Protein AF-A0A7J6TRN3-F1 (afdb_monomer_lite)

Secondary structure (DSSP, 8-state):
-----PPTT-------SS-------S--S-------TTHHHHHHHHHHHHHHHHHHHHS-TTTSPPPEEEEEESTTSSHHHHHHHHHHHHHHTT---EEEE--TT-----SSS---TTEEEEEE--GGGG---SSTTSGGGGTS--TTTTTHHHHHTT--TTTHHHHSTTEEEEE--SSSGGGSHHHHHHHHHHHHHHHHHHHHHHHHS-----THHHHTTHHHHHHHH-EEEE--SS--HHHHHHHHHHHT-SEEEEES-HHHHHHHHHHH-SSHHHHHHHHHHHHHHHTS-TTGGGSS-TT-PPPP---S----PEEEEEPPPTT-----HHHHHHHHHHHHHHHHH-TTS----EEEEEEGGGSEEEEE-SSSS--EEE--S-GGGGTTBEEEEEE-SSGGGGGGPEEEEEEEEEEEEES-SS---S---TT-GGGEEEEEEESSSSS-S-SEEEE--TTTTB--TT-

Sequence (471 aa):
GNEYIIRPGSQLAVYTWHGCCVELRGSTVQEYDATNATMPHYFSVASIIEQRRKRATELGTAMCPPPRVLVCGSSASGKSTLAYMLANFALRKHRRPIFVELDPRCTGSFRELPHLPGTINATILDSSCYEFDREPTATYKISQPPKDLNSFEAVQAGGTMDQLSNRLGRSLWYFYGYKHWTDNPQVYTWWCKVLAETVKSRLKHAAVQPSTGSGIEKMSGGPKNIARSGLIINAPAEPSTELLKTLISAFEVDIVLVLDDNELYQDLASHYGDDAAGDAARLRSDSSKLANDPVADMIYLDGLEAPEEETSKEPKVEVVSLPKSGGVVPTDAARMQWLNTNRVRDYFFGALRELNPHNVTVPLRTVTLCKLTQSTPPTVEVWKGDPAELKDSLLAVIVAPKLEDVFIGNMAGLVWVRSVTYGDAGLMLGGGDKNSSSNAVLQLLCPAPGPLISNYLLVGDINGLKYFEGT

Organism: Perkinsus olseni (NCBI:txid32597)

Radius of gyration: 23.89 Å; chains: 1; bounding box: 64×48×75 Å

Foldseek 3Di:
DQDDDDDPLDQDDDDDPPDDDDDDDDDDPDDDDDDWPQVLVLVLVLVVLVVLLVCCVVVPCVQRNRAAEEEAAAALLCLVVSLVVSVVSCQVVLFFEWEWELALLLPDPDLLDPHAHQKTKIFGDYVQSPPPDSDNARSCCVLFLHPVPVVPVCVVVPPPPVVVCVSVVGMFMDRNQFNGCVVQVLLSLLVLLLNLVVVVVQLVCLCPDDQPDDPPCVVSVHSNSHNSSHYRYRHYHPDDLVSVVSNCVSNVHQEYEYGPHVPSLVVVCVVQPPPQVPVLVVSVVVSVVCVPDVPPPPPPPPDDDDDDDDPDDRRRHHYHYGYGIPSRDRQDPVSSLVSNLLSVVCSQQNPVSPADWDWDKAQLLQAFEWEWDSDVVTFIDGDDDQPQLLAQAKWFQWDDPDRRCSSSTTTSHIKTFNGKDFDDPDDDDDDDDRRPSNRIMTTITGSDDDDRPHRYIYHHPSVRGGNDPPD

InterPro domains:
  IPR027417 P-loop containing nucleoside triphosphate hydrolase [G3DSA:3.40.50.300] (40-355)
  IPR027417 P-loop containing nucleoside triphosphate hydrolase [SSF52540] (63-133)
  IPR032319 Clp1, P-loop domain [PF16575] (73-128)
  IPR032319 Clp1, P-loop domain [PF16575] (170-273)
  IPR032324 Clp1, N-terminal [PF16573] (2-56)
  IPR038239 Clp1, N-terminal domain superfamily [G3DSA:2.60.120.1030] (1-37)
  IPR045116 Clp1/Grc3 [PTHR12755] (4-467)

Structure (mmCIF, N/CA/C/O backbone):
data_AF-A0A7J6TRN3-F1
#
_entry.id   AF-A0A7J6TRN3-F1
#
loop_
_atom_site.group_PDB
_atom_site.id
_atom_site.type_symbol
_atom_site.label_atom_id
_atom_site.label_alt_id
_atom_site.label_comp_id
_atom_site.label_asym_id
_atom_site.label_entity_id
_atom_site.label_seq_id
_atom_site.pdbx_PDB_ins_code
_atom_site.Cartn_x
_atom_site.Cartn_y
_atom_site.Cartn_z
_atom_site.occupancy
_atom_site.B_iso_or_equiv
_atom_site.auth_seq_id
_atom_site.auth_comp_id
_atom_site.auth_asym_id
_atom_site.auth_atom_id
_atom_site.pdbx_PDB_model_num
ATOM 1 N N . GLY A 1 1 ? 1.349 -27.032 21.038 1.00 67.56 1 GLY A N 1
ATOM 2 C CA . GLY A 1 1 ? 0.943 -25.719 20.500 1.00 67.56 1 GLY A CA 1
ATOM 3 C C . GLY A 1 1 ? 1.136 -25.722 19.000 1.00 67.56 1 GLY A C 1
ATOM 4 O O . GLY A 1 1 ? 1.810 -26.616 18.507 1.00 67.56 1 GLY A O 1
ATOM 5 N N . ASN A 1 2 ? 0.546 -24.765 18.283 1.00 78.31 2 ASN A N 1
ATOM 6 C CA . ASN A 1 2 ? 0.942 -24.508 16.896 1.00 78.31 2 ASN A CA 1
ATOM 7 C C . ASN A 1 2 ? 2.280 -23.760 16.914 1.00 78.31 2 ASN A C 1
ATOM 9 O O . ASN A 1 2 ? 2.440 -22.840 17.716 1.00 78.31 2 ASN A O 1
ATOM 13 N N . GLU A 1 3 ? 3.221 -24.157 16.062 1.00 81.12 3 GLU A N 1
ATOM 14 C CA . GLU A 1 3 ? 4.503 -23.467 15.908 1.00 81.12 3 GLU A CA 1
ATOM 15 C C . GLU A 1 3 ? 4.401 -22.420 14.793 1.00 81.12 3 GLU A C 1
ATOM 17 O O . GLU A 1 3 ? 3.836 -22.685 13.731 1.00 81.12 3 GLU A O 1
ATOM 22 N N . TYR A 1 4 ? 4.949 -21.228 15.038 1.00 78.81 4 TYR A N 1
ATOM 23 C CA . TYR A 1 4 ? 4.963 -20.120 14.084 1.00 78.81 4 TYR A CA 1
ATOM 24 C C . TYR A 1 4 ? 6.406 -19.679 13.843 1.00 78.81 4 TYR A C 1
ATOM 26 O O . TYR A 1 4 ? 7.113 -19.305 14.777 1.00 78.81 4 TYR A O 1
ATOM 34 N N . ILE A 1 5 ? 6.849 -19.717 12.585 1.00 77.75 5 ILE A N 1
ATOM 35 C CA . ILE A 1 5 ? 8.220 -19.349 12.219 1.00 77.75 5 ILE A CA 1
ATOM 36 C C . ILE A 1 5 ? 8.320 -17.829 12.081 1.00 77.75 5 ILE A C 1
ATOM 38 O O . ILE A 1 5 ? 7.747 -17.236 11.166 1.00 77.75 5 ILE A O 1
ATOM 42 N N . ILE A 1 6 ? 9.101 -17.205 12.963 1.00 78.06 6 ILE A N 1
ATOM 43 C CA . ILE A 1 6 ? 9.420 -15.776 12.907 1.00 78.06 6 ILE A CA 1
ATOM 44 C C . ILE A 1 6 ? 10.711 -15.595 12.106 1.00 78.06 6 ILE A C 1
ATOM 46 O O . ILE A 1 6 ? 11.727 -16.234 12.379 1.00 78.06 6 ILE A O 1
ATOM 50 N N . ARG A 1 7 ? 10.689 -14.722 11.097 1.00 74.50 7 ARG A N 1
ATOM 51 C CA . ARG A 1 7 ? 11.856 -14.488 10.236 1.00 74.50 7 ARG A CA 1
ATOM 52 C C . ARG A 1 7 ? 12.851 -13.517 10.868 1.00 74.50 7 ARG A C 1
ATOM 54 O O . ARG A 1 7 ? 12.423 -12.613 11.593 1.00 74.50 7 ARG A O 1
ATOM 61 N N . PRO A 1 8 ? 14.146 -13.608 10.515 1.00 75.44 8 PRO A N 1
ATOM 62 C CA . PRO A 1 8 ? 15.128 -12.593 10.881 1.00 75.44 8 PRO A CA 1
ATOM 63 C C . PRO A 1 8 ? 14.645 -11.187 10.513 1.00 75.44 8 PRO A C 1
ATOM 65 O O . PRO A 1 8 ? 14.036 -11.005 9.463 1.00 75.44 8 PRO A O 1
ATOM 68 N N . GLY A 1 9 ? 14.895 -10.204 11.380 1.00 77.56 9 GLY A N 1
ATOM 69 C CA . GLY A 1 9 ? 14.511 -8.802 11.165 1.00 77.56 9 GLY A CA 1
ATOM 70 C C . GLY A 1 9 ? 13.041 -8.460 11.453 1.00 77.56 9 GLY A C 1
ATOM 71 O O . GLY A 1 9 ? 12.691 -7.273 11.424 1.00 77.56 9 GLY A O 1
ATOM 72 N N . SER A 1 10 ? 12.200 -9.452 11.771 1.00 79.31 10 SER A N 1
ATOM 73 C CA . SER A 1 10 ? 10.805 -9.230 12.173 1.00 79.31 10 SER A CA 1
ATOM 74 C C . SER A 1 10 ? 10.731 -8.451 13.486 1.00 79.31 10 SER A C 1
ATOM 76 O O . SER A 1 10 ? 11.439 -8.757 14.441 1.00 79.31 10 SER A O 1
ATOM 78 N N . GLN A 1 11 ? 9.843 -7.462 13.532 1.00 83.06 11 GLN A N 1
ATOM 79 C CA . GLN A 1 11 ? 9.414 -6.788 14.756 1.00 83.06 11 GLN A CA 1
ATOM 80 C C . GLN A 1 11 ? 7.922 -7.061 14.900 1.00 83.06 11 GLN A C 1
ATOM 82 O O . GLN A 1 11 ? 7.145 -6.710 14.011 1.00 83.06 11 GLN A O 1
ATOM 87 N N . LEU A 1 12 ? 7.532 -7.742 15.972 1.00 84.88 12 LEU A N 1
ATOM 88 C CA . LEU A 1 12 ? 6.150 -8.142 16.206 1.00 84.88 12 LEU A CA 1
ATOM 89 C C . LEU A 1 12 ? 5.799 -8.000 17.679 1.00 84.88 12 LEU A C 1
ATOM 91 O O . LEU A 1 12 ? 6.671 -8.028 18.543 1.00 84.88 12 LEU A O 1
ATOM 95 N N . ALA A 1 13 ? 4.505 -7.884 17.942 1.00 87.12 13 ALA A N 1
ATOM 96 C CA . ALA A 1 13 ? 3.947 -7.915 19.280 1.00 87.12 13 ALA A CA 1
ATOM 97 C C . ALA A 1 13 ? 2.910 -9.036 19.346 1.00 87.12 13 ALA A C 1
ATOM 99 O O . ALA A 1 13 ? 2.040 -9.131 18.476 1.00 87.12 13 ALA A O 1
ATOM 100 N N . VAL A 1 14 ? 2.994 -9.871 20.380 1.00 89.12 14 VAL A N 1
ATOM 101 C CA . VAL A 1 14 ? 1.956 -10.852 20.704 1.00 89.12 14 VAL A CA 1
ATOM 102 C C . VAL A 1 14 ? 1.092 -10.254 21.803 1.00 89.12 14 VAL A C 1
ATOM 104 O O . VAL A 1 14 ? 1.588 -9.916 22.872 1.00 89.12 14 VAL A O 1
ATOM 107 N N . TYR A 1 15 ? -0.200 -10.096 21.531 1.00 89.69 15 TYR A N 1
ATOM 108 C CA . TYR A 1 15 ? -1.154 -9.547 22.488 1.00 89.69 15 TYR A CA 1
ATOM 109 C C . TYR A 1 15 ? -2.195 -10.599 22.872 1.00 89.69 15 TYR A C 1
ATOM 111 O O . TYR A 1 15 ? -2.713 -11.308 22.008 1.00 89.69 15 TYR A O 1
ATOM 119 N N . THR A 1 16 ? -2.536 -10.664 24.159 1.00 92.56 16 THR A N 1
ATOM 120 C CA . THR A 1 16 ? -3.584 -11.542 24.689 1.00 92.56 16 THR A CA 1
ATOM 121 C C . THR A 1 16 ? -4.614 -10.748 25.486 1.00 92.56 16 THR A C 1
ATOM 123 O O . THR A 1 16 ? -4.264 -9.868 26.267 1.00 92.56 16 THR A O 1
ATOM 126 N N . TRP A 1 17 ? -5.891 -11.088 25.296 1.00 91.00 17 TRP A N 1
ATOM 127 C CA . TRP A 1 17 ? -7.012 -10.516 26.051 1.00 91.00 17 TRP A CA 1
ATOM 128 C C . TRP A 1 17 ? -7.245 -11.222 27.391 1.00 91.00 17 TRP A C 1
ATOM 130 O O . TRP A 1 17 ? -7.757 -10.613 28.323 1.00 91.00 17 TRP A O 1
ATOM 140 N N . HIS A 1 18 ? -6.889 -12.506 27.487 1.00 92.56 18 HIS A N 1
ATOM 141 C CA . HIS A 1 18 ? -7.249 -13.375 28.619 1.00 92.56 18 HIS A CA 1
ATOM 142 C C . HIS A 1 18 ? -6.030 -14.004 29.310 1.00 92.56 18 HIS A C 1
ATOM 144 O O . HIS A 1 18 ? -6.184 -14.858 30.177 1.00 92.56 18 HIS A O 1
ATOM 150 N N . GLY A 1 19 ? -4.819 -13.603 28.919 1.00 91.19 19 GLY A N 1
ATOM 151 C CA . GLY A 1 19 ? -3.581 -14.276 29.306 1.00 91.19 19 GLY A CA 1
ATOM 152 C C . GLY A 1 19 ? -3.208 -15.393 28.328 1.00 91.19 19 GLY A C 1
ATOM 153 O O . GLY A 1 19 ? -4.054 -15.992 27.665 1.00 91.19 19 GLY A O 1
ATOM 154 N N . CYS A 1 20 ? -1.912 -15.627 28.158 1.00 90.56 20 CYS A N 1
ATOM 155 C CA . CYS A 1 20 ? -1.381 -16.740 27.378 1.00 90.56 20 CYS A CA 1
ATOM 156 C C . CYS A 1 20 ? 0.013 -17.111 27.883 1.00 90.56 20 CYS A C 1
ATOM 158 O O . CYS A 1 20 ? 0.687 -16.293 28.503 1.00 90.56 20 CYS A O 1
ATOM 160 N N . CYS A 1 21 ? 0.457 -18.324 27.567 1.00 90.75 21 CYS A N 1
ATOM 161 C CA . CYS A 1 21 ? 1.853 -18.724 27.680 1.00 90.75 21 CYS A CA 1
ATOM 162 C C . CYS A 1 21 ? 2.402 -18.904 26.263 1.00 90.75 21 CYS A C 1
ATOM 164 O O . CYS A 1 21 ? 1.774 -19.580 25.443 1.00 90.75 21 CYS A O 1
ATOM 166 N N . VAL A 1 22 ? 3.534 -18.269 25.971 1.00 90.06 22 VAL A N 1
ATOM 167 C CA . VAL A 1 22 ? 4.231 -18.378 24.687 1.00 90.06 22 VAL A CA 1
ATOM 168 C C . VAL A 1 22 ? 5.630 -18.921 24.930 1.00 90.06 22 VAL A C 1
ATOM 170 O O . VAL A 1 22 ? 6.290 -18.540 25.891 1.00 90.06 22 VAL A O 1
ATOM 173 N N . GLU A 1 23 ? 6.070 -19.826 24.064 1.00 91.12 23 GLU A N 1
ATOM 174 C CA . GLU A 1 23 ? 7.435 -20.343 24.064 1.00 91.12 23 GLU A CA 1
ATOM 175 C C . GLU A 1 23 ? 8.150 -19.779 22.838 1.00 91.12 23 GLU A C 1
ATOM 177 O O . GLU A 1 23 ? 7.678 -19.944 21.710 1.00 91.12 23 GLU A O 1
ATOM 182 N N . LEU A 1 24 ? 9.278 -19.107 23.059 1.00 89.69 24 LEU A N 1
ATOM 183 C CA . LEU A 1 24 ? 10.109 -18.562 21.995 1.00 89.69 24 LEU A CA 1
ATOM 184 C C . LEU A 1 24 ? 11.384 -19.394 21.859 1.00 89.69 24 LEU A C 1
ATOM 186 O O . LEU A 1 24 ? 12.075 -19.656 22.840 1.00 89.69 24 LEU A O 1
ATOM 190 N N . ARG A 1 25 ? 11.695 -19.816 20.631 1.00 90.25 25 ARG A N 1
ATOM 191 C CA . ARG A 1 25 ? 12.899 -20.592 20.307 1.00 90.25 25 ARG A CA 1
ATOM 192 C C . ARG A 1 25 ? 13.713 -19.860 19.248 1.00 90.25 25 ARG A C 1
ATOM 194 O O . ARG A 1 25 ? 13.203 -19.590 18.163 1.00 90.25 25 ARG A O 1
ATOM 201 N N . GLY A 1 26 ? 14.980 -19.585 19.544 1.00 89.75 26 GLY A N 1
ATOM 202 C CA . GLY A 1 26 ? 15.911 -18.915 18.633 1.00 89.75 26 GLY A CA 1
ATOM 203 C C . GLY A 1 26 ? 16.564 -17.683 19.252 1.00 89.75 26 GLY A C 1
ATOM 204 O O . GLY A 1 26 ? 16.373 -17.390 20.427 1.00 89.75 26 GLY A O 1
ATOM 205 N N . SER A 1 27 ? 17.367 -16.976 18.458 1.00 90.06 27 SER A N 1
ATOM 206 C CA . SER A 1 27 ? 18.048 -15.756 18.899 1.00 90.06 27 SER A CA 1
ATOM 207 C C . SER A 1 27 ? 17.167 -14.526 18.686 1.00 90.06 27 SER A C 1
ATOM 209 O O . SER A 1 27 ? 16.724 -14.264 17.566 1.00 90.06 27 SER A O 1
ATOM 211 N N . THR A 1 28 ? 16.970 -13.746 19.745 1.00 90.88 28 THR A N 1
ATOM 212 C CA . THR A 1 28 ? 16.278 -12.454 19.724 1.00 90.88 28 THR A CA 1
ATOM 213 C C . THR A 1 28 ? 17.248 -11.309 19.989 1.00 90.88 28 THR A C 1
ATOM 215 O O . THR A 1 28 ? 18.257 -11.469 20.672 1.00 90.88 28 THR A O 1
ATOM 218 N N . VAL A 1 29 ? 16.959 -10.137 19.415 1.00 89.19 29 VAL A N 1
ATOM 219 C CA . VAL A 1 29 ? 17.678 -8.894 19.754 1.00 89.19 29 VAL A CA 1
ATOM 220 C C . VAL A 1 29 ? 17.096 -8.282 21.025 1.00 89.19 29 VAL A C 1
ATOM 222 O O . VAL A 1 29 ? 17.833 -7.803 21.879 1.00 89.19 29 VAL A O 1
ATOM 225 N N . GLN A 1 30 ? 15.768 -8.289 21.136 1.00 88.44 30 GLN A N 1
ATOM 226 C CA . GLN A 1 30 ? 15.042 -7.757 22.275 1.00 88.44 30 GLN A CA 1
ATOM 227 C C . GLN A 1 30 ? 13.732 -8.527 22.446 1.00 88.44 30 GLN A C 1
ATOM 229 O O . GLN A 1 30 ? 13.021 -8.770 21.470 1.00 88.44 30 GLN A O 1
ATOM 234 N N . GLU A 1 31 ? 13.414 -8.868 23.690 1.00 90.75 31 GLU A N 1
ATOM 235 C CA . GLU A 1 31 ? 12.147 -9.453 24.117 1.00 90.75 31 GLU A CA 1
ATOM 236 C C . GLU A 1 31 ? 11.765 -8.844 25.465 1.00 90.75 31 GLU A C 1
ATOM 238 O O . GLU A 1 31 ? 12.622 -8.614 26.319 1.00 90.75 31 GLU A O 1
ATOM 243 N N . TYR A 1 32 ? 10.495 -8.495 25.624 1.00 90.62 32 TYR A N 1
ATOM 244 C CA . TYR A 1 32 ? 9.967 -7.959 26.870 1.00 90.62 32 TYR A CA 1
ATOM 245 C C . TYR A 1 32 ? 8.450 -8.112 26.892 1.00 90.62 32 TYR A C 1
ATOM 247 O O . TYR A 1 32 ? 7.793 -8.053 25.850 1.00 90.62 32 TYR A O 1
ATOM 255 N N . ASP A 1 33 ? 7.906 -8.229 28.097 1.00 90.81 33 ASP A N 1
ATOM 256 C CA . ASP A 1 33 ? 6.472 -8.154 28.333 1.00 90.81 33 ASP A CA 1
ATOM 257 C C . ASP A 1 33 ? 6.093 -6.716 28.692 1.00 90.81 33 ASP A C 1
ATOM 259 O O . ASP A 1 33 ? 6.763 -6.054 29.488 1.00 90.81 33 ASP A O 1
ATOM 263 N N . ALA A 1 34 ? 5.008 -6.216 28.107 1.00 89.25 34 ALA A N 1
ATOM 264 C CA . ALA A 1 34 ? 4.483 -4.892 28.414 1.00 89.25 34 ALA A CA 1
ATOM 265 C C . ALA A 1 34 ? 2.957 -4.890 28.431 1.00 89.25 34 ALA A C 1
ATOM 267 O O . ALA A 1 34 ? 2.298 -5.522 27.601 1.00 89.25 34 ALA A O 1
ATOM 268 N N . THR A 1 35 ? 2.385 -4.120 29.356 1.00 88.25 35 THR A N 1
ATOM 269 C CA . THR A 1 35 ? 0.954 -3.822 29.345 1.00 88.25 35 THR A CA 1
ATOM 270 C C . THR A 1 35 ? 0.642 -2.875 28.189 1.00 88.25 35 THR A C 1
ATOM 272 O O . THR A 1 35 ? 1.379 -1.931 27.905 1.00 88.25 35 THR A O 1
ATOM 275 N N . ASN A 1 36 ? -0.465 -3.128 27.491 1.00 87.12 36 ASN A N 1
ATOM 276 C CA . ASN A 1 36 ? -0.870 -2.318 26.350 1.00 87.12 36 ASN A CA 1
ATOM 277 C C . ASN A 1 36 ? -2.266 -1.730 26.581 1.00 87.12 36 ASN A C 1
ATOM 279 O O . ASN A 1 36 ? -3.279 -2.380 26.328 1.00 87.12 36 ASN A O 1
ATOM 283 N N . ALA A 1 37 ? -2.297 -0.473 27.028 1.00 88.06 37 ALA A N 1
ATOM 284 C CA . ALA A 1 37 ? -3.529 0.286 27.243 1.00 88.06 37 ALA A CA 1
ATOM 285 C C . ALA A 1 37 ? -4.198 0.760 25.937 1.00 88.06 37 ALA A C 1
ATOM 287 O O . ALA A 1 37 ? -5.328 1.232 25.969 1.00 88.06 37 ALA A O 1
ATOM 288 N N . THR A 1 38 ? -3.534 0.634 24.780 1.00 90.56 38 THR A N 1
ATOM 289 C CA . THR A 1 38 ? -4.063 1.112 23.485 1.00 90.56 38 THR A CA 1
ATOM 290 C C . THR A 1 38 ? -5.000 0.121 22.801 1.00 90.56 38 THR A C 1
ATOM 292 O O . THR A 1 38 ? -5.901 0.526 22.069 1.00 90.56 38 THR A O 1
ATOM 295 N N . MET A 1 39 ? -4.844 -1.177 23.073 1.00 90.94 39 MET A N 1
ATOM 296 C CA . MET A 1 39 ? -5.635 -2.233 22.433 1.00 90.94 39 MET A CA 1
ATOM 297 C C . MET A 1 39 ? -7.152 -2.117 22.653 1.00 90.94 39 MET A C 1
ATOM 299 O O . MET A 1 39 ? -7.882 -2.302 21.676 1.00 90.94 39 MET A O 1
ATOM 303 N N . PRO A 1 40 ? -7.656 -1.770 23.856 1.00 91.50 40 PRO A N 1
ATOM 304 C CA . PRO A 1 40 ? -9.081 -1.507 24.049 1.00 91.50 40 PRO A CA 1
ATOM 305 C C . PRO A 1 40 ? -9.616 -0.410 23.121 1.00 91.50 40 PRO A C 1
ATOM 307 O O . PRO A 1 40 ? -10.657 -0.601 22.504 1.00 91.50 40 PRO A O 1
ATOM 310 N N . HIS A 1 41 ? -8.876 0.690 22.928 1.00 91.00 41 HIS A N 1
ATOM 311 C CA . HIS A 1 41 ? -9.286 1.768 22.019 1.00 91.00 41 HIS A CA 1
ATOM 312 C C . HIS A 1 41 ? -9.397 1.282 20.567 1.00 91.00 41 HIS A C 1
ATOM 314 O O . HIS A 1 41 ? -10.387 1.564 19.891 1.00 91.00 41 HIS A O 1
ATOM 320 N N . TYR A 1 42 ? -8.421 0.502 20.093 1.00 93.81 42 TYR A N 1
ATOM 321 C CA . TYR A 1 42 ? -8.454 -0.075 18.745 1.00 93.81 42 TYR A CA 1
ATOM 322 C C . TYR A 1 42 ? -9.615 -1.061 18.561 1.00 93.81 42 TYR A C 1
ATOM 324 O O . TYR A 1 42 ? -10.247 -1.092 17.503 1.00 93.81 42 TYR A O 1
ATOM 332 N N . PHE A 1 43 ? -9.928 -1.849 19.592 1.00 94.06 43 PHE A N 1
ATOM 333 C CA . PHE A 1 43 ? -11.049 -2.786 19.569 1.00 94.06 43 PHE A CA 1
ATOM 334 C C . PHE A 1 43 ? -12.415 -2.083 19.591 1.00 94.06 43 PHE A C 1
ATOM 336 O O . PHE A 1 43 ? -13.324 -2.500 18.867 1.00 94.06 43 PHE A O 1
ATOM 343 N N . SER A 1 44 ? -12.559 -0.992 20.348 1.00 91.94 44 SER A N 1
ATOM 344 C CA . SER A 1 44 ? -13.775 -0.168 20.339 1.00 91.94 44 SER A CA 1
ATOM 345 C C . SER A 1 44 ? -14.058 0.388 18.943 1.00 91.94 44 SER A C 1
ATOM 347 O O . SER A 1 44 ? -15.168 0.240 18.433 1.00 91.94 44 SER A O 1
ATOM 349 N N . VAL A 1 45 ? -13.036 0.928 18.268 1.00 92.56 45 VAL A N 1
ATOM 350 C CA . VAL A 1 45 ? -13.158 1.401 16.877 1.00 92.56 45 VAL A CA 1
ATOM 351 C C . VAL A 1 45 ? -13.570 0.265 15.937 1.00 92.56 45 VAL A C 1
ATOM 353 O O . VAL A 1 45 ? -14.501 0.420 15.147 1.00 92.56 45 VAL A O 1
ATOM 356 N N . ALA A 1 46 ? -12.940 -0.908 16.045 1.00 94.94 46 ALA A N 1
ATOM 357 C CA . ALA A 1 46 ? -13.309 -2.072 15.239 1.00 94.94 46 ALA A CA 1
ATOM 358 C C . ALA A 1 46 ? -14.773 -2.505 15.450 1.00 94.94 46 ALA A C 1
ATOM 360 O O . ALA A 1 46 ? -15.441 -2.912 14.496 1.00 94.94 46 ALA A O 1
ATOM 361 N N . SER A 1 47 ? -15.276 -2.391 16.681 1.00 93.94 47 SER A N 1
ATOM 362 C CA . SER A 1 47 ? -16.661 -2.717 17.035 1.00 93.94 47 SER A CA 1
ATOM 363 C C . SER A 1 47 ? -17.659 -1.749 16.393 1.00 93.94 47 SER A C 1
ATOM 365 O O . SER A 1 47 ? -18.655 -2.198 15.825 1.00 93.94 47 SER A O 1
ATOM 367 N N . ILE A 1 48 ? -17.358 -0.447 16.387 1.00 93.69 48 ILE A N 1
ATOM 368 C CA . ILE A 1 48 ? -18.172 0.584 15.717 1.00 93.69 48 ILE A CA 1
ATOM 369 C C . ILE A 1 48 ? -18.208 0.353 14.203 1.00 93.69 48 ILE A C 1
ATOM 371 O O . ILE A 1 48 ? -19.278 0.362 13.590 1.00 93.69 48 ILE A O 1
ATOM 375 N N . ILE A 1 49 ? -17.052 0.076 13.592 1.00 95.19 49 ILE A N 1
ATOM 376 C CA . ILE A 1 49 ? -16.966 -0.248 12.161 1.00 95.19 49 ILE A CA 1
ATOM 377 C C . ILE A 1 49 ? -17.838 -1.475 11.845 1.00 95.19 49 ILE A C 1
ATOM 379 O O . ILE A 1 49 ? -18.579 -1.475 10.863 1.00 95.19 49 ILE A O 1
ATOM 383 N N . GLU A 1 50 ? -17.805 -2.522 12.674 1.00 95.75 50 GLU A N 1
ATOM 384 C CA . GLU A 1 50 ? -18.647 -3.705 12.467 1.00 95.75 50 GLU A CA 1
ATOM 385 C C . GLU A 1 50 ? -20.147 -3.405 12.603 1.00 95.75 50 GLU A C 1
ATOM 387 O O . GLU A 1 50 ? -20.938 -3.915 11.810 1.00 95.75 50 GLU A O 1
ATOM 392 N N . GLN A 1 51 ? -20.558 -2.547 13.540 1.00 91.75 51 GLN A N 1
ATOM 393 C CA . GLN A 1 51 ? -21.952 -2.101 13.637 1.00 91.75 51 GLN A CA 1
ATOM 394 C C . GLN A 1 51 ? -22.404 -1.375 12.361 1.00 91.75 51 GLN A C 1
ATOM 396 O O . GLN A 1 51 ? -23.475 -1.681 11.834 1.00 91.75 51 GLN A O 1
ATOM 401 N N . ARG A 1 52 ? -21.571 -0.488 11.793 1.00 92.88 52 ARG A N 1
ATOM 402 C CA . ARG A 1 52 ? -21.869 0.160 10.500 1.00 92.88 52 ARG A CA 1
ATOM 403 C C . ARG A 1 52 ? -22.011 -0.860 9.366 1.00 92.88 52 ARG A C 1
ATOM 405 O O . ARG A 1 52 ? -22.937 -0.761 8.567 1.00 92.88 52 ARG A O 1
ATOM 412 N N . ARG A 1 53 ? -21.168 -1.901 9.329 1.00 93.56 53 ARG A N 1
ATOM 413 C CA . ARG A 1 53 ? -21.304 -3.003 8.352 1.00 93.56 53 ARG A CA 1
ATOM 414 C C . ARG A 1 53 ? -22.600 -3.796 8.523 1.00 93.56 53 ARG A C 1
ATOM 416 O O . ARG A 1 53 ? -23.182 -4.222 7.523 1.00 93.56 53 ARG A O 1
ATOM 423 N N . LYS A 1 54 ? -23.055 -4.033 9.760 1.00 91.81 54 LYS A N 1
ATOM 424 C CA . LYS A 1 54 ? -24.347 -4.692 10.036 1.00 91.81 54 LYS A CA 1
ATOM 425 C C . LYS A 1 54 ? -25.511 -3.859 9.509 1.00 91.81 54 LYS A C 1
ATOM 427 O O . LYS A 1 54 ? -26.266 -4.368 8.686 1.00 91.81 54 LYS A O 1
ATOM 432 N N . ARG A 1 55 ? -25.548 -2.562 9.825 1.00 89.06 55 ARG A N 1
ATOM 433 C CA . ARG A 1 55 ? -26.562 -1.631 9.299 1.00 89.06 55 ARG A CA 1
ATOM 434 C C . ARG A 1 55 ? -26.570 -1.582 7.769 1.00 89.06 55 ARG A C 1
ATOM 436 O O . ARG A 1 55 ? -27.627 -1.713 7.165 1.00 89.06 55 ARG A O 1
ATOM 443 N N . ALA A 1 56 ? -25.400 -1.512 7.129 1.00 88.62 56 ALA A N 1
ATOM 444 C CA . ALA A 1 56 ? -25.280 -1.582 5.667 1.00 88.62 56 ALA A CA 1
ATOM 445 C C . ALA A 1 56 ? -25.757 -2.927 5.078 1.00 88.62 56 ALA A C 1
ATOM 447 O O . ALA A 1 56 ? -26.195 -3.007 3.927 1.00 88.62 56 ALA A O 1
ATOM 448 N N . THR A 1 57 ? -25.665 -4.011 5.854 1.00 88.06 57 THR A N 1
ATOM 449 C CA . THR A 1 57 ? -26.163 -5.337 5.466 1.00 88.06 57 THR A CA 1
ATOM 450 C C . THR A 1 57 ? -27.688 -5.413 5.557 1.00 88.06 57 THR A C 1
ATOM 452 O O . THR A 1 57 ? -28.301 -5.965 4.644 1.00 88.06 57 THR A O 1
ATOM 455 N N . GLU A 1 58 ? -28.268 -4.858 6.622 1.00 87.25 58 GLU A N 1
ATOM 456 C CA . GLU A 1 58 ? -29.704 -4.871 6.938 1.00 87.25 58 GLU A CA 1
ATOM 457 C C . GLU A 1 58 ? -30.503 -3.888 6.074 1.00 87.25 58 GLU A C 1
ATOM 459 O O . GLU A 1 58 ? -31.481 -4.280 5.444 1.00 87.25 58 GLU A O 1
ATOM 464 N N . LEU A 1 59 ? -30.050 -2.634 5.987 1.00 86.56 59 LEU A N 1
ATOM 465 C CA . LEU A 1 59 ? -30.716 -1.551 5.248 1.00 86.56 59 LEU A CA 1
ATOM 466 C C . LEU A 1 59 ? -30.322 -1.511 3.761 1.00 86.56 59 LEU A C 1
ATOM 468 O O . LEU A 1 59 ? -30.960 -0.843 2.952 1.00 86.56 59 LEU A O 1
ATOM 472 N N . GLY A 1 60 ? -29.261 -2.229 3.386 1.00 84.62 60 GLY A N 1
ATOM 473 C CA . GLY A 1 60 ? -28.698 -2.215 2.040 1.00 84.62 60 GLY A CA 1
ATOM 474 C C . GLY A 1 60 ? -27.729 -1.053 1.796 1.00 84.62 60 GLY A C 1
ATOM 475 O O . GLY A 1 60 ? -27.888 0.057 2.298 1.00 84.62 60 GLY A O 1
ATOM 476 N N . THR A 1 61 ? -26.721 -1.303 0.956 1.00 85.44 61 THR A N 1
ATOM 477 C CA . THR A 1 61 ? -25.576 -0.397 0.739 1.00 85.44 61 THR A CA 1
ATOM 478 C C . THR A 1 61 ? -25.919 0.899 0.004 1.00 85.44 61 THR A C 1
ATOM 480 O O . THR A 1 61 ? -25.086 1.796 -0.045 1.00 85.44 61 THR A O 1
ATOM 483 N N . ALA A 1 62 ? -27.103 0.981 -0.610 1.00 83.75 62 ALA A N 1
ATOM 484 C CA . ALA A 1 62 ? -27.586 2.195 -1.266 1.00 83.75 62 ALA A CA 1
ATOM 485 C C . ALA A 1 62 ? -28.146 3.207 -0.255 1.00 83.75 62 ALA A C 1
ATOM 487 O O . ALA A 1 62 ? -27.913 4.398 -0.414 1.00 83.75 62 ALA A O 1
ATOM 488 N N . MET A 1 63 ? -28.849 2.729 0.781 1.00 83.94 63 MET A N 1
ATOM 489 C CA . MET A 1 63 ? -29.398 3.580 1.844 1.00 83.94 63 MET A CA 1
ATOM 490 C C . MET A 1 63 ? -28.371 3.823 2.952 1.00 83.94 63 MET A C 1
ATOM 492 O O . MET A 1 63 ? -28.239 4.935 3.447 1.00 83.94 63 MET A O 1
ATOM 496 N N . CYS A 1 64 ? -27.614 2.788 3.326 1.00 85.75 64 CYS A N 1
ATOM 497 C CA . CYS A 1 64 ? -26.577 2.863 4.350 1.00 85.75 64 CYS A CA 1
ATOM 498 C C . CYS A 1 64 ? -25.249 2.356 3.766 1.00 85.75 64 CYS A C 1
ATOM 500 O O . CYS A 1 64 ? -25.011 1.143 3.743 1.00 85.75 64 CYS A O 1
ATOM 502 N N . PRO A 1 65 ? -24.390 3.253 3.243 1.00 87.94 65 PRO A N 1
ATOM 503 C CA . PRO A 1 65 ? -23.085 2.873 2.721 1.00 87.94 65 PRO A CA 1
ATOM 504 C C . PRO A 1 65 ? -22.231 2.151 3.778 1.00 87.94 65 PRO A C 1
ATOM 506 O O . PRO A 1 65 ? -22.300 2.474 4.966 1.00 87.94 65 PRO A O 1
ATOM 509 N N . PRO A 1 66 ? -21.415 1.163 3.375 1.00 91.88 66 PRO A N 1
ATOM 510 C CA . PRO A 1 66 ? -20.484 0.500 4.283 1.00 91.88 66 PRO A CA 1
ATOM 511 C C . PRO A 1 66 ? -19.381 1.473 4.749 1.00 91.88 66 PRO A C 1
ATOM 513 O O . PRO A 1 66 ? -19.038 2.396 4.009 1.00 91.88 66 PRO A O 1
ATOM 516 N N . PRO A 1 67 ? -18.746 1.229 5.909 1.00 94.75 67 PRO A N 1
ATOM 517 C CA . PRO A 1 67 ? -17.711 2.119 6.428 1.00 94.75 67 PRO A CA 1
ATOM 518 C C . PRO A 1 67 ? -16.444 2.106 5.564 1.00 94.75 67 PRO A C 1
ATOM 520 O O . PRO A 1 67 ? -15.922 1.051 5.194 1.00 94.75 67 PRO A O 1
ATOM 523 N N . ARG A 1 68 ? -15.913 3.289 5.294 1.00 97.38 68 ARG A N 1
ATOM 524 C CA . ARG A 1 68 ? -14.681 3.586 4.573 1.00 97.38 68 ARG A CA 1
ATOM 525 C C . ARG A 1 68 ? -13.774 4.363 5.516 1.00 97.38 68 ARG A C 1
ATOM 527 O O . ARG A 1 68 ? -13.996 5.536 5.804 1.00 97.38 68 ARG A O 1
ATOM 534 N N . VAL A 1 69 ? -12.768 3.668 6.032 1.00 98.25 69 VAL A N 1
ATOM 535 C CA . VAL A 1 69 ? -11.935 4.145 7.139 1.00 98.25 69 VAL A CA 1
ATOM 536 C C . VAL A 1 69 ? -10.552 4.514 6.626 1.00 98.25 69 VAL A C 1
ATOM 538 O O . VAL A 1 69 ? -9.886 3.666 6.035 1.00 98.25 69 VAL A O 1
ATOM 541 N N . LEU A 1 70 ? -10.100 5.739 6.882 1.00 98.44 70 LEU A N 1
ATOM 542 C CA . LEU A 1 70 ? -8.747 6.209 6.582 1.00 98.44 70 LEU A CA 1
ATOM 543 C C . LEU A 1 70 ? -7.918 6.294 7.863 1.00 98.44 70 LEU A C 1
ATOM 545 O O . LEU A 1 70 ? -8.338 6.918 8.830 1.00 98.44 70 LEU A O 1
ATOM 549 N N . VAL A 1 71 ? -6.730 5.695 7.863 1.00 97.81 71 VAL A N 1
ATOM 550 C CA . VAL A 1 71 ? -5.782 5.732 8.984 1.00 97.81 71 VAL A CA 1
ATOM 551 C C . VAL A 1 71 ? -4.615 6.650 8.628 1.00 97.81 71 VAL A C 1
ATOM 553 O O . VAL A 1 71 ? -3.873 6.363 7.689 1.00 97.81 71 VAL A O 1
ATOM 556 N N . CYS A 1 72 ? -4.431 7.734 9.381 1.00 96.88 72 CYS A N 1
ATOM 557 C CA . CYS A 1 72 ? -3.366 8.721 9.191 1.00 96.88 72 CYS A CA 1
ATOM 558 C C . CYS A 1 72 ? -2.707 9.125 10.526 1.00 96.88 72 CYS A C 1
ATOM 560 O O . CYS A 1 72 ? -3.001 8.557 11.577 1.00 96.88 72 CYS A O 1
ATOM 562 N N . GLY A 1 73 ? -1.744 10.050 10.476 1.00 94.44 73 GLY A N 1
ATOM 563 C CA . GLY A 1 73 ? -0.995 10.538 11.639 1.00 94.44 73 GLY A CA 1
ATOM 564 C C . GLY A 1 73 ? 0.523 10.492 11.463 1.00 94.44 73 GLY A C 1
ATOM 565 O O . GLY A 1 73 ? 1.035 10.119 10.396 1.00 94.44 73 GLY A O 1
ATOM 566 N N . SER A 1 74 ? 1.229 10.810 12.547 1.00 91.19 74 SER A N 1
ATOM 567 C CA . SER A 1 74 ? 2.676 11.032 12.598 1.00 91.19 74 SER A CA 1
ATOM 568 C C . SER A 1 74 ? 3.521 9.890 12.028 1.00 91.19 74 SER A C 1
ATOM 570 O O . SER A 1 74 ? 3.109 8.723 11.929 1.00 91.19 74 SER A O 1
ATOM 572 N N . SER A 1 75 ? 4.756 10.214 11.646 1.00 87.50 75 SER A N 1
ATOM 573 C CA . SER A 1 75 ? 5.755 9.210 11.276 1.00 87.50 75 SER A CA 1
ATOM 574 C C . SER A 1 75 ? 5.938 8.193 12.400 1.00 87.50 75 SER A C 1
ATOM 576 O O . SER A 1 75 ? 5.990 8.556 13.570 1.00 87.50 75 SER A O 1
ATOM 578 N N . ALA A 1 76 ? 6.007 6.907 12.049 1.00 86.62 76 ALA A N 1
ATOM 579 C CA . ALA A 1 76 ? 6.160 5.817 13.016 1.00 86.62 76 ALA A CA 1
ATOM 580 C C . ALA A 1 76 ? 5.127 5.806 14.172 1.00 86.62 76 ALA A C 1
ATOM 582 O O . ALA A 1 76 ? 5.448 5.389 15.277 1.00 86.62 76 ALA A O 1
ATOM 583 N N . SER A 1 77 ? 3.871 6.206 13.932 1.00 90.94 77 SER A N 1
ATOM 584 C CA . SER A 1 77 ? 2.796 6.126 14.942 1.00 90.94 77 SER A CA 1
ATOM 585 C C . SER A 1 77 ? 2.068 4.771 15.002 1.00 90.94 77 SER A C 1
ATOM 587 O O . SER A 1 77 ? 1.271 4.527 15.906 1.00 90.94 77 SER A O 1
ATOM 589 N N . GLY A 1 78 ? 2.348 3.863 14.057 1.00 91.12 78 GLY A N 1
ATOM 590 C CA . GLY A 1 78 ? 1.731 2.530 13.988 1.00 91.12 78 GLY A CA 1
ATOM 591 C C . GLY A 1 78 ? 0.545 2.406 13.022 1.00 91.12 78 GLY A C 1
ATOM 592 O O . GLY A 1 78 ? -0.190 1.425 13.107 1.00 91.12 78 GLY A O 1
ATOM 593 N N . LYS A 1 79 ? 0.377 3.356 12.088 1.00 92.56 79 LYS A N 1
ATOM 594 C CA . LYS A 1 79 ? -0.710 3.388 11.084 1.00 92.56 79 LYS A CA 1
ATOM 595 C C . LYS A 1 79 ? -0.952 2.047 10.388 1.00 92.56 79 LYS A C 1
ATOM 597 O O . LYS A 1 79 ? -2.044 1.496 10.491 1.00 92.56 79 LYS A O 1
ATOM 602 N N . SER A 1 80 ? 0.079 1.484 9.754 1.00 90.31 80 SER A N 1
ATOM 603 C CA . SER A 1 80 ? -0.033 0.218 9.020 1.00 90.31 80 SER A CA 1
ATOM 604 C C . SER A 1 80 ? -0.418 -0.949 9.933 1.00 90.31 80 SER A C 1
ATOM 606 O O . SER A 1 80 ? -1.232 -1.784 9.548 1.00 90.31 80 SER A O 1
ATOM 608 N N . THR A 1 81 ? 0.099 -0.985 11.168 1.00 90.94 81 THR A N 1
ATOM 609 C CA . THR A 1 81 ? -0.279 -1.994 12.173 1.00 90.94 81 THR A CA 1
ATOM 610 C C . THR A 1 81 ? -1.749 -1.874 12.558 1.00 90.94 81 THR A C 1
ATOM 612 O O . THR A 1 81 ? -2.443 -2.888 12.600 1.00 90.94 81 THR A O 1
ATOM 615 N N . LEU A 1 82 ? -2.251 -0.658 12.802 1.00 93.69 82 LEU A N 1
ATOM 616 C CA . LEU A 1 82 ? -3.664 -0.452 13.113 1.00 93.69 82 LEU A CA 1
ATOM 617 C C . LEU A 1 82 ? -4.557 -0.801 11.918 1.00 93.69 82 LEU A C 1
ATOM 619 O O . LEU A 1 82 ? -5.513 -1.553 12.084 1.00 93.69 82 LEU A O 1
ATOM 623 N N . ALA A 1 83 ? -4.241 -0.303 10.721 1.00 93.81 83 ALA A N 1
ATOM 624 C CA . ALA A 1 83 ? -5.003 -0.592 9.509 1.00 93.81 83 ALA A CA 1
ATOM 625 C C . ALA A 1 83 ? -5.112 -2.112 9.282 1.00 93.81 83 ALA A C 1
ATOM 627 O O . ALA A 1 83 ? -6.200 -2.648 9.061 1.00 93.81 83 ALA A O 1
ATOM 628 N N . TYR A 1 84 ? -4.000 -2.833 9.439 1.00 89.75 84 TYR A N 1
ATOM 629 C CA . TYR A 1 84 ? -3.978 -4.290 9.347 1.00 89.75 84 TYR A CA 1
ATOM 630 C C . TYR A 1 84 ? -4.768 -4.976 10.472 1.00 89.75 84 TYR A C 1
ATOM 632 O O . TYR A 1 84 ? -5.461 -5.967 10.243 1.00 89.75 84 TYR A O 1
ATOM 640 N N . MET A 1 85 ? -4.714 -4.455 11.696 1.00 91.56 85 MET A N 1
ATOM 641 C CA . MET A 1 85 ? -5.491 -4.982 12.818 1.00 91.56 85 MET A CA 1
ATOM 642 C C . MET A 1 85 ? -7.002 -4.828 12.592 1.00 91.56 85 MET A C 1
ATOM 644 O O . MET A 1 85 ? -7.752 -5.779 12.812 1.00 91.56 85 MET A O 1
ATOM 648 N N . LEU A 1 86 ? -7.451 -3.675 12.085 1.00 94.88 86 LEU A N 1
ATOM 649 C CA . LEU A 1 86 ? -8.853 -3.425 11.728 1.00 94.88 86 LEU A CA 1
ATOM 650 C C . LEU A 1 86 ? -9.335 -4.361 10.613 1.00 94.88 86 LEU A C 1
ATOM 652 O O . LEU A 1 86 ? -10.444 -4.898 10.687 1.00 94.88 86 LEU A O 1
ATOM 656 N N . ALA A 1 87 ? -8.489 -4.605 9.609 1.00 91.38 87 ALA A N 1
ATOM 657 C CA . ALA A 1 87 ? -8.752 -5.600 8.577 1.00 91.38 87 ALA A CA 1
ATOM 658 C C . ALA A 1 87 ? -8.901 -7.015 9.168 1.00 91.38 87 ALA A C 1
ATOM 660 O O . ALA A 1 87 ? -9.883 -7.702 8.885 1.00 91.38 87 ALA A O 1
ATOM 661 N N . ASN A 1 88 ? -7.998 -7.429 10.060 1.00 88.56 88 ASN A N 1
ATOM 662 C CA . ASN A 1 88 ? -8.072 -8.731 10.730 1.00 88.56 88 ASN A CA 1
ATOM 663 C C . ASN A 1 88 ? -9.316 -8.884 11.618 1.00 88.56 88 ASN A C 1
ATOM 665 O O . ASN A 1 88 ? -9.937 -9.949 11.633 1.00 88.56 88 ASN A O 1
ATOM 669 N N . PHE A 1 89 ? -9.732 -7.835 12.333 1.00 92.31 89 PHE A N 1
ATOM 670 C CA . PHE A 1 89 ? -10.991 -7.865 13.079 1.00 92.31 89 PHE A CA 1
ATOM 671 C C . PHE A 1 89 ? -12.200 -8.066 12.160 1.00 92.31 89 PHE A C 1
ATOM 673 O O . PHE A 1 89 ? -13.093 -8.842 12.500 1.00 92.31 89 PHE A O 1
ATOM 680 N N . ALA A 1 90 ? -12.207 -7.440 10.980 1.00 91.50 90 ALA A N 1
ATOM 681 C CA . ALA A 1 90 ? -13.252 -7.644 9.979 1.00 91.50 90 ALA A CA 1
ATOM 682 C C . ALA A 1 90 ? -13.305 -9.108 9.503 1.00 91.50 90 ALA A C 1
ATOM 684 O O . ALA A 1 90 ? -14.372 -9.721 9.478 1.00 91.50 90 ALA A O 1
ATOM 685 N N . LEU A 1 91 ? -12.150 -9.698 9.188 1.00 87.81 91 LEU A N 1
ATOM 686 C CA . LEU A 1 91 ? -12.050 -11.088 8.731 1.00 87.81 91 LEU A CA 1
ATOM 687 C C . LEU A 1 91 ? -12.530 -12.088 9.787 1.00 87.81 91 LEU A C 1
ATOM 689 O O . LEU A 1 91 ? -13.245 -13.035 9.464 1.00 87.81 91 LEU A O 1
ATOM 693 N N . ARG A 1 92 ? -12.225 -11.837 11.068 1.00 86.88 92 ARG A N 1
ATOM 694 C CA . ARG A 1 92 ? -12.741 -12.626 12.204 1.00 86.88 92 ARG A CA 1
ATOM 695 C C . ARG A 1 92 ? -14.261 -12.527 12.373 1.00 86.88 92 ARG A C 1
ATOM 697 O O . ARG A 1 92 ? -14.848 -13.366 13.046 1.00 86.88 92 ARG A O 1
ATOM 704 N N . LYS A 1 93 ? -14.896 -11.517 11.773 1.00 88.12 93 LYS A N 1
ATOM 705 C CA . LYS A 1 93 ? -16.356 -11.369 11.658 1.00 88.12 93 LYS A CA 1
ATOM 706 C C . LYS A 1 93 ? -16.887 -11.831 10.295 1.00 88.12 93 LYS A C 1
ATOM 708 O O . LYS A 1 93 ? -17.998 -11.473 9.920 1.00 88.12 93 LYS A O 1
ATOM 713 N N . HIS A 1 94 ? -16.103 -12.617 9.552 1.00 87.19 94 HIS A N 1
ATOM 714 C CA . HIS A 1 94 ? -16.436 -13.131 8.219 1.00 87.19 94 HIS A CA 1
ATOM 715 C C . HIS A 1 94 ? -16.750 -12.034 7.187 1.00 87.19 94 HIS A C 1
ATOM 717 O O . HIS A 1 94 ? -17.480 -12.259 6.221 1.00 87.19 94 HIS A O 1
ATOM 723 N N . ARG A 1 95 ? -16.200 -10.831 7.376 1.00 90.38 95 ARG A N 1
ATOM 724 C CA . ARG A 1 95 ? -16.262 -9.740 6.396 1.00 90.38 95 ARG A CA 1
ATOM 725 C C . ARG A 1 95 ? -15.164 -9.902 5.349 1.00 90.38 95 ARG A C 1
ATOM 727 O O . ARG A 1 95 ? -14.192 -10.618 5.566 1.00 90.38 95 ARG A O 1
ATOM 734 N N . ARG A 1 96 ? -15.318 -9.210 4.222 1.00 89.56 96 ARG A N 1
ATOM 735 C CA . ARG A 1 96 ? -14.365 -9.169 3.106 1.00 89.56 96 ARG A CA 1
ATOM 736 C C . ARG A 1 96 ? -14.003 -7.727 2.727 1.00 89.56 96 ARG A C 1
ATOM 738 O O . ARG A 1 96 ? -14.439 -7.256 1.674 1.00 89.56 96 ARG A O 1
ATOM 745 N N . PRO A 1 97 ? -13.325 -6.970 3.611 1.00 92.19 97 PRO A N 1
ATOM 746 C CA . PRO A 1 97 ? -13.034 -5.562 3.355 1.00 92.19 97 PRO A CA 1
ATOM 747 C C . PRO A 1 97 ? -12.045 -5.401 2.196 1.00 92.19 97 PRO A C 1
ATOM 749 O O . PRO A 1 97 ? -11.199 -6.266 1.962 1.00 92.19 97 PRO A O 1
ATOM 752 N N . ILE A 1 98 ? -12.115 -4.262 1.509 1.00 93.19 98 ILE A N 1
ATOM 753 C CA . ILE A 1 98 ? -11.048 -3.836 0.601 1.00 93.19 98 ILE A CA 1
ATOM 754 C C . ILE A 1 98 ? -9.999 -3.095 1.430 1.00 93.19 98 ILE A C 1
ATOM 756 O O . ILE A 1 98 ? -10.281 -2.042 2.002 1.00 93.19 98 ILE A O 1
ATOM 760 N N . PHE A 1 99 ? -8.797 -3.652 1.507 1.00 93.69 99 PHE A N 1
ATOM 761 C CA . PHE A 1 99 ? -7.643 -3.002 2.113 1.00 93.69 99 PHE A CA 1
ATOM 762 C C . PHE A 1 99 ? -6.903 -2.190 1.058 1.00 93.69 99 PHE A C 1
ATOM 764 O O . PHE A 1 99 ? -6.510 -2.740 0.032 1.00 93.69 99 PHE A O 1
ATOM 771 N N . VAL A 1 100 ? -6.731 -0.896 1.298 1.00 95.62 100 VAL A N 1
ATOM 772 C CA . VAL A 1 100 ? -6.070 0.042 0.393 1.00 95.62 100 VAL A CA 1
ATOM 773 C C . VAL A 1 100 ? -4.764 0.495 1.035 1.00 95.62 100 VAL A C 1
ATOM 775 O O . VAL A 1 100 ? -4.770 1.052 2.131 1.00 95.62 100 VAL A O 1
ATOM 778 N N . GLU A 1 101 ? -3.653 0.268 0.346 1.00 94.12 101 GLU A N 1
ATOM 779 C CA . GLU A 1 101 ? -2.323 0.704 0.758 1.00 94.12 101 GLU A CA 1
ATOM 780 C C . GLU A 1 101 ? -1.860 1.849 -0.139 1.00 94.12 101 GLU A C 1
ATOM 782 O O . GLU A 1 101 ? -1.683 1.670 -1.349 1.00 94.12 101 GLU A O 1
ATOM 787 N N . LEU A 1 102 ? -1.686 3.026 0.463 1.00 95.94 102 LEU A N 1
ATOM 788 C CA . LEU A 1 102 ? -1.289 4.247 -0.229 1.00 95.94 102 LEU A CA 1
ATOM 789 C C . LEU A 1 102 ? 0.138 4.692 0.119 1.00 95.94 102 LEU A C 1
ATOM 791 O O . LEU A 1 102 ? 0.596 5.668 -0.465 1.00 95.94 102 LEU A O 1
ATOM 795 N N . ASP A 1 103 ? 0.862 4.029 1.027 1.00 93.62 103 ASP A N 1
ATOM 796 C CA . ASP A 1 103 ? 2.268 4.341 1.319 1.00 93.62 103 ASP A CA 1
ATOM 797 C C . ASP A 1 103 ? 3.213 3.627 0.334 1.00 93.62 103 ASP A C 1
ATOM 799 O O . ASP A 1 103 ? 3.464 2.436 0.501 1.00 93.62 103 ASP A O 1
ATOM 803 N N . PRO A 1 104 ? 3.822 4.312 -0.654 1.00 93.56 104 PRO A N 1
ATOM 804 C CA . PRO A 1 104 ? 4.696 3.655 -1.627 1.00 93.56 104 PRO A CA 1
ATOM 805 C C . PRO A 1 104 ? 6.026 3.175 -1.029 1.00 93.56 104 PRO A C 1
ATOM 807 O O . PRO A 1 104 ? 6.777 2.454 -1.687 1.00 93.56 104 PRO A O 1
ATOM 810 N N . ARG A 1 105 ? 6.353 3.551 0.212 1.00 89.69 105 ARG A N 1
ATOM 811 C CA . ARG A 1 105 ? 7.635 3.203 0.837 1.00 89.69 105 ARG A CA 1
ATOM 812 C C . ARG A 1 105 ? 7.740 1.742 1.249 1.00 89.69 105 ARG A C 1
ATOM 814 O O . ARG A 1 105 ? 8.862 1.289 1.458 1.00 89.69 105 ARG A O 1
ATOM 821 N N . CYS A 1 106 ? 6.618 1.034 1.404 1.00 81.44 106 CYS A N 1
ATOM 822 C CA . CYS A 1 106 ? 6.568 -0.326 1.943 1.00 81.44 106 CYS A CA 1
ATOM 823 C C . CYS A 1 106 ? 7.181 -0.456 3.357 1.00 81.44 106 CYS A C 1
ATOM 825 O O . CYS A 1 106 ? 8.008 -1.322 3.637 1.00 81.44 106 CYS A O 1
ATOM 827 N N . THR A 1 107 ? 6.745 0.402 4.289 1.00 73.38 107 THR A N 1
ATOM 828 C CA . THR A 1 107 ? 7.235 0.416 5.687 1.00 73.38 107 THR A CA 1
ATOM 829 C C . THR A 1 107 ? 6.751 -0.760 6.542 1.00 73.38 107 THR A C 1
ATOM 831 O O . THR A 1 107 ? 7.359 -1.084 7.565 1.00 73.38 107 THR A O 1
ATOM 834 N N . GLY A 1 108 ? 5.657 -1.418 6.150 1.00 65.81 108 GLY A N 1
ATOM 835 C CA . GLY A 1 108 ? 5.078 -2.526 6.905 1.00 65.81 108 GLY A CA 1
ATOM 836 C C . GLY A 1 108 ? 6.004 -3.741 6.953 1.00 65.81 108 GLY A C 1
ATOM 837 O O . GLY A 1 108 ? 6.510 -4.192 5.926 1.00 65.81 108 GLY A O 1
ATOM 838 N N . SER A 1 109 ? 6.194 -4.322 8.142 1.00 61.16 109 SER A N 1
ATOM 839 C CA . SER A 1 109 ? 6.896 -5.608 8.293 1.00 61.16 109 SER A CA 1
ATOM 840 C C . SER A 1 109 ? 6.007 -6.807 7.928 1.00 61.16 109 SER A C 1
ATOM 842 O O . SER A 1 109 ? 6.534 -7.839 7.512 1.00 61.16 109 SER A O 1
ATOM 844 N N . PHE A 1 110 ? 4.679 -6.650 7.974 1.00 66.06 110 PHE A N 1
ATOM 845 C CA . PHE A 1 110 ? 3.692 -7.678 7.615 1.00 66.06 110 PHE A CA 1
ATOM 846 C C . PHE A 1 110 ? 3.894 -8.148 6.169 1.00 66.06 110 PHE A C 1
ATOM 848 O O . PHE A 1 110 ? 3.866 -7.339 5.243 1.00 66.06 110 PHE A O 1
ATOM 855 N N . ARG A 1 111 ? 4.185 -9.440 5.967 1.00 62.81 111 ARG A N 1
ATOM 856 C CA . ARG A 1 111 ? 4.402 -10.020 4.623 1.00 62.81 111 ARG A CA 1
ATOM 857 C C . ARG A 1 111 ? 3.138 -10.604 4.011 1.00 62.81 111 ARG A C 1
ATOM 859 O O . ARG A 1 111 ? 3.127 -10.885 2.822 1.00 62.81 111 ARG A O 1
ATOM 866 N N . GLU A 1 112 ? 2.099 -10.736 4.818 1.00 59.88 112 GLU A N 1
ATOM 867 C CA . GLU A 1 112 ? 0.794 -11.274 4.460 1.00 59.88 112 GLU A CA 1
ATOM 868 C C . GLU A 1 112 ? 0.013 -10.311 3.558 1.00 59.88 112 GLU A C 1
ATOM 870 O O . GLU A 1 112 ? -0.832 -10.737 2.774 1.00 59.88 112 GLU A O 1
ATOM 875 N N . LEU A 1 113 ? 0.304 -9.007 3.646 1.00 63.38 113 LEU A N 1
ATOM 876 C CA . LEU A 1 113 ? -0.291 -8.021 2.758 1.00 63.38 113 LEU A CA 1
ATOM 877 C C . LEU A 1 113 ? 0.504 -7.915 1.450 1.00 63.38 113 LEU A C 1
ATOM 879 O O . LEU A 1 113 ? 1.731 -7.765 1.474 1.00 63.38 113 LEU A O 1
ATOM 883 N N . PRO A 1 114 ? -0.188 -7.939 0.302 1.00 64.31 114 PRO A N 1
ATOM 884 C CA . PRO A 1 114 ? 0.439 -7.818 -0.998 1.00 64.31 114 PRO A CA 1
ATOM 885 C C . PRO A 1 114 ? 0.826 -6.352 -1.219 1.00 64.31 114 PRO A C 1
ATOM 887 O O . PRO A 1 114 ? 0.041 -5.544 -1.705 1.00 64.31 114 PRO A O 1
ATOM 890 N N . HIS A 1 115 ? 2.038 -5.980 -0.819 1.00 78.94 115 HIS A N 1
ATOM 891 C CA . HIS A 1 115 ? 2.556 -4.634 -1.028 1.00 78.94 115 HIS A CA 1
ATOM 892 C C . HIS A 1 115 ? 4.028 -4.662 -1.443 1.00 78.94 115 HIS A C 1
ATOM 894 O O . HIS A 1 115 ? 4.827 -5.447 -0.928 1.00 78.94 115 HIS A O 1
ATOM 900 N N . LEU A 1 116 ? 4.361 -3.821 -2.420 1.00 87.75 116 LEU A N 1
ATOM 901 C CA . LEU A 1 116 ? 5.682 -3.708 -3.027 1.00 87.75 116 LEU A CA 1
ATOM 902 C C . LEU A 1 116 ? 6.116 -2.243 -2.991 1.00 87.75 116 LEU A C 1
ATOM 904 O O . LEU A 1 116 ? 5.275 -1.353 -3.150 1.00 87.75 116 LEU A O 1
ATOM 908 N N . PRO A 1 117 ? 7.413 -1.968 -2.814 1.00 90.88 117 PRO A N 1
ATOM 909 C CA . PRO A 1 117 ? 7.884 -0.597 -2.816 1.00 90.88 117 PRO A CA 1
ATOM 910 C C . PRO A 1 117 ? 7.660 0.056 -4.188 1.00 90.88 117 PRO A C 1
ATOM 912 O O . PRO A 1 117 ? 7.748 -0.596 -5.229 1.00 90.88 117 PRO A O 1
ATOM 915 N N . GLY A 1 118 ? 7.348 1.350 -4.184 1.00 93.44 118 GLY A N 1
ATOM 916 C CA . GLY A 1 118 ? 7.002 2.112 -5.382 1.00 93.44 118 GLY A CA 1
ATOM 917 C C . GLY A 1 118 ? 5.598 1.830 -5.925 1.00 93.44 118 GLY A C 1
ATOM 918 O O . GLY A 1 118 ? 5.292 2.245 -7.042 1.00 93.44 118 GLY A O 1
ATOM 919 N N . THR A 1 119 ? 4.735 1.138 -5.177 1.00 93.06 119 THR A N 1
ATOM 920 C CA . THR A 1 119 ? 3.362 0.831 -5.606 1.00 93.06 119 THR A CA 1
ATOM 921 C C . THR A 1 119 ? 2.328 1.382 -4.637 1.00 93.06 119 THR A C 1
ATOM 923 O O . THR A 1 119 ? 2.598 1.536 -3.451 1.00 93.06 119 THR A O 1
ATOM 926 N N . ILE A 1 120 ? 1.125 1.628 -5.145 1.00 94.06 120 ILE A N 1
ATOM 927 C CA . ILE A 1 120 ? -0.088 1.729 -4.333 1.00 94.06 120 ILE A CA 1
ATOM 928 C C . ILE A 1 120 ? -1.054 0.640 -4.789 1.00 94.06 120 ILE A C 1
ATOM 930 O O . ILE A 1 120 ? -1.042 0.245 -5.961 1.00 94.06 120 ILE A O 1
ATOM 934 N N . ASN A 1 121 ? -1.874 0.118 -3.883 1.00 92.00 121 ASN A N 1
ATOM 935 C CA . ASN A 1 121 ? -2.760 -0.985 -4.229 1.00 92.00 121 ASN A CA 1
ATOM 936 C C . ASN A 1 121 ? -4.055 -1.010 -3.417 1.00 92.00 121 ASN A C 1
ATOM 938 O O . ASN A 1 121 ? -4.171 -0.383 -2.368 1.00 92.00 121 ASN A O 1
ATOM 942 N N . ALA A 1 122 ? -5.034 -1.758 -3.920 1.00 91.50 122 ALA A N 1
ATOM 943 C CA . ALA A 1 122 ? -6.219 -2.145 -3.167 1.00 91.50 122 ALA A CA 1
ATOM 944 C C . ALA A 1 122 ? -6.488 -3.635 -3.340 1.00 91.50 122 ALA A C 1
ATOM 946 O O . ALA A 1 122 ? -6.577 -4.113 -4.467 1.00 91.50 122 ALA A O 1
ATOM 947 N N . THR A 1 123 ? -6.667 -4.360 -2.240 1.00 87.50 123 THR A N 1
ATOM 948 C CA . THR A 1 123 ? -6.881 -5.809 -2.232 1.00 87.50 123 THR A CA 1
ATOM 949 C C . THR A 1 123 ? -8.124 -6.178 -1.436 1.00 87.50 123 THR A C 1
ATOM 951 O O . THR A 1 123 ? -8.294 -5.751 -0.298 1.00 87.50 123 THR A O 1
ATOM 954 N N . ILE A 1 124 ? -8.987 -7.011 -2.015 1.00 86.69 124 ILE A N 1
ATOM 955 C CA . ILE A 1 124 ? -10.077 -7.670 -1.292 1.00 86.69 124 ILE A CA 1
ATOM 956 C C . ILE A 1 124 ? -9.458 -8.703 -0.355 1.00 86.69 124 ILE A C 1
ATOM 958 O O . ILE A 1 124 ? -8.847 -9.668 -0.817 1.00 86.69 124 ILE A O 1
ATOM 962 N N . LEU A 1 125 ? -9.646 -8.519 0.947 1.00 84.06 125 LEU A N 1
ATOM 963 C CA . LEU A 1 125 ? -9.211 -9.486 1.944 1.00 84.06 125 LEU A CA 1
ATOM 964 C C . LEU A 1 125 ? -10.316 -10.507 2.207 1.00 84.06 125 LEU A C 1
ATOM 966 O O . LEU A 1 125 ? -11.484 -10.154 2.356 1.00 84.06 125 LEU A O 1
ATOM 970 N N . ASP A 1 126 ? -9.949 -11.777 2.304 1.00 76.75 126 ASP A N 1
ATOM 971 C CA . ASP A 1 126 ? -10.804 -12.840 2.821 1.0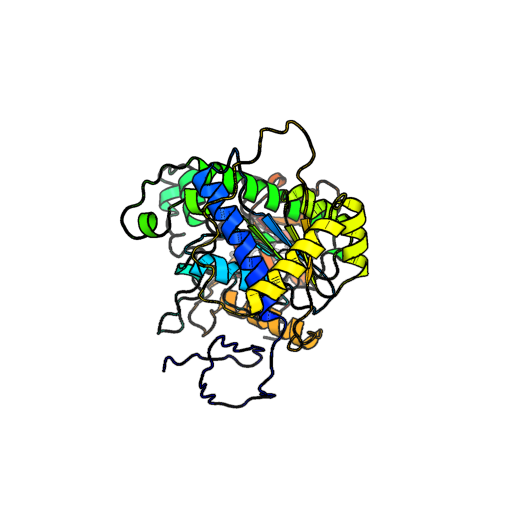0 76.75 126 ASP A CA 1
ATOM 972 C C . ASP A 1 126 ? -9.972 -13.860 3.611 1.00 76.75 126 ASP A C 1
ATOM 974 O O . ASP A 1 126 ? -8.755 -13.728 3.730 1.00 76.75 126 ASP A O 1
ATOM 978 N N . SER A 1 127 ? -10.620 -14.863 4.203 1.00 67.44 127 SER A N 1
ATOM 979 C CA . SER A 1 127 ? -9.932 -15.867 5.023 1.00 67.44 127 SER A CA 1
ATOM 980 C C . SER A 1 127 ? -8.856 -16.647 4.256 1.00 67.44 127 SER A C 1
ATOM 982 O O . SER A 1 127 ? -7.901 -17.096 4.881 1.00 67.44 127 SER A O 1
ATOM 984 N N . SER A 1 128 ? -8.952 -16.751 2.921 1.00 61.31 128 SER A N 1
ATOM 985 C CA . SER A 1 128 ? -7.914 -17.395 2.100 1.00 61.31 128 SER A CA 1
ATOM 986 C C . SER A 1 128 ? -6.632 -16.565 2.004 1.00 61.31 128 SER A C 1
ATOM 988 O O . SER A 1 128 ? -5.569 -17.110 1.729 1.00 61.31 128 SER A O 1
ATOM 990 N N . CYS A 1 129 ? -6.693 -15.259 2.292 1.00 58.12 129 CYS A N 1
ATOM 991 C CA . CYS A 1 129 ? -5.496 -14.424 2.394 1.00 58.12 129 CYS A CA 1
ATOM 992 C C . CYS A 1 129 ? -4.605 -14.811 3.589 1.00 58.12 129 CYS A C 1
ATOM 994 O O . CYS A 1 129 ? -3.436 -14.442 3.617 1.00 58.12 129 CYS A O 1
ATOM 996 N N . TYR A 1 130 ? -5.151 -15.549 4.563 1.00 52.38 130 TYR A N 1
ATOM 997 C CA . TYR A 1 130 ? -4.506 -15.873 5.838 1.00 52.38 130 TYR A CA 1
ATOM 998 C C . TYR A 1 130 ? -4.532 -17.368 6.140 1.00 52.38 130 TYR A C 1
ATOM 1000 O O . TYR A 1 130 ? -4.399 -17.745 7.305 1.00 52.38 130 TYR A O 1
ATOM 1008 N N . GLU A 1 131 ? -4.718 -18.222 5.127 1.00 43.81 131 GLU A N 1
ATOM 1009 C CA . GLU A 1 131 ? -4.467 -19.654 5.279 1.00 43.81 131 GLU A CA 1
ATOM 1010 C C . GLU A 1 131 ? -3.004 -19.832 5.716 1.00 43.81 131 GLU A C 1
ATOM 1012 O O . GLU A 1 131 ? -2.065 -19.834 4.919 1.00 43.81 131 GLU A O 1
ATOM 1017 N N . PHE A 1 132 ? -2.822 -19.908 7.039 1.00 39.69 132 PHE A N 1
ATOM 1018 C CA . PHE A 1 132 ? -1.665 -20.463 7.715 1.00 39.69 132 PHE A CA 1
ATOM 1019 C C . PHE A 1 132 ? -1.660 -21.944 7.362 1.00 39.69 132 PHE A C 1
ATOM 1021 O O . PHE A 1 132 ? -2.094 -22.790 8.149 1.00 39.69 132 PHE A O 1
ATOM 1028 N N . ASP A 1 133 ? -1.237 -22.268 6.144 1.00 34.19 133 ASP A N 1
ATOM 1029 C CA . ASP A 1 133 ? -0.949 -23.653 5.847 1.00 34.19 133 ASP A CA 1
ATOM 1030 C C . ASP A 1 133 ? 0.177 -24.089 6.785 1.00 34.19 133 ASP A C 1
ATOM 1032 O O . ASP A 1 133 ? 1.179 -23.402 7.002 1.00 34.19 133 ASP A O 1
ATOM 1036 N N . ARG A 1 134 ? -0.030 -25.261 7.385 1.00 35.19 134 ARG A N 1
ATOM 1037 C CA . ARG A 1 134 ? 0.969 -25.981 8.186 1.00 35.19 134 ARG A CA 1
ATOM 1038 C C . ARG A 1 134 ? 2.233 -26.295 7.376 1.00 35.19 134 ARG A C 1
ATOM 1040 O O . ARG A 1 134 ? 3.232 -26.714 7.951 1.00 35.19 134 ARG A O 1
ATOM 1047 N N . GLU A 1 135 ? 2.185 -26.062 6.067 1.00 34.03 135 GLU A N 1
ATOM 1048 C CA . GLU A 1 135 ? 3.334 -25.928 5.196 1.00 34.03 135 GLU A CA 1
ATOM 1049 C C . GLU A 1 135 ? 3.512 -24.463 4.779 1.00 34.03 135 GLU A C 1
ATOM 1051 O O . GLU A 1 135 ? 2.550 -23.791 4.408 1.00 34.03 135 GLU A O 1
ATOM 1056 N N . PRO A 1 136 ? 4.741 -23.941 4.810 1.00 32.44 136 PRO A N 1
ATOM 1057 C CA . PRO A 1 136 ? 4.989 -22.504 4.808 1.00 32.44 136 PRO A CA 1
ATOM 1058 C C . PRO A 1 136 ? 4.891 -21.854 3.398 1.00 32.44 136 PRO A C 1
ATOM 1060 O O . PRO A 1 136 ? 5.560 -20.872 3.091 1.00 32.44 136 PRO A O 1
ATOM 1063 N N . THR A 1 137 ? 4.026 -22.387 2.532 1.00 35.62 137 THR A N 1
ATOM 1064 C CA . THR A 1 137 ? 3.959 -22.160 1.077 1.00 35.62 137 THR A CA 1
ATOM 1065 C C . THR A 1 137 ? 2.708 -21.414 0.581 1.00 35.62 137 THR A C 1
ATOM 1067 O O . THR A 1 137 ? 2.635 -21.103 -0.610 1.00 35.62 137 THR A O 1
ATOM 1070 N N . ALA A 1 138 ? 1.722 -21.084 1.427 1.00 32.16 138 ALA A N 1
ATOM 1071 C CA . ALA A 1 138 ? 0.423 -20.584 0.939 1.00 32.16 138 ALA A CA 1
ATOM 1072 C C . ALA A 1 138 ? 0.155 -19.077 1.086 1.00 32.16 138 ALA A C 1
ATOM 1074 O O . ALA A 1 138 ? -0.650 -18.538 0.324 1.00 32.16 138 ALA A O 1
ATOM 1075 N N . THR A 1 139 ? 0.870 -18.357 1.954 1.00 34.59 139 THR A N 1
ATOM 1076 C CA . THR A 1 139 ? 0.653 -16.908 2.168 1.00 34.59 139 THR A CA 1
ATOM 1077 C C . THR A 1 139 ? 1.028 -16.054 0.943 1.00 34.59 139 THR A C 1
ATOM 1079 O O . THR A 1 139 ? 0.633 -14.899 0.830 1.00 34.59 139 THR A O 1
ATOM 1082 N N . TYR A 1 140 ? 1.742 -16.641 -0.025 1.00 37.88 140 TYR A N 1
ATOM 1083 C CA . TYR A 1 140 ? 2.266 -15.972 -1.222 1.00 37.88 140 TYR A CA 1
ATOM 1084 C C . TYR A 1 140 ? 1.413 -16.165 -2.482 1.00 37.88 140 TYR A C 1
ATOM 1086 O O . TYR A 1 140 ? 1.765 -15.673 -3.555 1.00 37.88 140 TYR A O 1
ATOM 1094 N N . LYS A 1 141 ? 0.240 -16.810 -2.379 1.00 31.80 141 LYS A N 1
ATOM 1095 C CA . LYS A 1 141 ? -0.720 -16.874 -3.499 1.00 31.80 141 LYS A CA 1
ATOM 1096 C C . LYS A 1 141 ? -1.318 -15.506 -3.870 1.00 31.80 141 LYS A C 1
ATOM 1098 O O . LYS A 1 141 ? -1.947 -15.403 -4.915 1.00 31.80 141 LYS A O 1
ATOM 1103 N N . ILE A 1 142 ? -1.118 -14.468 -3.051 1.00 36.34 142 ILE A N 1
ATOM 1104 C CA . ILE A 1 142 ? -1.590 -13.099 -3.322 1.00 36.34 142 ILE A CA 1
ATOM 1105 C C . ILE A 1 142 ? -0.585 -12.303 -4.181 1.00 36.34 142 ILE A C 1
ATOM 1107 O O . ILE A 1 142 ? -0.983 -11.393 -4.904 1.00 36.34 142 ILE A O 1
ATOM 1111 N N . SER A 1 143 ? 0.708 -12.654 -4.142 1.00 33.31 143 SER A N 1
ATOM 1112 C CA . SER A 1 143 ? 1.762 -12.016 -4.951 1.00 33.31 143 SER A CA 1
ATOM 1113 C C . SER A 1 143 ? 2.133 -12.799 -6.208 1.00 33.31 143 SER A C 1
ATOM 1115 O O . SER A 1 143 ? 2.808 -12.256 -7.081 1.00 33.31 143 SER A O 1
ATOM 1117 N N . GLN A 1 144 ? 1.714 -14.062 -6.320 1.00 32.06 144 GLN A N 1
ATOM 1118 C CA . GLN A 1 144 ? 1.821 -14.781 -7.582 1.00 32.06 144 GLN A CA 1
ATOM 1119 C C . GLN A 1 144 ? 0.802 -14.196 -8.567 1.00 32.06 144 GLN A C 1
ATOM 1121 O O . GLN A 1 144 ? -0.394 -14.193 -8.254 1.00 32.06 144 GLN A O 1
ATOM 1126 N N . PRO A 1 145 ? 1.221 -13.738 -9.762 1.00 32.91 145 PRO A N 1
ATOM 1127 C CA . PRO A 1 145 ? 0.263 -13.586 -10.846 1.00 32.91 145 PRO A CA 1
ATOM 1128 C C . PRO A 1 145 ? -0.450 -14.946 -11.007 1.00 32.91 145 PRO A C 1
ATOM 1130 O O . PRO A 1 145 ? 0.209 -15.983 -10.865 1.00 32.91 145 PRO A O 1
ATOM 1133 N N . PRO A 1 146 ? -1.785 -14.980 -11.179 1.00 31.39 146 PRO A N 1
ATOM 1134 C CA . PRO A 1 146 ? -2.565 -16.208 -11.070 1.00 31.39 146 PRO A CA 1
ATOM 1135 C C . PRO A 1 146 ? -1.912 -17.372 -11.830 1.00 31.39 146 PRO A C 1
ATOM 1137 O O . PRO A 1 146 ? -1.618 -17.239 -13.015 1.00 31.39 146 PRO A O 1
ATOM 1140 N N . LYS A 1 147 ? -1.716 -18.531 -11.176 1.00 31.25 147 LYS A N 1
ATOM 1141 C CA . LYS A 1 147 ? -1.152 -19.747 -11.812 1.00 31.25 147 LYS A CA 1
ATOM 1142 C C . LYS A 1 147 ? -1.916 -20.183 -13.078 1.00 31.25 147 LYS A C 1
ATOM 1144 O O . LYS A 1 147 ? -1.369 -20.900 -13.907 1.00 31.25 147 LYS A O 1
ATOM 1149 N N . ASP A 1 148 ? -3.137 -19.678 -13.255 1.00 32.47 148 ASP A N 1
ATOM 1150 C CA . ASP A 1 148 ? -4.008 -19.911 -14.407 1.00 32.47 148 ASP A CA 1
ATOM 1151 C C . ASP A 1 148 ? -3.917 -18.820 -15.500 1.00 32.47 148 ASP A C 1
ATOM 1153 O O . ASP A 1 148 ? -4.804 -18.711 -16.353 1.00 32.47 148 ASP A O 1
ATOM 1157 N N . LEU A 1 149 ? -2.846 -18.017 -15.529 1.00 37.38 149 LEU A N 1
ATOM 1158 C CA . LEU A 1 149 ? -2.540 -17.134 -16.669 1.00 37.38 149 LEU A CA 1
ATOM 1159 C C . LEU A 1 149 ? -2.252 -17.903 -17.969 1.00 37.38 149 LEU A C 1
ATOM 1161 O O . LEU A 1 149 ? -2.299 -17.313 -19.044 1.00 37.38 149 LEU A O 1
ATOM 1165 N N . ASN A 1 150 ? -2.057 -19.225 -17.896 1.00 32.06 150 ASN A N 1
ATOM 1166 C CA . ASN A 1 150 ? -2.030 -20.102 -19.071 1.00 32.06 150 ASN A CA 1
ATOM 1167 C C . ASN A 1 150 ? -3.395 -20.254 -19.763 1.00 32.06 150 ASN A C 1
ATOM 1169 O O . ASN A 1 150 ? -3.479 -20.904 -20.799 1.00 32.06 150 ASN A O 1
ATOM 1173 N N . SER A 1 151 ? -4.451 -19.589 -19.291 1.00 32.28 151 SER A N 1
ATOM 1174 C CA . SER A 1 151 ? -5.659 -19.365 -20.095 1.00 32.28 151 SER A CA 1
ATOM 1175 C C . SER A 1 151 ? -5.453 -18.288 -21.176 1.00 32.28 151 SER A C 1
ATOM 1177 O O . SER A 1 151 ? -6.346 -17.503 -21.481 1.00 32.28 151 SER A O 1
ATOM 1179 N N . PHE A 1 152 ? -4.291 -18.290 -21.834 1.00 34.44 152 PHE A N 1
ATOM 1180 C CA . PHE A 1 152 ? -4.117 -17.641 -23.135 1.00 34.44 152 PHE A CA 1
ATOM 1181 C C . PHE A 1 152 ? -5.100 -18.231 -24.169 1.00 34.44 152 PHE A C 1
ATOM 1183 O O . PHE A 1 152 ? -5.554 -17.533 -25.074 1.00 34.44 152 PHE A O 1
ATOM 1190 N N . GLU A 1 153 ? -5.543 -19.477 -23.956 1.00 32.53 153 GLU A N 1
ATOM 1191 C CA . GLU A 1 153 ? -6.675 -20.069 -24.674 1.00 32.53 153 GLU A CA 1
ATOM 1192 C C . GLU A 1 153 ? -8.007 -19.341 -24.416 1.00 32.53 153 GLU A C 1
ATOM 1194 O O . GLU A 1 153 ? -8.827 -19.302 -25.318 1.00 32.53 153 GLU A O 1
ATOM 1199 N N . ALA A 1 154 ? -8.239 -18.688 -23.267 1.00 31.86 154 ALA A N 1
ATOM 1200 C CA . ALA A 1 154 ? -9.481 -17.936 -23.019 1.00 31.86 154 ALA A CA 1
ATOM 1201 C C . ALA A 1 154 ? -9.527 -16.591 -23.767 1.00 31.86 154 ALA A C 1
ATOM 1203 O O . ALA A 1 154 ? -10.603 -16.137 -24.157 1.00 31.86 154 ALA A O 1
ATOM 1204 N N . VAL A 1 155 ? -8.361 -15.986 -24.026 1.00 33.91 155 VAL A N 1
ATOM 1205 C CA . VAL A 1 155 ? -8.231 -14.790 -24.877 1.00 33.91 155 VAL A CA 1
ATOM 1206 C C . VAL A 1 155 ? -8.457 -15.147 -26.352 1.00 33.91 155 VAL A C 1
ATOM 1208 O O . VAL A 1 155 ? -9.057 -14.364 -27.084 1.00 33.91 155 VAL A O 1
ATOM 1211 N N . GLN A 1 156 ? -8.049 -16.348 -26.784 1.00 31.19 156 GLN A N 1
ATOM 1212 C CA . GLN A 1 156 ? -8.348 -16.862 -28.128 1.00 31.19 156 GLN A CA 1
ATOM 1213 C C . GLN A 1 156 ? -9.754 -17.476 -28.265 1.00 31.19 156 GLN A C 1
ATOM 1215 O O . GLN A 1 156 ? -10.316 -17.448 -29.356 1.00 31.19 156 GLN A O 1
ATOM 1220 N N . ALA A 1 157 ? -10.358 -17.973 -27.182 1.00 28.81 157 ALA A N 1
ATOM 1221 C CA . ALA A 1 157 ? -11.679 -18.612 -27.176 1.00 28.81 157 ALA A CA 1
ATOM 1222 C C . ALA A 1 157 ? -12.850 -17.634 -26.961 1.00 28.81 157 ALA A C 1
ATOM 1224 O O . ALA A 1 157 ? -13.932 -18.048 -26.547 1.00 28.81 157 ALA A O 1
ATOM 1225 N N . GLY A 1 158 ? -12.662 -16.336 -27.228 1.00 26.30 158 GLY A N 1
ATOM 1226 C CA . GLY A 1 158 ? -13.754 -15.360 -27.172 1.00 26.30 158 GLY A CA 1
ATOM 1227 C C . GLY A 1 158 ? -14.352 -15.155 -25.775 1.00 26.30 158 GLY A C 1
ATOM 1228 O O . GLY A 1 158 ? -15.497 -14.718 -25.661 1.00 26.30 158 GLY A O 1
ATOM 1229 N N . GLY A 1 159 ? -13.599 -15.453 -24.709 1.00 29.03 159 GLY A N 1
ATOM 1230 C CA . GLY A 1 159 ? -14.000 -15.121 -23.347 1.00 29.03 159 GLY A CA 1
ATOM 1231 C C . GLY A 1 159 ? -14.071 -13.604 -23.183 1.00 29.03 159 GLY A C 1
ATOM 1232 O O . GLY A 1 159 ? -13.075 -12.901 -23.339 1.00 29.03 159 GLY A O 1
ATOM 1233 N N . THR A 1 160 ? -15.257 -13.077 -22.887 1.00 26.47 160 THR A N 1
ATOM 1234 C CA . THR A 1 160 ? -15.468 -11.651 -22.609 1.00 26.47 160 THR A CA 1
ATOM 1235 C C . THR A 1 160 ? -14.520 -11.167 -21.505 1.00 26.47 160 THR A C 1
ATOM 1237 O O . THR A 1 160 ? -14.331 -11.873 -20.514 1.00 26.47 160 THR A O 1
ATOM 1240 N N . MET A 1 161 ? -13.985 -9.944 -21.641 1.00 29.72 161 MET A N 1
ATOM 1241 C CA . MET A 1 161 ? -13.105 -9.219 -20.691 1.00 29.72 161 MET A CA 1
ATOM 1242 C C . MET A 1 161 ? -13.501 -9.375 -19.200 1.00 29.72 161 MET A C 1
ATOM 1244 O O . MET A 1 161 ? -12.664 -9.321 -18.300 1.00 29.72 161 MET A O 1
ATOM 1248 N N . ASP A 1 162 ? -14.781 -9.635 -18.952 1.00 30.31 162 ASP A N 1
ATOM 1249 C CA . ASP A 1 162 ? -15.417 -9.895 -17.661 1.00 30.31 162 ASP A CA 1
ATOM 1250 C C . ASP A 1 162 ? -14.958 -11.189 -16.938 1.00 30.31 162 ASP A C 1
ATOM 1252 O O . ASP A 1 162 ? -15.132 -11.341 -15.731 1.00 30.31 162 ASP A O 1
ATOM 1256 N N . GLN A 1 163 ? -14.338 -12.145 -17.640 1.00 28.69 163 GLN A N 1
ATOM 1257 C CA . GLN A 1 163 ? -13.846 -13.397 -17.038 1.00 28.69 163 GLN A CA 1
ATOM 1258 C C . GLN A 1 163 ? -12.401 -13.284 -16.519 1.00 28.69 163 GLN A C 1
ATOM 1260 O O . GLN A 1 163 ? -12.077 -13.832 -15.462 1.00 28.69 163 GLN A O 1
ATOM 1265 N N . LEU A 1 164 ? -11.548 -12.506 -17.195 1.00 29.14 164 LEU A N 1
ATOM 1266 C CA . LEU A 1 164 ? -10.203 -12.150 -16.719 1.00 29.14 164 LEU A CA 1
ATOM 1267 C C . LEU A 1 164 ? -10.268 -11.177 -15.531 1.00 29.14 164 LEU A C 1
ATOM 1269 O O . LEU A 1 164 ? -9.490 -11.312 -14.582 1.00 29.14 164 LEU A O 1
ATOM 1273 N N . SER A 1 165 ? -11.248 -10.264 -15.533 1.00 33.16 165 SER A N 1
ATOM 1274 C CA . SER A 1 165 ? -11.500 -9.311 -14.443 1.00 33.16 165 SER A CA 1
ATOM 1275 C C . 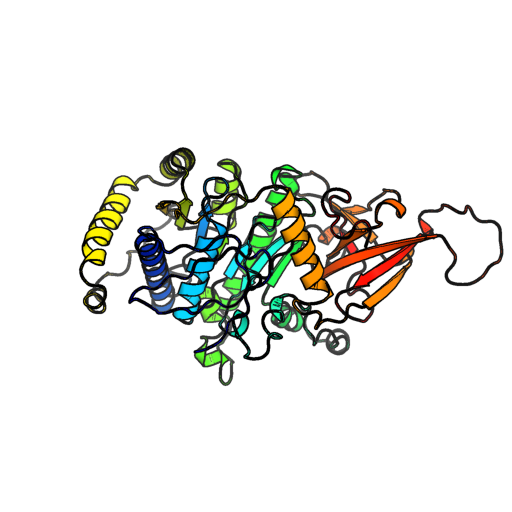SER A 1 165 ? -11.852 -9.989 -13.112 1.00 33.16 165 SER A C 1
ATOM 1277 O O . SER A 1 165 ? -11.550 -9.429 -12.065 1.00 33.16 165 SER A O 1
ATOM 1279 N N . ASN A 1 166 ? -12.421 -11.202 -13.127 1.00 32.66 166 ASN A N 1
ATOM 1280 C CA . ASN A 1 166 ? -12.808 -11.937 -11.918 1.00 32.66 166 ASN A CA 1
ATOM 1281 C C . ASN A 1 166 ? -11.635 -12.673 -11.238 1.00 32.66 166 ASN A C 1
ATOM 1283 O O . ASN A 1 166 ? -11.645 -12.832 -10.018 1.00 32.66 166 ASN A O 1
ATOM 1287 N N . ARG A 1 167 ? -10.590 -13.078 -11.980 1.00 32.62 167 ARG A N 1
ATOM 1288 C CA . ARG A 1 167 ? -9.393 -13.761 -11.427 1.00 32.62 167 ARG A CA 1
ATOM 1289 C C . ARG A 1 167 ? -8.215 -12.819 -11.156 1.00 32.62 167 ARG A C 1
ATOM 1291 O O . ARG A 1 167 ? -7.547 -12.977 -10.140 1.00 32.62 167 ARG A O 1
ATOM 1298 N N . LEU A 1 168 ? -8.046 -11.772 -11.969 1.00 39.75 168 LEU A N 1
ATOM 1299 C CA . LEU A 1 168 ? -7.296 -10.553 -11.611 1.00 39.75 168 LEU A CA 1
ATOM 1300 C C . LEU A 1 168 ? -8.069 -9.687 -10.583 1.00 39.75 168 LEU A C 1
ATOM 1302 O O . LEU A 1 168 ? -7.580 -8.662 -10.117 1.00 39.75 168 LEU A O 1
ATOM 1306 N N . GLY A 1 169 ? -9.291 -10.094 -10.218 1.00 54.12 169 GLY A N 1
ATOM 1307 C CA . GLY A 1 169 ? -10.294 -9.290 -9.511 1.00 54.12 169 GLY A CA 1
ATOM 1308 C C . GLY A 1 169 ? -10.085 -9.069 -8.022 1.00 54.12 169 GLY A C 1
ATOM 1309 O O . GLY A 1 169 ? -10.846 -8.314 -7.416 1.00 54.12 169 GLY A O 1
ATOM 1310 N N . ARG A 1 170 ? -9.068 -9.693 -7.415 1.00 65.38 170 ARG A N 1
ATOM 1311 C CA . ARG A 1 170 ? -8.796 -9.527 -5.980 1.00 65.38 170 ARG A CA 1
ATOM 1312 C C . ARG A 1 170 ? -8.009 -8.261 -5.674 1.00 65.38 170 ARG A C 1
ATOM 1314 O O . ARG A 1 170 ? -8.364 -7.578 -4.718 1.00 65.38 170 ARG A O 1
ATOM 1321 N N . SER A 1 171 ? -7.020 -7.913 -6.495 1.00 78.25 171 SER A N 1
ATOM 1322 C CA . SER A 1 171 ? -6.118 -6.790 -6.228 1.00 78.25 171 SER A CA 1
ATOM 1323 C C . SER A 1 171 ? -6.012 -5.836 -7.413 1.00 78.25 171 SER A C 1
ATOM 1325 O O . SER A 1 171 ? -6.046 -6.243 -8.570 1.00 78.25 171 SER A O 1
ATOM 1327 N N . LEU A 1 172 ? -5.904 -4.549 -7.115 1.00 86.56 172 LEU A N 1
ATOM 1328 C CA . LEU A 1 172 ? -5.583 -3.467 -8.039 1.00 86.56 172 LEU A CA 1
ATOM 1329 C C . LEU A 1 172 ? -4.210 -2.954 -7.661 1.00 86.56 172 LEU A C 1
ATOM 1331 O O . LEU A 1 172 ? -4.001 -2.660 -6.488 1.00 86.56 172 LEU A O 1
ATOM 1335 N N . TRP A 1 173 ? -3.312 -2.825 -8.625 1.00 88.94 173 TRP A N 1
ATOM 1336 C CA . TRP A 1 173 ? -1.953 -2.376 -8.385 1.00 88.94 173 TRP A CA 1
ATOM 1337 C C . TRP A 1 173 ? -1.586 -1.268 -9.356 1.00 88.94 173 TRP A C 1
ATOM 1339 O O . TRP A 1 173 ? -1.688 -1.427 -10.567 1.00 88.94 173 TRP A O 1
ATOM 1349 N N . TYR A 1 174 ? -1.089 -0.163 -8.823 1.00 92.12 174 TYR A N 1
ATOM 1350 C CA . TYR A 1 174 ? -0.597 0.944 -9.626 1.00 92.12 174 TYR A CA 1
ATOM 1351 C C . TYR A 1 174 ? 0.856 1.214 -9.264 1.00 92.12 174 TYR A C 1
ATOM 1353 O O . TYR A 1 174 ? 1.215 1.350 -8.091 1.00 92.12 174 TYR A O 1
ATOM 1361 N N . PHE A 1 175 ? 1.707 1.252 -10.287 1.00 94.00 175 PHE A N 1
ATOM 1362 C CA . PHE A 1 175 ? 3.123 1.536 -10.123 1.00 94.00 175 PHE A CA 1
ATOM 1363 C C . PHE A 1 175 ? 3.333 3.048 -10.099 1.00 94.00 175 PHE A C 1
ATOM 1365 O O . PHE A 1 175 ? 3.349 3.709 -11.136 1.00 94.00 175 PHE A O 1
ATOM 1372 N N . TYR A 1 176 ? 3.474 3.590 -8.891 1.00 95.31 176 TYR A N 1
ATOM 1373 C CA . TYR A 1 176 ? 3.831 4.989 -8.686 1.00 95.31 176 TYR A CA 1
ATOM 1374 C C . TYR A 1 176 ? 5.288 5.246 -9.095 1.00 95.31 176 TYR A C 1
ATOM 1376 O O . TYR A 1 176 ? 5.586 6.267 -9.707 1.00 95.31 176 TYR A O 1
ATOM 1384 N N . GLY A 1 177 ? 6.181 4.295 -8.815 1.00 93.38 177 GLY A N 1
ATOM 1385 C CA . GLY A 1 177 ? 7.556 4.308 -9.302 1.00 93.38 177 GLY A CA 1
ATOM 1386 C C . GLY A 1 177 ? 8.531 5.176 -8.505 1.00 93.38 17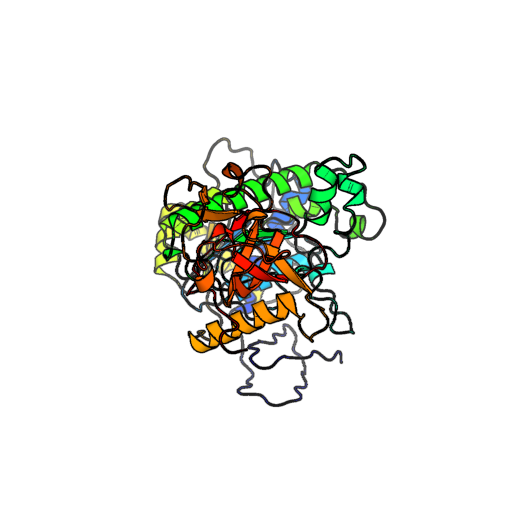7 GLY A C 1
ATOM 1387 O O . GLY A 1 177 ? 9.678 5.280 -8.918 1.00 93.38 177 GLY A O 1
ATOM 1388 N N . TYR A 1 178 ? 8.136 5.747 -7.365 1.00 93.88 178 TYR A N 1
ATOM 1389 C CA . TYR A 1 178 ? 9.024 6.518 -6.481 1.00 93.88 178 TYR A CA 1
ATOM 1390 C C . TYR A 1 178 ? 8.874 6.086 -5.018 1.00 93.88 178 TYR A C 1
ATOM 1392 O O . TYR A 1 178 ? 7.889 5.435 -4.660 1.00 93.88 178 TYR A O 1
ATOM 1400 N N . LYS A 1 179 ? 9.850 6.424 -4.162 1.00 90.06 179 LYS A N 1
ATOM 1401 C CA . LYS A 1 179 ? 9.836 6.013 -2.748 1.00 90.06 179 LYS A CA 1
ATOM 1402 C C . LYS A 1 179 ? 8.861 6.842 -1.930 1.00 90.06 179 LYS A C 1
ATOM 1404 O O . LYS A 1 179 ? 8.126 6.270 -1.135 1.00 90.06 179 LYS A O 1
ATOM 1409 N N . HIS A 1 180 ? 8.862 8.159 -2.100 1.00 92.31 180 HIS A N 1
ATOM 1410 C CA . HIS A 1 180 ? 8.044 9.087 -1.331 1.00 92.31 180 HIS A CA 1
ATOM 1411 C C . HIS A 1 180 ? 6.974 9.717 -2.218 1.00 92.31 180 HIS A C 1
ATOM 1413 O O . HIS A 1 180 ? 7.199 10.029 -3.387 1.00 92.31 180 HIS A O 1
ATOM 1419 N N . TRP A 1 181 ? 5.780 9.928 -1.662 1.00 94.69 181 TRP A N 1
ATOM 1420 C CA . TRP A 1 181 ? 4.669 10.539 -2.400 1.00 94.69 181 TRP A CA 1
ATOM 1421 C C . TRP A 1 181 ? 4.999 11.966 -2.883 1.00 94.69 181 TRP A C 1
ATOM 1423 O O . TRP A 1 181 ? 4.458 12.419 -3.886 1.00 94.69 181 TRP A O 1
ATOM 1433 N N . THR A 1 182 ? 5.929 12.646 -2.206 1.00 95.06 182 THR A N 1
ATOM 1434 C CA . THR A 1 182 ? 6.437 13.979 -2.559 1.00 95.06 182 THR A CA 1
ATOM 1435 C C . THR A 1 182 ? 7.407 13.985 -3.740 1.00 95.06 182 THR A C 1
ATOM 1437 O O . THR A 1 182 ? 7.676 15.057 -4.272 1.00 95.06 182 THR A O 1
ATOM 1440 N N . ASP A 1 183 ? 7.936 12.831 -4.162 1.00 94.00 183 ASP A N 1
ATOM 1441 C CA . ASP A 1 183 ? 8.882 12.755 -5.288 1.00 94.00 183 ASP A CA 1
ATOM 1442 C C . ASP A 1 183 ? 8.206 13.136 -6.622 1.00 94.00 183 ASP A C 1
ATOM 1444 O O . ASP A 1 183 ? 8.832 13.710 -7.512 1.00 94.00 183 ASP A O 1
ATOM 1448 N N . ASN A 1 184 ? 6.911 12.831 -6.761 1.00 93.75 184 ASN A N 1
ATOM 1449 C CA . ASN A 1 184 ? 6.065 13.214 -7.888 1.00 93.75 184 ASN A CA 1
ATOM 1450 C C . ASN A 1 184 ? 4.584 13.291 -7.445 1.00 93.75 184 ASN A C 1
ATOM 1452 O O . ASN A 1 184 ? 3.781 12.394 -7.742 1.00 93.75 184 ASN A O 1
ATOM 1456 N N . PRO A 1 185 ? 4.195 14.351 -6.715 1.00 94.88 185 PRO A N 1
ATOM 1457 C CA . PRO A 1 185 ? 2.892 14.433 -6.058 1.00 94.88 185 PRO A CA 1
ATOM 1458 C C . PRO A 1 185 ? 1.720 14.475 -7.046 1.00 94.88 185 PRO A C 1
ATOM 1460 O O . PRO A 1 185 ? 0.633 13.993 -6.718 1.00 94.88 185 PRO A O 1
ATOM 1463 N N . GLN A 1 186 ? 1.920 14.995 -8.265 1.00 93.38 186 GLN A N 1
ATOM 1464 C CA . GLN A 1 186 ? 0.894 15.007 -9.312 1.00 93.38 186 GLN A CA 1
ATOM 1465 C C . GLN A 1 186 ? 0.537 13.582 -9.749 1.00 93.38 186 GLN A C 1
ATOM 1467 O O . GLN A 1 186 ? -0.638 13.211 -9.737 1.00 93.38 186 GLN A O 1
ATOM 1472 N N . VAL A 1 187 ? 1.545 12.764 -10.076 1.00 94.38 187 VAL A N 1
ATOM 1473 C CA . VAL A 1 187 ? 1.345 11.361 -10.470 1.00 94.38 187 VAL A CA 1
ATOM 1474 C C . VAL A 1 187 ? 0.816 10.536 -9.298 1.00 94.38 187 VAL A C 1
ATOM 1476 O O . VAL A 1 187 ? -0.093 9.729 -9.483 1.00 94.38 187 VAL A O 1
ATOM 1479 N N . TYR A 1 188 ? 1.320 10.766 -8.081 1.00 96.69 188 TYR A N 1
ATOM 1480 C CA . TYR A 1 188 ? 0.821 10.095 -6.879 1.00 96.69 188 TYR A CA 1
ATOM 1481 C C . TYR A 1 188 ? -0.678 10.347 -6.665 1.00 96.69 188 TYR A C 1
ATOM 1483 O O . TYR A 1 188 ? -1.473 9.413 -6.527 1.00 96.69 188 TYR A O 1
ATOM 1491 N N . THR A 1 189 ? -1.078 11.621 -6.689 1.00 96.06 189 THR A N 1
ATOM 1492 C CA . THR A 1 189 ? -2.471 12.036 -6.493 1.00 96.06 189 THR A CA 1
ATOM 1493 C C . THR A 1 189 ? -3.366 11.513 -7.613 1.00 96.06 189 THR A C 1
ATOM 1495 O O . THR A 1 189 ? -4.492 11.082 -7.355 1.00 96.06 189 THR A O 1
ATOM 1498 N N . TRP A 1 190 ? -2.872 11.518 -8.854 1.00 95.25 190 TRP A N 1
ATOM 1499 C CA . TRP A 1 190 ? -3.571 10.932 -9.992 1.00 95.25 190 TRP A CA 1
ATOM 1500 C C . TRP A 1 190 ? -3.853 9.444 -9.776 1.00 95.25 190 TRP A C 1
ATOM 1502 O O . TRP A 1 190 ? -5.008 9.025 -9.848 1.00 95.25 190 TRP A O 1
ATOM 1512 N N . TRP A 1 191 ? -2.832 8.658 -9.427 1.00 95.12 191 TRP A N 1
ATOM 1513 C CA . TRP A 1 191 ? -3.002 7.229 -9.181 1.00 95.12 191 TRP A CA 1
ATOM 1514 C C . TRP A 1 191 ? -3.943 6.933 -8.015 1.00 95.12 191 TRP A C 1
ATOM 1516 O O . TRP A 1 191 ? -4.745 6.006 -8.112 1.00 95.12 191 TRP A O 1
ATOM 1526 N N . CYS A 1 192 ? -3.923 7.740 -6.950 1.00 96.94 192 CYS A N 1
ATOM 1527 C CA . CYS A 1 192 ? -4.887 7.611 -5.856 1.00 96.94 192 CYS A CA 1
ATOM 1528 C C . CYS A 1 192 ? -6.334 7.807 -6.339 1.00 96.94 192 CYS A C 1
ATOM 1530 O O . CYS A 1 192 ? -7.213 7.041 -5.948 1.00 96.94 192 CYS A O 1
ATOM 1532 N N . LYS A 1 193 ? -6.585 8.785 -7.222 1.00 95.19 193 LYS A N 1
ATOM 1533 C CA . LYS A 1 193 ? -7.913 9.025 -7.815 1.00 95.19 193 LYS A CA 1
ATOM 1534 C C . LYS A 1 193 ? -8.347 7.879 -8.732 1.00 95.19 193 LYS A C 1
ATOM 1536 O O . LYS A 1 193 ? -9.471 7.403 -8.608 1.00 95.19 193 LYS A O 1
ATOM 1541 N N . VAL A 1 194 ? -7.455 7.396 -9.601 1.00 93.25 194 VAL A N 1
ATOM 1542 C CA . VAL A 1 194 ? -7.727 6.238 -10.475 1.00 93.25 194 VAL A CA 1
ATOM 1543 C C . VAL A 1 194 ? -8.043 4.993 -9.641 1.00 93.25 194 VAL A C 1
ATOM 1545 O O . VAL A 1 194 ? -9.031 4.299 -9.900 1.00 93.25 194 VAL A O 1
ATOM 1548 N N . LEU A 1 195 ? -7.248 4.728 -8.601 1.00 94.25 195 LEU A N 1
ATOM 1549 C CA . LEU A 1 195 ? -7.474 3.624 -7.673 1.00 94.25 195 LEU A CA 1
ATOM 1550 C C . LEU A 1 195 ? -8.829 3.752 -6.971 1.00 94.25 195 LEU A C 1
ATOM 1552 O O . LEU A 1 195 ? -9.583 2.778 -6.944 1.00 94.25 195 LEU A O 1
ATOM 1556 N N . ALA A 1 196 ? -9.168 4.940 -6.468 1.00 95.25 196 ALA A N 1
ATOM 1557 C CA . ALA A 1 196 ? -10.443 5.197 -5.809 1.00 95.25 196 ALA A CA 1
ATOM 1558 C C . ALA A 1 196 ? -11.641 4.940 -6.736 1.00 95.25 196 ALA A C 1
ATOM 1560 O O . ALA A 1 196 ? -12.543 4.186 -6.370 1.00 95.25 196 ALA A O 1
ATOM 1561 N N . GLU A 1 197 ? -11.628 5.477 -7.958 1.00 89.06 197 GLU A N 1
ATOM 1562 C CA . GLU A 1 197 ? -12.707 5.263 -8.933 1.00 89.06 197 GLU A CA 1
ATOM 1563 C C . GLU A 1 197 ? -12.834 3.790 -9.346 1.00 89.06 197 GLU A C 1
ATOM 1565 O O . GLU A 1 197 ? -13.939 3.246 -9.446 1.00 89.06 197 GLU A O 1
ATOM 1570 N N . THR A 1 198 ? -11.706 3.089 -9.484 1.00 89.81 198 THR A N 1
ATOM 1571 C CA . THR A 1 198 ? -11.708 1.650 -9.783 1.00 89.81 198 THR A CA 1
ATOM 1572 C C . THR A 1 198 ? -12.297 0.836 -8.624 1.00 89.81 198 THR A C 1
ATOM 1574 O O . THR A 1 198 ? -13.100 -0.075 -8.846 1.00 89.81 198 THR A O 1
ATOM 1577 N N . VAL A 1 199 ? -11.954 1.175 -7.375 1.00 91.00 199 VAL A N 1
ATOM 1578 C CA . VAL A 1 199 ? -12.518 0.545 -6.170 1.00 91.00 199 VAL A CA 1
ATOM 1579 C C . VAL A 1 199 ? -14.022 0.814 -6.063 1.00 91.00 199 VAL A C 1
ATOM 1581 O O . VAL A 1 199 ? -14.785 -0.120 -5.811 1.00 91.00 199 VAL A O 1
ATOM 1584 N N . LYS A 1 200 ? -14.482 2.047 -6.318 1.00 88.44 200 LYS A N 1
ATOM 1585 C CA . LYS A 1 200 ? -15.917 2.385 -6.350 1.00 88.44 200 LYS A CA 1
ATOM 1586 C C . LYS A 1 200 ? -16.669 1.564 -7.390 1.00 88.44 200 LYS A C 1
ATOM 1588 O O . LYS A 1 200 ? -17.716 0.996 -7.077 1.00 88.44 200 LYS A O 1
ATOM 1593 N N . SER A 1 201 ? -16.131 1.466 -8.606 1.00 85.94 201 SER A N 1
ATOM 1594 C CA . SER A 1 201 ? -16.703 0.637 -9.672 1.00 85.94 201 SER A CA 1
ATOM 1595 C C . SER A 1 201 ? -16.817 -0.829 -9.233 1.00 85.94 201 SER A C 1
ATOM 1597 O O . SER A 1 201 ? -17.880 -1.444 -9.347 1.00 85.94 201 SER A O 1
ATOM 1599 N N . ARG A 1 202 ? -15.763 -1.363 -8.602 1.00 84.94 202 ARG A N 1
ATOM 1600 C CA . ARG A 1 202 ? -15.744 -2.733 -8.074 1.00 84.94 202 ARG A CA 1
ATOM 1601 C C . ARG A 1 202 ? -16.790 -2.970 -6.983 1.00 84.94 202 ARG A C 1
ATOM 1603 O O . ARG A 1 202 ? -17.445 -4.008 -7.001 1.00 84.94 202 ARG A O 1
ATOM 1610 N N . LEU A 1 203 ? -16.986 -2.022 -6.068 1.00 86.75 203 LEU A N 1
ATOM 1611 C CA . LEU A 1 203 ? -18.010 -2.115 -5.020 1.00 86.75 203 LEU A CA 1
ATOM 1612 C C . LEU A 1 203 ? -19.428 -2.076 -5.598 1.00 86.75 203 LEU A C 1
ATOM 1614 O O . LEU A 1 203 ? -20.265 -2.883 -5.196 1.00 86.75 203 LEU A O 1
ATOM 1618 N N . LYS A 1 204 ? -19.687 -1.189 -6.570 1.00 84.62 204 LYS A N 1
ATOM 1619 C CA . LYS A 1 204 ? -20.978 -1.117 -7.276 1.00 84.62 204 LYS A CA 1
ATOM 1620 C C . LYS A 1 204 ? -21.294 -2.438 -7.974 1.00 84.62 204 LYS A C 1
ATOM 1622 O O . LYS A 1 204 ? -22.389 -2.968 -7.814 1.00 84.62 204 LYS A O 1
ATOM 1627 N N . HIS A 1 205 ? -20.319 -3.005 -8.682 1.00 82.88 205 HIS A N 1
ATOM 1628 C CA . HIS A 1 205 ? -20.478 -4.296 -9.344 1.00 82.88 205 HIS A CA 1
ATOM 1629 C C . HIS A 1 205 ? -20.746 -5.427 -8.337 1.00 82.88 205 HIS A C 1
ATOM 1631 O O . HIS A 1 205 ? -21.710 -6.179 -8.477 1.00 82.88 205 HIS A O 1
ATOM 1637 N N . ALA A 1 206 ? -19.960 -5.493 -7.259 1.00 82.75 206 ALA A N 1
ATOM 1638 C CA . ALA A 1 206 ? -20.109 -6.498 -6.210 1.00 82.75 206 ALA A CA 1
ATOM 1639 C C . ALA A 1 206 ? -21.464 -6.422 -5.473 1.00 82.75 206 ALA A C 1
ATOM 1641 O O . ALA A 1 206 ? -21.981 -7.449 -5.033 1.00 82.75 206 ALA A O 1
ATOM 1642 N N . ALA A 1 207 ? -22.064 -5.231 -5.359 1.00 82.81 207 ALA A N 1
ATOM 1643 C CA . ALA A 1 207 ? -23.370 -5.037 -4.727 1.00 82.81 207 ALA A CA 1
ATOM 1644 C C . ALA A 1 207 ? -24.533 -5.637 -5.542 1.00 82.81 207 ALA A C 1
ATOM 1646 O O . ALA A 1 207 ? -25.510 -6.122 -4.962 1.00 82.81 207 ALA A O 1
ATOM 1647 N N . VAL A 1 208 ? -24.426 -5.618 -6.875 1.00 80.38 208 VAL A N 1
ATOM 1648 C CA . VAL A 1 208 ? -25.498 -6.036 -7.797 1.00 80.38 208 VAL A CA 1
ATOM 1649 C C . VAL A 1 208 ? -25.356 -7.500 -8.225 1.00 80.38 208 VAL A C 1
ATOM 1651 O O . VAL A 1 208 ? -26.353 -8.134 -8.570 1.00 80.38 208 VAL A O 1
ATOM 1654 N N . GLN A 1 209 ? -24.151 -8.075 -8.150 1.00 72.69 209 GLN A N 1
ATOM 1655 C CA . GLN A 1 209 ? -23.923 -9.462 -8.554 1.00 72.69 209 GLN A CA 1
ATOM 1656 C C . GLN A 1 209 ? -24.800 -10.468 -7.774 1.00 72.69 209 GLN A C 1
ATOM 1658 O O . GLN A 1 209 ? -24.903 -10.396 -6.540 1.00 72.69 209 GLN A O 1
ATOM 1663 N N . PRO A 1 210 ? -25.432 -11.434 -8.468 1.00 65.06 210 PRO A N 1
ATOM 1664 C CA . PRO A 1 210 ? -26.202 -12.484 -7.821 1.00 65.06 210 PRO A CA 1
ATOM 1665 C C . PRO A 1 210 ? -25.276 -13.411 -7.024 1.00 65.06 210 PRO A C 1
ATOM 1667 O O . PRO A 1 210 ? -24.132 -13.664 -7.392 1.00 65.06 210 PRO A O 1
ATOM 1670 N N . SER A 1 211 ? -25.768 -13.935 -5.902 1.00 60.22 211 SER A N 1
ATOM 1671 C CA . SER A 1 211 ? -25.038 -14.905 -5.083 1.00 60.22 211 SER A CA 1
ATOM 1672 C C . SER A 1 211 ? -25.084 -16.285 -5.747 1.00 60.22 211 SER A C 1
ATOM 1674 O O . SER A 1 211 ? -25.845 -17.154 -5.325 1.00 60.22 211 SER A O 1
ATOM 1676 N N . THR A 1 212 ? -24.320 -16.473 -6.821 1.00 51.66 212 THR A N 1
ATOM 1677 C CA . THR A 1 212 ? -24.304 -17.702 -7.639 1.00 51.66 212 THR A CA 1
ATOM 1678 C C . THR A 1 212 ? -23.283 -18.749 -7.184 1.00 51.66 212 THR A C 1
ATOM 1680 O O . THR A 1 212 ? -23.079 -19.741 -7.874 1.00 51.66 212 THR A O 1
ATOM 1683 N N . GLY A 1 213 ? -22.663 -18.578 -6.015 1.00 53.59 213 GLY A N 1
ATOM 1684 C CA . GLY A 1 213 ? -21.642 -19.501 -5.520 1.00 53.59 213 GLY A CA 1
ATOM 1685 C C . GLY A 1 213 ? -22.189 -20.842 -5.015 1.00 53.59 213 GLY A C 1
ATOM 1686 O O . GLY A 1 213 ? -23.238 -20.908 -4.362 1.00 53.59 213 GLY A O 1
ATOM 1687 N N . SER A 1 214 ? -21.437 -21.916 -5.267 1.00 42.88 214 SER A N 1
ATOM 1688 C CA . SER A 1 214 ? -21.591 -23.212 -4.591 1.00 42.88 214 SER A CA 1
ATOM 1689 C C . SER A 1 214 ? -20.587 -23.319 -3.428 1.00 42.88 214 SER A C 1
ATOM 1691 O O . SER A 1 214 ? -19.483 -22.783 -3.503 1.00 42.88 214 SER A O 1
ATOM 1693 N N . GLY A 1 215 ? -20.960 -23.969 -2.320 1.00 56.72 215 GLY A N 1
ATOM 1694 C CA . GLY A 1 215 ? -20.047 -24.224 -1.192 1.00 56.72 215 GLY A CA 1
ATOM 1695 C C . GLY A 1 215 ? -19.553 -22.972 -0.438 1.00 56.72 215 GLY A C 1
ATOM 1696 O O . GLY A 1 215 ? -20.356 -22.144 -0.005 1.00 56.72 215 GLY A O 1
ATOM 1697 N N . ILE A 1 216 ? -18.226 -22.862 -0.253 1.00 45.44 216 ILE A N 1
ATOM 1698 C CA . ILE A 1 216 ? -17.517 -21.871 0.593 1.00 45.44 216 ILE A CA 1
ATOM 1699 C C . ILE A 1 216 ? -17.886 -20.413 0.245 1.00 45.44 216 ILE A C 1
ATOM 1701 O O . ILE A 1 216 ? -17.934 -19.563 1.135 1.00 45.44 216 ILE A O 1
ATOM 1705 N N . GLU A 1 217 ? -18.237 -20.113 -1.011 1.00 47.28 217 GLU A N 1
ATOM 1706 C CA . GLU A 1 217 ? -18.684 -18.775 -1.438 1.00 47.28 217 GLU A CA 1
ATOM 1707 C C . GLU A 1 217 ? -20.018 -18.329 -0.821 1.00 47.28 217 GLU A C 1
ATOM 1709 O O . GLU A 1 217 ? -20.209 -17.136 -0.581 1.00 47.28 217 GLU A O 1
ATOM 1714 N N . LYS A 1 218 ? -20.937 -19.256 -0.507 1.00 50.34 218 LYS A N 1
ATOM 1715 C CA . LYS A 1 218 ? -22.144 -18.918 0.270 1.00 50.34 218 LYS A CA 1
ATOM 1716 C C . LYS A 1 218 ? -21.799 -18.614 1.726 1.00 50.34 218 LYS A C 1
ATOM 1718 O O . LYS A 1 218 ? -22.397 -17.719 2.314 1.00 50.34 218 LYS A O 1
ATOM 1723 N N . MET A 1 219 ? -20.816 -19.321 2.285 1.00 45.41 219 MET A N 1
ATOM 1724 C CA . MET A 1 219 ? -20.386 -19.171 3.679 1.00 45.41 219 MET A CA 1
ATOM 1725 C C . MET A 1 219 ? -19.595 -17.872 3.908 1.00 45.41 219 MET A C 1
ATOM 1727 O O . MET A 1 219 ? -19.667 -17.294 4.987 1.00 45.41 219 MET A O 1
ATOM 1731 N N . SER A 1 220 ? -18.911 -17.363 2.875 1.00 54.06 220 SER A N 1
ATOM 1732 C CA . SER A 1 220 ? -18.230 -16.059 2.869 1.00 54.06 220 SER A CA 1
ATOM 1733 C C . SER A 1 220 ? -19.105 -14.894 2.375 1.00 54.06 220 SER A C 1
ATOM 1735 O O . SER A 1 220 ? -18.604 -13.783 2.199 1.00 54.06 220 SER A O 1
ATOM 1737 N N . GLY A 1 221 ? -20.404 -15.122 2.139 1.00 60.69 221 GLY A N 1
ATOM 1738 C CA . GLY A 1 221 ? -21.380 -14.099 1.739 1.00 60.69 221 GLY A CA 1
ATOM 1739 C C . GLY A 1 221 ? -21.252 -13.574 0.297 1.00 60.69 221 GLY A C 1
ATOM 1740 O O . GLY A 1 221 ? -21.906 -12.588 -0.055 1.00 60.69 221 GLY A O 1
ATOM 1741 N N . GLY A 1 222 ? -20.437 -14.220 -0.543 1.00 71.69 222 GLY A N 1
ATOM 1742 C CA . GLY A 1 222 ? -20.293 -13.917 -1.970 1.00 71.69 222 GLY A CA 1
ATOM 1743 C C . GLY A 1 222 ? -19.804 -12.492 -2.293 1.00 71.69 222 GLY A C 1
ATOM 1744 O O . GLY A 1 222 ? -19.212 -11.817 -1.442 1.00 71.69 222 GLY A O 1
ATOM 1745 N N . PRO A 1 223 ? -20.038 -12.010 -3.530 1.00 74.69 223 PRO A N 1
ATOM 1746 C CA . PRO A 1 223 ? -19.670 -10.658 -3.962 1.00 74.69 223 PRO A CA 1
ATOM 1747 C C . PRO A 1 223 ? -20.320 -9.550 -3.125 1.00 74.69 223 PRO A C 1
ATOM 1749 O O . PRO A 1 223 ? -19.655 -8.595 -2.731 1.00 74.69 223 PRO A O 1
ATOM 1752 N N . LYS A 1 224 ? -21.589 -9.722 -2.736 1.00 83.00 224 LYS A N 1
ATOM 1753 C CA . LYS A 1 224 ? -22.320 -8.745 -1.912 1.00 83.00 224 LYS A CA 1
ATOM 1754 C C . LYS A 1 224 ? -21.662 -8.487 -0.558 1.00 83.00 224 LYS A C 1
ATOM 1756 O O . LYS A 1 224 ? -21.772 -7.381 -0.032 1.00 83.00 224 LYS A O 1
ATOM 1761 N N . ASN A 1 225 ? -20.966 -9.473 0.012 1.00 87.50 225 ASN A N 1
ATOM 1762 C CA . ASN A 1 225 ? -20.235 -9.263 1.259 1.00 87.50 225 ASN A CA 1
ATOM 1763 C C . ASN A 1 225 ? -19.069 -8.282 1.081 1.00 87.50 225 ASN A C 1
ATOM 1765 O O . ASN A 1 225 ? -18.817 -7.490 1.981 1.00 87.50 225 ASN A O 1
ATOM 1769 N N . ILE A 1 226 ? -18.415 -8.254 -0.086 1.00 88.56 226 ILE A N 1
ATOM 1770 C CA . ILE A 1 226 ? -17.357 -7.275 -0.391 1.00 88.56 226 ILE A CA 1
ATOM 1771 C C . ILE A 1 226 ? -17.943 -5.861 -0.322 1.00 88.56 226 ILE A C 1
ATOM 1773 O O . ILE A 1 226 ? -17.446 -5.011 0.415 1.00 88.56 226 ILE A O 1
ATOM 1777 N N . ALA A 1 227 ? -19.073 -5.644 -1.003 1.00 88.06 227 ALA A N 1
ATOM 1778 C CA . ALA A 1 227 ? -19.767 -4.359 -1.007 1.00 88.06 227 ALA A CA 1
ATOM 1779 C C . ALA A 1 227 ? -20.248 -3.919 0.384 1.00 88.06 227 ALA A C 1
ATOM 1781 O O . ALA A 1 227 ? -20.316 -2.730 0.646 1.00 88.06 227 ALA A O 1
ATOM 1782 N N . ARG A 1 228 ? -20.562 -4.846 1.293 1.00 90.88 228 ARG A N 1
ATOM 1783 C CA . ARG A 1 228 ? -21.019 -4.533 2.664 1.00 90.88 228 ARG A CA 1
ATOM 1784 C C . ARG A 1 228 ? -19.883 -4.388 3.676 1.00 90.88 228 ARG A C 1
ATOM 1786 O O . ARG A 1 228 ? -20.105 -3.912 4.785 1.00 90.88 228 ARG A O 1
ATOM 1793 N N . SER A 1 229 ? -18.676 -4.820 3.320 1.00 92.94 229 SER A N 1
ATOM 1794 C CA . SER A 1 229 ? -17.525 -4.846 4.229 1.00 92.94 229 SER A CA 1
ATOM 1795 C C . SER A 1 229 ? -16.736 -3.541 4.248 1.00 92.94 229 SER A C 1
ATOM 1797 O O . SER A 1 229 ? -16.000 -3.293 5.205 1.00 92.94 229 SER A O 1
ATOM 1799 N N . GLY A 1 230 ? -16.908 -2.701 3.229 1.00 93.94 230 GLY A N 1
ATOM 1800 C CA . GLY A 1 230 ? -16.305 -1.376 3.189 1.00 93.94 230 GLY A CA 1
ATOM 1801 C C . GLY A 1 230 ? -14.795 -1.391 2.951 1.00 93.94 230 GLY A C 1
ATOM 1802 O O . GLY A 1 230 ? -14.246 -2.363 2.420 1.00 93.94 230 GLY A O 1
ATOM 1803 N N . LEU A 1 231 ? -14.137 -0.291 3.313 1.00 96.88 231 LEU A N 1
ATOM 1804 C CA . LEU A 1 231 ? -12.731 -0.023 3.007 1.00 96.88 231 LEU A CA 1
ATOM 1805 C C . LEU A 1 231 ? -11.940 0.232 4.287 1.00 96.88 231 LEU A C 1
ATOM 1807 O O . LEU A 1 231 ? -12.428 0.893 5.202 1.00 96.88 231 LEU A O 1
ATOM 1811 N N . ILE A 1 232 ? -10.695 -0.236 4.308 1.00 97.44 232 ILE A N 1
ATOM 1812 C CA . ILE A 1 232 ? -9.676 0.173 5.277 1.00 97.44 232 ILE A CA 1
ATOM 1813 C C . ILE A 1 232 ? -8.496 0.723 4.479 1.00 97.44 232 ILE A C 1
ATOM 1815 O O . ILE A 1 232 ? -7.928 0.000 3.666 1.00 97.44 232 ILE A O 1
ATOM 1819 N N . ILE A 1 233 ? -8.149 1.987 4.688 1.00 97.88 233 ILE A N 1
ATOM 1820 C CA . ILE A 1 233 ? -7.182 2.729 3.880 1.00 97.88 233 ILE A CA 1
ATOM 1821 C C . ILE A 1 233 ? -6.023 3.156 4.779 1.00 97.88 233 ILE A C 1
ATOM 1823 O O . ILE A 1 233 ? -6.217 3.910 5.731 1.00 97.88 233 ILE A O 1
ATOM 1827 N N . ASN A 1 234 ? -4.816 2.684 4.480 1.00 96.19 234 ASN A N 1
ATOM 1828 C CA . ASN A 1 234 ? -3.592 3.172 5.105 1.00 96.19 234 ASN A CA 1
ATOM 1829 C C . ASN A 1 234 ? -3.069 4.381 4.313 1.00 96.19 234 ASN A C 1
ATOM 1831 O O . ASN A 1 234 ? -2.775 4.258 3.124 1.00 96.19 234 ASN A O 1
ATOM 1835 N N . ALA A 1 235 ? -2.979 5.548 4.955 1.00 96.12 235 ALA A N 1
ATOM 1836 C CA . ALA A 1 235 ? -2.424 6.757 4.349 1.00 96.12 235 ALA A CA 1
ATOM 1837 C C . ALA A 1 235 ? -0.887 6.663 4.210 1.00 96.12 235 ALA A C 1
ATOM 1839 O O . ALA A 1 235 ? -0.247 5.923 4.968 1.00 96.12 235 ALA A O 1
ATOM 1840 N N . PRO A 1 236 ? -0.265 7.436 3.295 1.00 94.31 236 PRO A N 1
ATOM 1841 C CA . PRO A 1 236 ? 1.191 7.485 3.188 1.00 94.31 236 PRO A CA 1
ATOM 1842 C C . PRO A 1 236 ? 1.850 8.074 4.447 1.00 94.31 236 PRO A C 1
ATOM 1844 O O . PRO A 1 236 ? 1.184 8.549 5.372 1.00 94.31 236 PRO A O 1
ATOM 1847 N N . ALA A 1 237 ? 3.186 8.053 4.501 1.00 90.88 237 ALA A N 1
ATOM 1848 C CA . ALA A 1 237 ? 3.910 8.841 5.502 1.00 90.88 237 ALA A CA 1
ATOM 1849 C C . ALA A 1 237 ? 3.572 10.311 5.406 1.00 90.88 237 ALA A C 1
ATOM 1851 O O . ALA A 1 237 ? 3.574 10.839 4.295 1.00 90.88 237 ALA A O 1
ATOM 1852 N N . GLU A 1 238 ? 3.462 10.944 6.576 1.00 89.69 238 GLU A N 1
ATOM 1853 C CA . GLU A 1 238 ? 3.523 12.402 6.710 1.00 89.69 238 GLU A CA 1
ATOM 1854 C C . GLU A 1 238 ? 2.699 13.097 5.609 1.00 89.69 238 GLU A C 1
ATOM 1856 O O . GLU A 1 238 ? 3.235 13.890 4.831 1.00 89.69 238 GLU A O 1
ATOM 1861 N N . PRO A 1 239 ? 1.423 12.704 5.428 1.00 91.50 239 PRO A N 1
ATOM 1862 C CA . PRO A 1 239 ? 0.614 13.274 4.369 1.00 91.50 239 PRO A CA 1
ATOM 1863 C C . PRO A 1 239 ? 0.308 14.731 4.713 1.00 91.50 239 PRO A C 1
ATOM 1865 O O . PRO A 1 239 ? 0.018 15.044 5.867 1.00 91.50 239 PRO A O 1
ATOM 1868 N N . SER A 1 240 ? 0.312 15.613 3.713 1.00 93.69 240 SER A N 1
ATOM 1869 C CA . SER A 1 240 ? -0.191 16.970 3.931 1.00 93.69 240 SER A CA 1
ATOM 1870 C C . SER A 1 240 ? -1.706 16.953 4.159 1.00 93.69 240 SER A C 1
ATOM 1872 O O . SER A 1 240 ? -2.416 16.041 3.709 1.00 93.69 240 SER A O 1
ATOM 1874 N N . THR A 1 241 ? -2.224 17.984 4.820 1.00 93.44 241 THR A N 1
ATOM 1875 C CA . THR A 1 241 ? -3.662 18.140 5.061 1.00 93.44 241 THR A CA 1
ATOM 1876 C C . THR A 1 241 ? -4.447 18.202 3.742 1.00 93.44 241 THR A C 1
ATOM 1878 O O . THR A 1 241 ? -5.526 17.623 3.631 1.00 93.44 241 THR A O 1
ATOM 1881 N N . GLU A 1 242 ? -3.898 18.824 2.697 1.00 94.44 242 GLU A N 1
ATOM 1882 C CA . GLU A 1 242 ? -4.490 18.900 1.352 1.00 94.44 242 GLU A CA 1
ATOM 1883 C C . GLU A 1 242 ? -4.539 17.531 0.673 1.00 94.44 242 GLU A C 1
ATOM 1885 O O . GLU A 1 242 ? -5.539 17.184 0.030 1.00 94.44 242 GLU A O 1
ATOM 1890 N N . LEU A 1 243 ? -3.477 16.733 0.829 1.00 96.25 243 LEU A N 1
ATOM 1891 C CA . LEU A 1 243 ? -3.461 15.367 0.328 1.00 96.25 243 LEU A CA 1
ATOM 1892 C C . LEU A 1 243 ? -4.533 14.538 1.037 1.00 96.25 243 LEU A C 1
ATOM 1894 O O . LEU A 1 243 ? -5.315 13.869 0.367 1.00 96.25 243 LEU A O 1
ATOM 1898 N N . LEU A 1 244 ? -4.633 14.620 2.366 1.00 97.12 244 LEU A N 1
ATOM 1899 C CA . LEU A 1 244 ? -5.666 13.904 3.119 1.00 97.12 244 LEU A CA 1
ATOM 1900 C C . LEU A 1 244 ? -7.074 14.319 2.704 1.00 97.12 244 LEU A C 1
ATOM 1902 O O . LEU A 1 244 ? -7.888 13.441 2.445 1.00 97.12 244 LEU A O 1
ATOM 1906 N N . LYS A 1 245 ? -7.351 15.618 2.548 1.00 95.81 245 LYS A N 1
ATOM 1907 C CA . LYS A 1 245 ? -8.637 16.107 2.018 1.00 95.81 245 LYS A CA 1
ATOM 1908 C C . LYS A 1 245 ? -8.936 15.525 0.634 1.00 95.81 245 LYS A C 1
ATOM 1910 O O . LYS A 1 245 ? -10.054 15.082 0.370 1.00 95.81 245 LYS A O 1
ATOM 1915 N N . THR A 1 246 ? -7.921 15.452 -0.230 1.00 96.69 246 THR A N 1
ATOM 1916 C CA . THR A 1 246 ? -8.040 14.835 -1.558 1.00 96.69 246 THR A CA 1
ATOM 1917 C C . THR A 1 246 ? -8.349 13.341 -1.466 1.00 96.69 246 THR A C 1
ATOM 1919 O O . THR A 1 246 ? -9.212 12.860 -2.196 1.00 96.69 246 THR A O 1
ATOM 1922 N N . LEU A 1 247 ? -7.691 12.602 -0.568 1.00 98.06 247 LEU A N 1
ATOM 1923 C CA . LEU A 1 247 ? -7.929 11.171 -0.357 1.00 98.06 247 LEU A CA 1
ATOM 1924 C C . LEU A 1 247 ? -9.307 10.901 0.263 1.00 98.06 247 LEU A C 1
ATOM 1926 O O . LEU A 1 247 ? -10.011 10.009 -0.204 1.00 98.06 247 LEU A O 1
ATOM 1930 N N . ILE A 1 248 ? -9.710 11.691 1.263 1.00 96.94 248 ILE A N 1
ATOM 1931 C CA . ILE A 1 248 ? -11.027 11.627 1.913 1.00 96.94 248 ILE A CA 1
ATOM 1932 C C . ILE A 1 248 ? -12.128 11.803 0.868 1.00 96.94 248 ILE A C 1
ATOM 1934 O O . ILE A 1 248 ? -13.038 10.982 0.790 1.00 96.94 248 ILE A O 1
ATOM 1938 N N . SER A 1 249 ? -12.003 12.825 0.017 1.00 96.44 249 SER A N 1
ATOM 1939 C CA . SER A 1 249 ? -12.944 13.073 -1.075 1.00 96.44 249 SER A CA 1
ATOM 1940 C C . SER A 1 249 ? -12.912 11.961 -2.132 1.00 96.44 249 SER A C 1
ATOM 1942 O O . SER A 1 249 ? -13.957 11.417 -2.487 1.00 96.44 249 SER A O 1
ATOM 1944 N N . ALA A 1 250 ? -11.724 11.564 -2.603 1.00 96.31 250 ALA A N 1
ATOM 1945 C CA . ALA A 1 250 ? -11.579 10.565 -3.661 1.00 96.31 250 ALA A CA 1
ATOM 1946 C C . ALA A 1 250 ? -12.158 9.204 -3.255 1.00 96.31 250 ALA A C 1
ATOM 1948 O O . ALA A 1 250 ? -12.895 8.605 -4.034 1.00 96.31 250 ALA A O 1
ATOM 1949 N N . PHE A 1 251 ? -11.871 8.732 -2.040 1.00 96.94 251 PHE A N 1
ATOM 1950 C CA . PHE A 1 251 ? -12.362 7.450 -1.527 1.00 96.94 251 PHE A CA 1
ATOM 1951 C C . PHE A 1 251 ? -13.719 7.542 -0.814 1.00 96.94 251 PHE A C 1
ATOM 1953 O O . PHE A 1 251 ? -14.232 6.502 -0.401 1.00 96.94 251 PHE A O 1
ATOM 1960 N N . GLU A 1 252 ? -14.310 8.740 -0.707 1.00 95.31 252 GLU A N 1
ATOM 1961 C CA . GLU A 1 252 ? -15.567 9.004 0.014 1.00 95.31 252 GLU A CA 1
ATOM 1962 C C . GLU A 1 252 ? -15.535 8.447 1.453 1.00 95.31 252 GLU A C 1
ATOM 1964 O O . GLU A 1 252 ? -16.403 7.667 1.859 1.00 95.31 252 GLU A O 1
ATOM 1969 N N . VAL A 1 253 ? -14.474 8.796 2.183 1.00 96.00 253 VAL A N 1
ATOM 1970 C CA . VAL A 1 253 ? -14.177 8.334 3.548 1.00 96.00 253 VAL A CA 1
ATOM 1971 C C . VAL A 1 253 ? -15.186 8.905 4.545 1.00 96.00 253 VAL A C 1
ATOM 1973 O O . VAL A 1 253 ? -15.404 10.111 4.552 1.00 96.00 253 VAL A O 1
ATOM 1976 N N . ASP A 1 254 ? -15.741 8.066 5.424 1.00 93.06 254 ASP A N 1
ATOM 1977 C CA . ASP A 1 254 ? -16.647 8.480 6.512 1.00 93.06 254 ASP A CA 1
ATOM 1978 C C . ASP A 1 254 ? -16.004 8.456 7.906 1.00 93.06 254 ASP A C 1
ATOM 1980 O O . ASP A 1 254 ? -16.528 9.090 8.819 1.00 93.06 254 ASP A O 1
ATOM 1984 N N . ILE A 1 255 ? -14.879 7.753 8.094 1.00 95.69 255 ILE A N 1
ATOM 1985 C CA . ILE A 1 255 ? -14.140 7.726 9.368 1.00 95.69 255 ILE A CA 1
ATOM 1986 C C . ILE A 1 255 ? -12.657 7.987 9.107 1.00 95.69 255 ILE A C 1
ATOM 1988 O O . ILE A 1 255 ? -12.011 7.239 8.372 1.00 95.69 255 ILE A O 1
ATOM 1992 N N . VAL A 1 256 ? -12.091 8.995 9.765 1.00 97.12 256 VAL A N 1
ATOM 1993 C CA . VAL A 1 256 ? -10.658 9.301 9.751 1.00 97.12 256 VAL A CA 1
ATOM 1994 C C . VAL A 1 256 ? -10.075 9.051 11.137 1.00 97.12 256 VAL A C 1
ATOM 1996 O O . VAL A 1 256 ? -10.465 9.686 12.111 1.00 97.12 256 VAL A O 1
ATOM 1999 N N . LEU A 1 257 ? -9.124 8.127 11.227 1.00 97.31 257 LEU A N 1
ATOM 2000 C CA . LEU A 1 257 ? -8.409 7.785 12.453 1.00 97.31 257 LEU A CA 1
ATOM 2001 C C . LEU A 1 257 ? -7.032 8.454 12.441 1.00 97.31 257 LEU A C 1
ATOM 2003 O O . LEU A 1 257 ? -6.188 8.101 11.616 1.00 97.31 257 LEU A O 1
ATOM 2007 N N . VAL A 1 258 ? -6.799 9.386 13.364 1.00 96.12 258 VAL A N 1
ATOM 2008 C CA . VAL A 1 258 ? -5.553 10.159 13.473 1.00 96.12 258 VAL A CA 1
ATOM 2009 C C . VAL A 1 258 ? -4.714 9.633 14.637 1.00 96.12 258 VAL A C 1
ATOM 2011 O O . VAL A 1 258 ? -5.136 9.702 15.792 1.00 96.12 258 VAL A O 1
ATOM 2014 N N . LEU A 1 259 ? -3.529 9.089 14.345 1.00 94.69 259 LEU A N 1
ATOM 2015 C CA . LEU A 1 259 ? -2.639 8.483 15.341 1.00 94.69 259 LEU A CA 1
ATOM 2016 C C . LEU A 1 259 ? -1.499 9.426 15.719 1.00 94.69 259 LEU A C 1
ATOM 2018 O O . LEU A 1 259 ? -0.643 9.716 14.881 1.00 94.69 259 LEU A O 1
ATOM 2022 N N . ASP A 1 260 ? -1.436 9.778 17.006 1.00 90.62 260 ASP A N 1
ATOM 2023 C CA . ASP A 1 260 ? -0.320 10.522 17.618 1.00 90.62 260 ASP A CA 1
ATOM 2024 C C . ASP A 1 260 ? 0.032 11.821 16.875 1.00 90.62 260 ASP A C 1
ATOM 2026 O O . ASP A 1 260 ? 1.200 12.150 16.684 1.00 90.62 260 ASP A O 1
ATOM 2030 N N . ASP A 1 261 ? -0.993 12.537 16.414 1.00 92.69 261 ASP A N 1
ATOM 2031 C CA . ASP A 1 261 ? -0.854 13.799 15.692 1.00 92.69 261 ASP A CA 1
ATOM 2032 C C . ASP A 1 261 ? -2.014 14.737 16.053 1.00 92.69 261 ASP A C 1
ATOM 2034 O O . ASP A 1 261 ? -3.111 14.670 15.494 1.00 92.69 261 ASP A O 1
ATOM 2038 N N . ASN A 1 262 ? -1.798 15.556 17.084 1.00 91.50 262 ASN A N 1
ATOM 2039 C CA . ASN A 1 262 ? -2.830 16.452 17.601 1.00 91.50 262 ASN A CA 1
ATOM 2040 C C . ASN A 1 262 ? -3.094 17.629 16.661 1.00 91.50 262 ASN A C 1
ATOM 2042 O O . ASN A 1 262 ? -4.234 18.070 16.575 1.00 91.50 262 ASN A O 1
ATOM 2046 N N . GLU A 1 263 ? -2.062 18.133 15.984 1.00 92.50 263 GLU A N 1
ATOM 2047 C CA . GLU A 1 263 ? -2.188 19.252 15.050 1.00 92.50 263 GLU A CA 1
ATOM 2048 C C . GLU A 1 263 ? -3.032 18.825 13.851 1.00 92.50 263 GLU A C 1
ATOM 2050 O O . GLU A 1 263 ? -4.085 19.411 13.601 1.00 92.50 263 GLU A O 1
ATOM 2055 N N . LEU A 1 264 ? -2.680 17.695 13.229 1.00 92.62 264 LEU A N 1
ATOM 2056 C CA . LEU A 1 264 ? -3.463 17.133 12.137 1.00 92.62 264 LEU A CA 1
ATOM 2057 C C . LEU A 1 264 ? -4.906 16.815 12.553 1.00 92.62 264 LEU A C 1
ATOM 2059 O O . LEU A 1 264 ? -5.840 17.019 11.776 1.00 92.62 264 LEU A O 1
ATOM 2063 N N . TYR A 1 265 ? -5.109 16.310 13.774 1.00 93.50 265 TYR A N 1
ATOM 2064 C CA . TYR A 1 265 ? -6.452 16.068 14.297 1.00 93.50 265 TYR A CA 1
ATOM 2065 C C . TYR A 1 265 ? -7.272 17.360 14.371 1.00 93.50 265 TYR A C 1
ATOM 2067 O O . TYR A 1 265 ? -8.410 17.359 13.911 1.00 93.50 265 TYR A O 1
ATOM 2075 N N . GLN A 1 266 ? -6.723 18.445 14.924 1.00 91.62 266 GLN A N 1
ATOM 2076 C CA . GLN A 1 266 ? -7.443 19.718 15.041 1.00 91.62 266 GLN A CA 1
ATOM 2077 C C . GLN A 1 266 ? -7.743 20.328 13.668 1.00 91.62 266 GLN A C 1
ATOM 2079 O O . GLN A 1 266 ? -8.855 20.801 13.431 1.00 91.62 266 GLN A O 1
ATOM 2084 N N . ASP A 1 267 ? -6.799 20.246 12.734 1.00 92.00 267 ASP A N 1
ATOM 2085 C CA . ASP A 1 267 ? -6.978 20.731 11.365 1.00 92.00 267 ASP A CA 1
ATOM 2086 C C . ASP A 1 267 ? -8.095 19.983 10.628 1.00 92.00 267 ASP A C 1
ATOM 2088 O O . ASP A 1 267 ? -8.937 20.588 9.963 1.00 92.00 267 ASP A O 1
ATOM 2092 N N . LEU A 1 268 ? -8.146 18.656 10.759 1.00 91.62 268 LEU A N 1
ATOM 2093 C CA . LEU A 1 268 ? -9.203 17.853 10.147 1.00 91.62 268 LEU A CA 1
ATOM 2094 C C . LEU A 1 268 ? -10.538 18.012 10.878 1.00 91.62 268 LEU A C 1
ATOM 2096 O O . LEU A 1 268 ? -11.575 18.118 10.226 1.00 91.62 268 LEU A O 1
ATOM 2100 N N . ALA A 1 269 ? -10.530 18.050 12.210 1.00 89.19 269 ALA A N 1
ATOM 2101 C CA . ALA A 1 269 ? -11.735 18.217 13.014 1.00 89.19 269 ALA A CA 1
ATOM 2102 C C . ALA A 1 269 ? -12.366 19.601 12.815 1.00 89.19 269 ALA A C 1
ATOM 2104 O O . ALA A 1 269 ? -13.582 19.690 12.749 1.00 89.19 269 ALA A O 1
ATOM 2105 N N . SER A 1 270 ? -11.578 20.664 12.645 1.00 88.56 270 SER A N 1
ATOM 2106 C CA . SER A 1 270 ? -12.115 21.996 12.329 1.00 88.56 270 SER A CA 1
ATOM 2107 C C . SER A 1 270 ? -12.744 22.072 10.935 1.00 88.56 270 SER A C 1
ATOM 2109 O O . SER A 1 270 ? -13.673 22.842 10.722 1.00 88.56 270 SER A O 1
ATOM 2111 N N . HIS A 1 271 ? -12.259 21.266 9.985 1.00 87.38 271 HIS A N 1
ATOM 2112 C CA . HIS A 1 271 ? -12.778 21.242 8.620 1.00 87.38 271 HIS A CA 1
ATOM 2113 C C . HIS A 1 271 ? -13.998 20.326 8.446 1.00 87.38 271 HIS A C 1
ATOM 2115 O O . HIS A 1 271 ? -14.883 20.629 7.653 1.00 87.38 271 HIS A O 1
ATOM 2121 N N . TYR A 1 272 ? -14.023 19.180 9.128 1.00 86.44 272 TYR A N 1
ATOM 2122 C CA . TYR A 1 272 ? -15.046 18.142 8.944 1.00 86.44 272 TYR A CA 1
ATOM 2123 C C . TYR A 1 272 ? -15.975 17.954 10.151 1.00 86.44 272 TYR A C 1
ATOM 2125 O O . TYR A 1 272 ? -17.025 17.324 10.036 1.00 86.44 272 TYR A O 1
ATOM 2133 N N . GLY A 1 273 ? -15.590 18.460 11.319 1.00 66.12 273 GLY A N 1
ATOM 2134 C CA . GLY A 1 273 ? -16.243 18.205 12.595 1.00 66.12 273 GLY A CA 1
ATOM 2135 C C . GLY A 1 273 ? -17.010 19.409 13.122 1.00 66.12 273 GLY A C 1
ATOM 2136 O O . GLY A 1 273 ? -16.593 20.000 14.110 1.00 66.12 273 GLY A O 1
ATOM 2137 N N . ASP A 1 274 ? -18.184 19.696 12.559 1.00 52.00 274 ASP A N 1
ATOM 2138 C CA . ASP A 1 274 ? -19.118 20.670 13.156 1.00 52.00 274 ASP A CA 1
ATOM 2139 C C . ASP A 1 274 ? -19.854 20.128 14.412 1.00 52.00 274 ASP A C 1
ATOM 2141 O O . ASP A 1 274 ? -20.612 20.855 15.038 1.00 52.00 274 ASP A O 1
ATOM 2145 N N . ASP A 1 275 ? -19.587 18.884 14.858 1.00 48.81 275 ASP A N 1
ATOM 2146 C CA . ASP A 1 275 ? -20.204 18.276 16.064 1.00 48.81 275 ASP A CA 1
ATOM 2147 C C . ASP A 1 275 ? -19.244 17.434 16.952 1.00 48.81 275 ASP A C 1
ATOM 2149 O O . ASP A 1 275 ? -19.667 16.791 17.919 1.00 48.81 275 ASP A O 1
ATOM 2153 N N . ALA A 1 276 ? -17.936 17.395 16.660 1.00 44.41 276 ALA A N 1
ATOM 2154 C CA . ALA A 1 276 ? -17.008 16.396 17.227 1.00 44.41 276 ALA A CA 1
ATOM 2155 C C . ALA A 1 276 ? -16.796 16.482 18.758 1.00 44.41 276 ALA A C 1
ATOM 2157 O O . ALA A 1 276 ? -16.366 15.510 19.388 1.00 44.41 276 ALA A O 1
ATOM 2158 N N . ALA A 1 277 ? -17.134 17.611 19.388 1.00 39.66 277 ALA A N 1
ATOM 2159 C CA . ALA A 1 277 ? -17.063 17.765 20.843 1.00 39.66 277 ALA A CA 1
ATOM 2160 C C . ALA A 1 277 ? -18.087 16.882 21.592 1.00 39.66 277 ALA A C 1
ATOM 2162 O O . ALA A 1 277 ? -17.810 16.443 22.710 1.00 39.66 277 ALA A O 1
ATOM 2163 N N . GLY A 1 278 ? -19.239 16.579 20.978 1.00 39.69 278 GLY A N 1
ATOM 2164 C CA . GLY A 1 278 ? -20.273 15.716 21.561 1.00 39.69 278 GLY A CA 1
ATOM 2165 C C . GLY A 1 278 ? -19.973 14.222 21.412 1.00 39.69 278 GLY A C 1
ATOM 2166 O O . GLY A 1 278 ? -20.180 13.449 22.349 1.00 39.69 278 GLY A O 1
ATOM 2167 N N . ASP A 1 279 ? -19.421 13.810 20.269 1.00 44.75 279 ASP A N 1
ATOM 2168 C CA . ASP A 1 279 ? -19.199 12.392 19.961 1.00 44.75 279 ASP A CA 1
ATOM 2169 C C . ASP A 1 279 ? -17.887 11.847 20.547 1.00 44.75 279 ASP A C 1
ATOM 2171 O O . ASP A 1 279 ? -17.865 10.719 21.035 1.00 44.75 279 ASP A O 1
ATOM 2175 N N . ALA A 1 280 ? -16.825 12.657 20.665 1.00 43.81 280 ALA A N 1
ATOM 2176 C CA . ALA A 1 280 ? -15.638 12.275 21.439 1.00 43.81 280 ALA A CA 1
ATOM 2177 C C . ALA A 1 280 ? -15.956 12.096 22.938 1.00 43.81 280 ALA A C 1
ATOM 2179 O O . ALA A 1 280 ? -15.352 11.254 23.608 1.00 43.81 280 ALA A O 1
ATOM 2180 N N . ALA A 1 281 ? -16.924 12.854 23.470 1.00 37.94 281 ALA A N 1
ATOM 2181 C CA . ALA A 1 281 ? -17.435 12.679 24.828 1.00 37.94 281 ALA A CA 1
ATOM 2182 C C . ALA A 1 281 ? -18.289 11.405 24.964 1.00 37.94 281 ALA A C 1
ATOM 2184 O O . ALA A 1 281 ? -18.133 10.699 25.960 1.00 37.94 281 ALA A O 1
ATOM 2185 N N . ARG A 1 282 ? -19.102 11.060 23.953 1.00 42.62 282 ARG A N 1
ATOM 2186 C CA . ARG A 1 282 ? -19.859 9.793 23.891 1.00 42.62 282 ARG A CA 1
ATOM 2187 C C . ARG A 1 282 ? -18.946 8.571 23.792 1.00 42.62 282 ARG A C 1
ATOM 2189 O O . ARG A 1 282 ? -19.057 7.668 24.610 1.00 42.62 282 ARG A O 1
ATOM 2196 N N . LEU A 1 283 ? -17.956 8.592 22.900 1.00 48.44 283 LEU A N 1
ATOM 2197 C CA . LEU A 1 283 ? -16.929 7.548 22.778 1.00 48.44 283 LEU A CA 1
ATOM 2198 C C . LEU A 1 283 ? -16.100 7.390 24.061 1.00 48.44 283 LEU A C 1
ATOM 2200 O O . LEU A 1 283 ? -15.790 6.267 24.454 1.00 48.44 283 LEU A O 1
ATOM 2204 N N . ARG A 1 284 ? -15.769 8.491 24.756 1.00 39.78 284 ARG A N 1
ATOM 2205 C CA . ARG A 1 284 ? -15.103 8.439 26.070 1.00 39.78 284 ARG A CA 1
ATOM 2206 C C . ARG A 1 284 ? -16.020 7.869 27.156 1.00 39.78 284 ARG A C 1
ATOM 2208 O O . ARG A 1 284 ? -15.558 7.027 27.925 1.00 39.78 284 ARG A O 1
ATOM 2215 N N . SER A 1 285 ? -17.297 8.259 27.203 1.00 40.28 285 SER A N 1
ATOM 2216 C CA . SER A 1 285 ? -18.266 7.708 28.163 1.00 40.28 285 SER A CA 1
ATOM 2217 C C . SER A 1 285 ? -18.623 6.246 27.897 1.00 40.28 285 SER A C 1
ATOM 2219 O O . SER A 1 285 ? -18.902 5.510 28.838 1.00 40.28 285 SER A O 1
ATOM 2221 N N . ASP A 1 286 ? -18.575 5.812 26.639 1.00 38.28 286 ASP A N 1
ATOM 2222 C CA . ASP A 1 286 ? -18.813 4.422 26.258 1.00 38.28 286 ASP A CA 1
ATOM 2223 C C . ASP A 1 286 ? -17.562 3.575 26.493 1.00 38.28 286 ASP A C 1
ATOM 2225 O O . ASP A 1 286 ? -17.672 2.450 26.965 1.00 38.28 286 ASP A O 1
ATOM 2229 N N . SER A 1 287 ? -16.358 4.129 26.301 1.00 38.91 287 SER A N 1
ATOM 2230 C CA . SER A 1 287 ? -15.095 3.442 26.612 1.00 38.91 287 SER A CA 1
ATOM 2231 C C . SER A 1 287 ? -14.875 3.189 28.109 1.00 38.91 287 SER A C 1
ATOM 2233 O O . SER A 1 287 ? -14.289 2.169 28.467 1.00 38.91 287 SER A O 1
ATOM 2235 N N . SER A 1 288 ? -15.373 4.064 28.993 1.00 36.97 288 SER A N 1
ATOM 2236 C CA . SER A 1 288 ? -15.317 3.838 30.445 1.00 36.97 288 SER A CA 1
ATOM 2237 C C . SER A 1 288 ? -16.349 2.815 30.930 1.00 36.97 288 SER A C 1
ATOM 2239 O O . SER A 1 288 ? -16.121 2.167 31.950 1.00 36.97 288 SER A O 1
ATOM 2241 N N . LYS A 1 289 ? -17.447 2.616 30.186 1.00 36.62 289 LYS A N 1
ATOM 2242 C CA . LYS A 1 289 ? -18.427 1.544 30.425 1.00 36.62 289 LYS A CA 1
ATOM 2243 C C . LYS A 1 289 ? -17.960 0.193 29.862 1.00 36.62 289 LYS A C 1
ATOM 2245 O O . LYS A 1 289 ? -18.061 -0.808 30.565 1.00 36.62 289 LYS A O 1
ATOM 2250 N N . LEU A 1 290 ? -17.346 0.181 28.672 1.00 37.53 290 LEU A N 1
ATOM 2251 C CA . LEU A 1 290 ? -16.803 -1.015 27.998 1.00 37.53 290 LEU A CA 1
ATOM 2252 C C . LEU A 1 290 ? -15.649 -1.691 28.760 1.00 37.53 290 LEU A C 1
ATOM 2254 O O . LEU A 1 290 ? -15.373 -2.870 28.553 1.00 37.53 290 LEU A O 1
ATOM 2258 N N . ALA A 1 291 ? -14.941 -0.939 29.608 1.00 41.66 291 ALA A N 1
ATOM 2259 C CA . ALA A 1 291 ? -13.773 -1.428 30.338 1.00 41.66 291 ALA A CA 1
ATOM 2260 C C . ALA A 1 291 ? -14.113 -2.364 31.515 1.00 41.66 291 ALA A C 1
ATOM 2262 O O . ALA A 1 291 ? -13.221 -3.069 31.984 1.00 41.66 291 ALA A O 1
ATOM 2263 N N . ASN A 1 292 ? -15.366 -2.383 31.993 1.00 38.72 292 ASN A N 1
ATOM 2264 C CA . ASN A 1 292 ? -15.715 -3.055 33.250 1.00 38.72 292 ASN A CA 1
ATOM 2265 C C . ASN A 1 292 ? -16.331 -4.458 33.105 1.00 38.72 292 ASN A C 1
ATOM 2267 O O . ASN A 1 292 ? -16.286 -5.200 34.082 1.00 38.72 292 ASN A O 1
ATOM 2271 N N . ASP A 1 293 ? -16.846 -4.863 31.936 1.00 40.84 293 ASP A N 1
ATOM 2272 C CA . ASP A 1 293 ? -17.258 -6.258 31.687 1.00 40.84 293 ASP A CA 1
ATOM 2273 C C . ASP A 1 293 ? -17.416 -6.559 30.174 1.00 40.84 293 ASP A C 1
ATOM 2275 O O . ASP A 1 293 ? -18.388 -6.127 29.555 1.00 40.84 293 ASP A O 1
ATOM 2279 N N . PRO A 1 294 ? -16.493 -7.305 29.536 1.00 40.94 294 PRO A N 1
ATOM 2280 C CA . PRO A 1 294 ? -16.528 -7.554 28.094 1.00 40.94 294 PRO A CA 1
ATOM 2281 C C . PRO A 1 294 ? -17.580 -8.588 27.639 1.00 40.94 294 PRO A C 1
ATOM 2283 O O . PRO A 1 294 ? -17.723 -8.797 26.432 1.00 40.94 294 PRO A O 1
ATOM 2286 N N . VAL A 1 295 ? -18.297 -9.259 28.555 1.00 39.84 295 VAL A N 1
ATOM 2287 C CA . VAL A 1 295 ? -19.259 -10.335 28.224 1.00 39.84 295 VAL A CA 1
ATOM 2288 C C . VAL A 1 295 ? -20.721 -9.868 28.308 1.00 39.84 295 VAL A C 1
ATOM 2290 O O . VAL A 1 295 ? -21.573 -10.402 27.595 1.00 39.84 295 VAL A O 1
ATOM 2293 N N . ALA A 1 296 ? -21.024 -8.849 29.117 1.00 35.53 296 ALA A N 1
ATOM 2294 C CA . ALA A 1 296 ? -22.398 -8.413 29.392 1.00 35.53 296 ALA A CA 1
ATOM 2295 C C . ALA A 1 296 ? -23.087 -7.656 28.231 1.00 35.53 296 ALA A C 1
ATOM 2297 O O . ALA A 1 296 ? -24.311 -7.707 28.104 1.00 35.53 296 ALA A O 1
ATOM 2298 N N . ASP A 1 297 ? -22.330 -7.023 27.328 1.00 38.16 297 ASP A N 1
ATOM 2299 C CA . ASP A 1 297 ? -22.886 -6.115 26.307 1.00 38.16 297 ASP A CA 1
ATOM 2300 C C . ASP A 1 297 ? -23.280 -6.780 24.974 1.00 38.16 297 ASP A C 1
ATOM 2302 O O . ASP A 1 297 ? -23.622 -6.102 24.003 1.00 38.16 297 ASP A O 1
ATOM 2306 N N . MET A 1 298 ? -23.339 -8.117 24.913 1.00 33.16 298 MET A N 1
ATOM 2307 C CA . MET A 1 298 ? -23.947 -8.811 23.763 1.00 33.16 298 MET A CA 1
ATOM 2308 C C . MET A 1 298 ? -25.470 -8.592 23.645 1.00 33.16 298 MET A C 1
ATOM 2310 O O . MET A 1 298 ? -26.049 -9.014 22.646 1.00 33.16 298 MET A O 1
ATOM 2314 N N . ILE A 1 299 ? -26.114 -7.953 24.633 1.00 33.38 299 ILE A N 1
ATOM 2315 C CA . ILE A 1 299 ? -27.580 -7.925 24.792 1.00 33.38 299 ILE A CA 1
ATOM 2316 C C . ILE A 1 299 ? -28.212 -6.527 24.567 1.00 33.38 299 ILE A C 1
ATOM 2318 O O . ILE A 1 299 ? -29.410 -6.448 24.323 1.00 33.38 299 ILE A O 1
ATOM 2322 N N . TYR A 1 300 ? -27.461 -5.418 24.557 1.00 31.67 300 TYR A N 1
ATOM 2323 C CA . TYR A 1 300 ? -28.060 -4.064 24.640 1.00 31.67 300 TYR A CA 1
ATOM 2324 C C . TYR A 1 300 ? -28.234 -3.266 23.330 1.00 31.67 300 TYR A C 1
ATOM 2326 O O . TYR A 1 300 ? -28.577 -2.088 23.376 1.00 31.67 300 TYR A O 1
ATOM 2334 N N . LEU A 1 301 ? -28.037 -3.864 22.152 1.00 35.78 301 LEU A N 1
ATOM 2335 C CA . LEU A 1 301 ? -27.978 -3.119 20.877 1.00 35.78 301 LEU A CA 1
ATOM 2336 C C . LEU A 1 301 ? -29.174 -3.316 19.929 1.00 35.78 301 LEU A C 1
ATOM 2338 O O . LEU A 1 301 ? -29.105 -2.887 18.781 1.00 35.78 301 LEU A O 1
ATOM 2342 N N . ASP A 1 302 ? -30.280 -3.885 20.409 1.00 28.05 302 ASP A N 1
ATOM 2343 C CA . ASP A 1 302 ? -31.516 -4.109 19.631 1.00 28.05 302 ASP A CA 1
ATOM 2344 C C . ASP A 1 302 ? -32.399 -2.845 19.459 1.00 28.05 302 ASP A C 1
ATOM 2346 O O . ASP A 1 302 ? -33.541 -2.938 19.020 1.00 28.05 302 ASP A O 1
ATOM 2350 N N . GLY A 1 303 ? -31.902 -1.651 19.817 1.00 31.11 303 GLY A N 1
ATOM 2351 C CA . GLY A 1 303 ? -32.741 -0.455 20.013 1.00 31.11 303 GLY A CA 1
ATOM 2352 C C . GLY A 1 303 ? -32.324 0.838 19.306 1.00 31.11 303 GLY A C 1
ATOM 2353 O O . GLY A 1 303 ? -32.799 1.897 19.705 1.00 31.11 303 GLY A O 1
ATOM 2354 N N . LEU A 1 304 ? -31.440 0.815 18.303 1.00 35.75 304 LEU A N 1
ATOM 2355 C CA . LEU A 1 304 ? -31.123 2.028 17.531 1.00 35.75 304 LEU A CA 1
ATOM 2356 C C . LEU A 1 304 ? -32.046 2.138 16.311 1.00 35.75 304 LEU A C 1
ATOM 2358 O O . LEU A 1 304 ? -31.867 1.425 15.324 1.00 35.75 304 LEU A O 1
ATOM 2362 N N . GLU A 1 305 ? -33.028 3.037 16.400 1.00 29.53 305 GLU A N 1
ATOM 2363 C CA . GLU A 1 305 ? -33.959 3.364 15.316 1.00 29.53 305 GLU A CA 1
ATOM 2364 C C . GLU A 1 305 ? -33.226 3.845 14.048 1.00 29.53 305 GLU A C 1
ATOM 2366 O O . GLU A 1 305 ? -32.142 4.441 14.093 1.00 29.53 305 GLU A O 1
ATOM 2371 N N . ALA A 1 306 ? -33.811 3.524 12.891 1.00 29.02 306 ALA A N 1
ATOM 2372 C CA . ALA A 1 306 ? -33.280 3.876 11.578 1.00 29.02 306 ALA A CA 1
ATOM 2373 C C . ALA A 1 306 ? -33.194 5.407 11.406 1.00 29.02 306 ALA A C 1
ATOM 2375 O O . ALA A 1 306 ? -34.057 6.120 11.912 1.00 29.02 306 ALA A O 1
ATOM 2376 N N . PRO A 1 307 ? -32.180 5.935 10.693 1.00 36.59 307 PRO A N 1
ATOM 2377 C CA . PRO A 1 307 ? -32.067 7.370 10.486 1.00 36.59 307 PRO A CA 1
ATOM 2378 C C . PRO A 1 307 ? -33.127 7.821 9.472 1.00 36.59 307 PRO A C 1
ATOM 2380 O O . PRO A 1 307 ? -33.288 7.190 8.424 1.00 36.59 307 PRO A O 1
ATOM 2383 N N . GLU A 1 308 ? -33.839 8.899 9.800 1.00 32.06 308 GLU A N 1
ATOM 2384 C CA . GLU A 1 308 ? -34.793 9.566 8.910 1.00 32.06 308 GLU A CA 1
ATOM 2385 C C . GLU A 1 308 ? -34.086 10.113 7.654 1.00 32.06 308 GLU A C 1
ATOM 2387 O O . GLU A 1 308 ? -32.903 10.465 7.685 1.00 32.06 308 GLU A O 1
ATOM 2392 N N . GLU A 1 309 ? -34.806 10.146 6.528 1.00 34.94 309 GLU A N 1
ATOM 2393 C CA . GLU A 1 309 ? -34.311 10.612 5.227 1.00 34.94 309 GLU A CA 1
ATOM 2394 C C . GLU A 1 309 ? -33.974 12.118 5.256 1.00 34.94 309 GLU A C 1
ATOM 2396 O O . GLU A 1 309 ? -34.810 12.961 4.938 1.00 34.94 309 GLU A O 1
ATOM 2401 N N . GLU A 1 310 ? -32.732 12.481 5.593 1.00 35.41 310 GLU A N 1
ATOM 2402 C CA . GLU A 1 310 ? -32.217 13.836 5.357 1.00 35.41 310 GLU A CA 1
ATOM 2403 C C . GLU A 1 310 ? -31.583 13.950 3.960 1.00 35.41 310 GLU A C 1
ATOM 2405 O O . GLU A 1 310 ? -30.541 13.370 3.646 1.00 35.41 310 GLU A O 1
ATOM 2410 N N . THR A 1 311 ? -32.223 14.742 3.102 1.00 36.22 311 THR A N 1
ATOM 2411 C CA . THR A 1 311 ? -31.747 15.108 1.766 1.00 36.22 311 THR A CA 1
ATOM 2412 C C . THR A 1 311 ? -30.612 16.145 1.826 1.00 36.22 311 THR A C 1
ATOM 2414 O O . THR A 1 311 ? -30.753 17.190 2.455 1.00 36.22 311 THR A O 1
ATOM 2417 N N . SER A 1 312 ? -29.526 15.872 1.089 1.00 39.81 312 SER A N 1
ATOM 2418 C CA . SER A 1 312 ? -28.485 16.808 0.608 1.00 39.81 312 SER A CA 1
ATOM 2419 C C . SER A 1 312 ? -27.621 17.576 1.629 1.00 39.81 312 SER A C 1
ATOM 2421 O O . SER A 1 312 ? -27.487 18.796 1.525 1.00 39.81 312 SER A O 1
ATOM 2423 N N . LYS A 1 313 ? -26.934 16.879 2.539 1.00 43.59 313 LYS A N 1
ATOM 2424 C CA . LYS A 1 313 ? -25.698 17.390 3.170 1.00 43.59 313 LYS A CA 1
ATOM 2425 C C . LYS A 1 313 ? -24.494 16.589 2.677 1.00 43.59 313 LYS A C 1
ATOM 2427 O O . LYS A 1 313 ? -24.632 15.404 2.374 1.00 43.59 313 LYS A O 1
ATOM 2432 N N . GLU A 1 314 ? -23.330 17.234 2.563 1.00 45.81 314 GLU A N 1
ATOM 2433 C CA . GLU A 1 314 ? -22.061 16.523 2.360 1.00 45.81 314 GLU A CA 1
ATOM 2434 C C . GLU A 1 314 ? -21.937 15.380 3.387 1.00 45.81 314 GLU A C 1
ATOM 2436 O O . GLU A 1 314 ? -22.386 15.539 4.527 1.00 45.81 314 GLU A O 1
ATOM 2441 N N . PRO A 1 315 ? -21.387 14.211 3.006 1.00 54.25 315 PRO A N 1
ATOM 2442 C CA . PRO A 1 315 ? -21.285 13.080 3.918 1.00 54.25 315 PRO A CA 1
ATOM 2443 C C . PRO A 1 315 ? -20.480 13.486 5.159 1.00 54.25 315 PRO A C 1
ATOM 2445 O O . PRO A 1 315 ? -19.331 13.909 5.047 1.00 54.25 315 PRO A O 1
ATOM 2448 N N . LYS A 1 316 ? -21.093 13.368 6.345 1.00 80.19 316 LYS A N 1
ATOM 2449 C CA . LYS A 1 316 ? -20.466 13.709 7.630 1.00 80.19 316 LYS A CA 1
ATOM 2450 C C . LYS A 1 316 ? -19.246 12.807 7.852 1.00 80.19 316 LYS A C 1
ATOM 2452 O O . LYS A 1 316 ? -19.400 11.602 8.042 1.00 80.19 316 LYS A O 1
ATOM 2457 N N . VAL A 1 317 ? -18.047 13.391 7.815 1.00 91.00 317 VAL A N 1
ATOM 2458 C CA . VAL A 1 317 ? -16.780 12.686 8.064 1.00 91.00 317 VAL A CA 1
ATOM 2459 C C . VAL A 1 317 ? -16.453 12.760 9.553 1.00 91.00 317 VAL A C 1
ATOM 2461 O O . VAL A 1 317 ? -16.292 13.843 10.110 1.00 91.00 317 VAL A O 1
ATOM 2464 N N . GLU A 1 318 ? -16.340 11.609 10.210 1.00 92.62 318 GLU A N 1
ATOM 2465 C CA . GLU A 1 318 ? -15.997 11.525 11.630 1.00 92.62 318 GLU A CA 1
ATOM 2466 C C . GLU A 1 318 ? -14.478 11.449 11.814 1.00 92.62 318 GLU A C 1
ATOM 2468 O O . GLU A 1 318 ? -13.831 10.520 11.327 1.00 92.62 318 GLU A O 1
ATOM 2473 N N . VAL A 1 319 ? -13.898 12.411 12.533 1.00 93.44 319 VAL A N 1
ATOM 2474 C CA . VAL A 1 319 ? -12.458 12.454 12.824 1.00 93.44 319 VAL A CA 1
ATOM 2475 C C . VAL A 1 319 ? -12.217 11.999 14.262 1.00 93.44 319 VAL A C 1
ATOM 2477 O O . VAL A 1 319 ? -12.728 12.599 15.205 1.00 93.44 319 VAL A O 1
ATOM 2480 N N . VAL A 1 320 ? -11.418 10.947 14.443 1.00 93.56 320 VAL A N 1
ATOM 2481 C CA . VAL A 1 320 ? -11.159 10.310 15.742 1.00 93.56 320 VAL A CA 1
ATOM 2482 C C . VAL A 1 320 ? -9.661 10.293 16.028 1.00 93.56 320 VAL A C 1
ATOM 2484 O O . VAL A 1 320 ? -8.878 9.730 15.265 1.00 93.56 320 VAL A O 1
ATOM 2487 N N . SER A 1 321 ? -9.256 10.869 17.159 1.00 93.94 321 SER A N 1
ATOM 2488 C CA . SER A 1 321 ? -7.879 10.779 17.658 1.00 93.94 321 SER A CA 1
ATOM 2489 C C . SER A 1 321 ? -7.659 9.469 18.420 1.00 93.94 321 SER A C 1
ATOM 2491 O O . SER A 1 321 ? -8.478 9.088 19.262 1.00 93.94 321 SER A O 1
ATOM 2493 N N . LEU A 1 322 ? -6.545 8.788 18.142 1.00 93.25 322 LEU A N 1
ATOM 2494 C CA . LEU A 1 322 ? -6.141 7.551 18.809 1.00 93.25 322 LEU A CA 1
ATOM 2495 C C . LEU A 1 322 ? -4.707 7.645 19.359 1.00 93.25 322 LEU A C 1
ATOM 2497 O O . LEU A 1 322 ? -3.828 8.226 18.714 1.00 93.25 322 LEU A O 1
ATOM 2501 N N . PRO A 1 323 ? -4.433 7.036 20.529 1.00 90.44 323 PRO A N 1
ATOM 2502 C CA . PRO A 1 323 ? -3.086 6.997 21.088 1.00 90.44 323 PRO A CA 1
ATOM 2503 C C . PRO A 1 323 ? -2.182 6.047 20.291 1.00 90.44 323 PRO A C 1
ATOM 2505 O O . PRO A 1 323 ? -2.628 4.979 19.870 1.00 90.44 323 PRO A O 1
ATOM 2508 N N . LYS A 1 324 ? -0.889 6.377 20.148 1.00 90.25 324 LYS A N 1
ATOM 2509 C CA . LYS A 1 324 ? 0.105 5.414 19.639 1.00 90.25 324 LYS A CA 1
ATOM 2510 C C . LYS A 1 324 ? 0.347 4.285 20.633 1.00 90.25 324 LYS A C 1
ATOM 2512 O O . LYS A 1 324 ? 0.378 4.494 21.845 1.00 90.25 324 LYS A O 1
ATOM 2517 N N . SER A 1 325 ? 0.628 3.094 20.111 1.00 88.44 325 SER A N 1
ATOM 2518 C CA . SER A 1 325 ? 1.115 1.991 20.939 1.00 88.44 325 SER A CA 1
ATOM 2519 C C . SER A 1 325 ? 2.582 2.213 21.323 1.00 88.44 325 SER A C 1
ATOM 2521 O O . SER A 1 325 ? 3.404 2.552 20.476 1.00 88.44 325 SER A O 1
ATOM 2523 N N . GLY A 1 326 ? 2.933 1.974 22.591 1.00 84.69 326 GLY A N 1
ATOM 2524 C CA . GLY A 1 326 ? 4.308 2.131 23.086 1.00 84.69 326 GLY A CA 1
ATOM 2525 C C . GLY A 1 326 ? 5.330 1.163 22.473 1.00 84.69 326 GLY A C 1
ATOM 2526 O O . GLY A 1 326 ? 6.525 1.394 22.596 1.00 84.69 326 GLY A O 1
ATOM 2527 N N . GLY A 1 327 ? 4.879 0.097 21.801 1.00 84.94 327 GLY A N 1
ATOM 2528 C CA . GLY A 1 327 ? 5.753 -0.855 21.104 1.00 84.94 327 GLY A CA 1
ATOM 2529 C C . GLY A 1 327 ? 6.120 -0.455 19.672 1.00 84.94 327 GLY A C 1
ATOM 2530 O O . GLY A 1 327 ? 6.765 -1.235 18.977 1.00 84.94 327 GLY A O 1
ATOM 2531 N N . VAL A 1 328 ? 5.677 0.711 19.187 1.00 87.38 328 VAL A N 1
ATOM 2532 C CA . VAL A 1 328 ? 6.012 1.152 17.829 1.00 87.38 328 VAL A CA 1
ATOM 2533 C C . VAL A 1 328 ? 7.438 1.691 17.795 1.00 87.38 328 VAL A C 1
ATOM 2535 O O . VAL A 1 328 ? 7.799 2.581 18.560 1.00 87.38 328 VAL A O 1
ATOM 2538 N N . VAL A 1 329 ? 8.236 1.159 16.870 1.00 85.31 329 VAL A N 1
ATOM 2539 C CA . VAL A 1 329 ? 9.639 1.531 16.690 1.00 85.31 329 VAL A CA 1
ATOM 2540 C C . VAL A 1 329 ? 9.807 2.249 15.347 1.00 85.31 329 VAL A C 1
ATOM 2542 O O . VAL A 1 329 ? 9.355 1.730 14.320 1.00 85.31 329 VAL A O 1
ATOM 2545 N N . PRO A 1 330 ? 10.454 3.428 15.315 1.00 85.88 330 PRO A N 1
ATOM 2546 C CA . PRO A 1 330 ? 10.810 4.090 14.068 1.00 85.88 330 PRO A CA 1
ATOM 2547 C C . PRO A 1 330 ? 11.677 3.202 13.178 1.00 85.88 330 PRO A C 1
ATOM 2549 O O . PRO A 1 330 ? 12.545 2.469 13.648 1.00 85.88 330 PRO A O 1
ATOM 2552 N N . THR A 1 331 ? 11.443 3.272 11.872 1.00 86.06 331 THR A N 1
ATOM 2553 C CA . THR A 1 331 ? 12.225 2.521 10.887 1.00 86.06 331 THR A CA 1
ATOM 2554 C C . THR A 1 331 ? 13.201 3.470 10.208 1.00 86.06 331 THR A C 1
ATOM 2556 O O . THR A 1 331 ? 12.779 4.398 9.523 1.00 86.06 331 THR A O 1
ATOM 2559 N N . ASP A 1 332 ? 14.499 3.251 10.415 1.00 88.31 332 ASP A N 1
ATOM 2560 C CA . ASP A 1 332 ? 15.550 4.023 9.751 1.00 88.31 332 ASP A CA 1
ATOM 2561 C C . ASP A 1 332 ? 15.718 3.635 8.267 1.00 88.31 332 ASP A C 1
ATOM 2563 O O . ASP A 1 332 ? 15.149 2.654 7.776 1.00 88.31 332 ASP A O 1
ATOM 2567 N N . ALA A 1 333 ? 16.518 4.412 7.532 1.00 88.06 333 ALA A N 1
ATOM 2568 C CA . ALA A 1 333 ? 16.736 4.208 6.101 1.00 88.06 333 ALA A CA 1
ATOM 2569 C C . ALA A 1 333 ? 17.393 2.854 5.766 1.00 88.06 333 ALA A C 1
ATOM 2571 O O . ALA A 1 333 ? 17.059 2.247 4.746 1.00 88.06 333 ALA A O 1
ATOM 2572 N N . ALA A 1 334 ? 18.294 2.355 6.619 1.00 89.44 334 ALA A N 1
ATOM 2573 C CA . ALA A 1 334 ? 18.981 1.084 6.396 1.00 89.44 334 ALA A CA 1
ATOM 2574 C C . ALA A 1 334 ? 18.012 -0.096 6.548 1.00 89.44 334 ALA A C 1
ATOM 2576 O O . ALA A 1 334 ? 17.960 -0.988 5.698 1.00 89.44 334 ALA A O 1
ATOM 2577 N N . ARG A 1 335 ? 17.176 -0.062 7.590 1.00 86.94 335 ARG A N 1
ATOM 2578 C CA . ARG A 1 335 ? 16.102 -1.026 7.820 1.00 86.94 335 ARG A CA 1
ATOM 2579 C C . ARG A 1 335 ? 15.053 -0.958 6.715 1.00 86.94 335 ARG A C 1
ATOM 2581 O O . ARG A 1 335 ? 14.631 -2.009 6.244 1.00 86.94 335 ARG A O 1
ATOM 2588 N N . MET A 1 336 ? 14.674 0.238 6.262 1.00 87.62 336 MET A N 1
ATOM 2589 C CA . MET A 1 336 ? 13.765 0.414 5.122 1.00 87.62 336 MET A CA 1
ATOM 2590 C C . MET A 1 336 ? 14.312 -0.225 3.845 1.00 87.62 336 MET A C 1
ATOM 2592 O O . MET A 1 336 ? 13.600 -0.976 3.180 1.00 87.62 336 MET A O 1
ATOM 2596 N N . GLN A 1 337 ? 15.583 0.023 3.515 1.00 88.69 337 GLN A N 1
ATOM 2597 C CA . GLN A 1 337 ? 16.221 -0.592 2.352 1.00 88.69 337 GLN A CA 1
ATOM 2598 C C . GLN A 1 337 ? 16.240 -2.120 2.487 1.00 88.69 337 GLN A C 1
ATOM 2600 O O . GLN A 1 337 ? 15.869 -2.823 1.550 1.00 88.69 337 GLN A O 1
ATOM 2605 N N . TRP A 1 338 ? 16.590 -2.640 3.667 1.00 87.50 338 TRP A N 1
ATOM 2606 C CA . TRP A 1 338 ? 16.580 -4.078 3.935 1.00 87.50 338 TRP A CA 1
ATOM 2607 C C . TRP A 1 338 ? 15.177 -4.693 3.794 1.00 87.50 338 TRP A C 1
ATOM 2609 O O . TRP A 1 338 ? 15.033 -5.744 3.163 1.00 87.50 338 TRP A O 1
ATOM 2619 N N . LEU A 1 339 ? 14.137 -4.048 4.336 1.00 85.81 339 LEU A N 1
ATOM 2620 C CA . LEU A 1 339 ? 12.746 -4.496 4.215 1.00 85.81 339 LEU A CA 1
ATOM 2621 C C . LEU A 1 339 ? 12.313 -4.535 2.749 1.00 85.81 339 LEU A C 1
ATOM 2623 O O . LEU A 1 339 ? 11.805 -5.560 2.292 1.00 85.81 339 LEU A O 1
ATOM 2627 N N . ASN A 1 340 ? 12.580 -3.463 2.003 1.00 88.50 340 ASN A N 1
ATOM 2628 C CA . ASN A 1 340 ? 12.201 -3.344 0.600 1.00 88.50 340 ASN A CA 1
ATOM 2629 C C . ASN A 1 340 ? 12.940 -4.359 -0.277 1.00 88.50 340 ASN A C 1
ATOM 2631 O O . ASN A 1 340 ? 12.298 -5.063 -1.054 1.00 88.50 340 ASN A O 1
ATOM 2635 N N . THR A 1 341 ? 14.252 -4.533 -0.089 1.00 89.06 341 THR A N 1
ATOM 2636 C CA . THR A 1 341 ? 15.028 -5.566 -0.789 1.00 89.06 341 THR A CA 1
ATOM 2637 C C . THR A 1 341 ? 14.477 -6.959 -0.518 1.00 89.06 341 THR A C 1
ATOM 2639 O O . THR A 1 341 ? 14.270 -7.733 -1.452 1.00 89.06 341 THR A O 1
ATOM 2642 N N . ASN A 1 342 ? 14.180 -7.293 0.740 1.00 85.00 342 ASN A N 1
ATOM 2643 C CA . ASN A 1 342 ? 13.598 -8.594 1.053 1.00 85.00 342 ASN A CA 1
ATOM 2644 C C . ASN A 1 342 ? 12.186 -8.741 0.479 1.00 85.00 342 ASN A C 1
ATOM 2646 O O . ASN A 1 342 ? 11.830 -9.832 0.049 1.00 85.00 342 ASN A O 1
ATOM 2650 N N . ARG A 1 343 ? 11.375 -7.678 0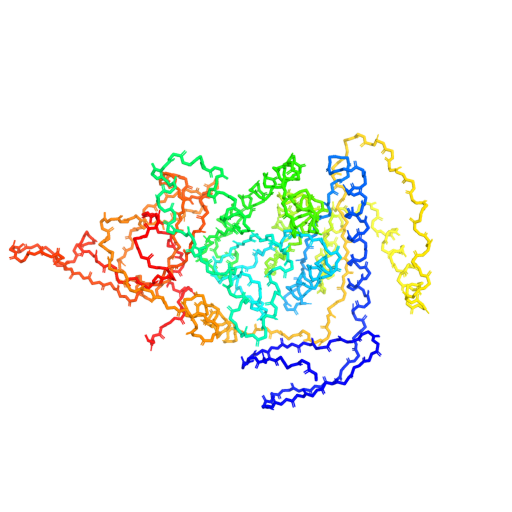.448 1.00 85.06 343 ARG A N 1
ATOM 2651 C CA . ARG A 1 343 ? 10.024 -7.698 -0.131 1.00 85.06 343 ARG A CA 1
ATOM 2652 C C . ARG A 1 343 ? 10.057 -7.970 -1.635 1.00 85.06 343 ARG A C 1
ATOM 2654 O O . ARG A 1 343 ? 9.335 -8.839 -2.112 1.00 85.06 343 ARG A O 1
ATOM 2661 N N . VAL A 1 344 ? 10.943 -7.288 -2.355 1.00 87.50 344 VAL A N 1
ATOM 2662 C CA . VAL A 1 344 ? 11.147 -7.493 -3.794 1.00 87.50 344 VAL A CA 1
ATOM 2663 C C . VAL A 1 344 ? 11.743 -8.875 -4.062 1.00 87.50 344 VAL A C 1
ATOM 2665 O O . VAL A 1 344 ? 11.313 -9.565 -4.980 1.00 87.50 344 VAL A O 1
ATOM 2668 N N . ARG A 1 345 ? 12.691 -9.343 -3.244 1.00 87.00 345 ARG A N 1
ATOM 2669 C CA . ARG A 1 345 ? 13.231 -10.704 -3.375 1.00 87.00 345 ARG A CA 1
ATOM 2670 C C . ARG A 1 345 ? 12.143 -11.758 -3.204 1.00 87.00 345 ARG A C 1
ATOM 2672 O O . ARG A 1 345 ? 12.041 -12.673 -4.013 1.00 87.00 345 ARG A O 1
ATOM 2679 N N . ASP A 1 346 ? 11.331 -11.619 -2.169 1.00 83.00 346 ASP A N 1
ATOM 2680 C CA . ASP A 1 346 ? 10.221 -12.521 -1.895 1.00 83.00 346 ASP A CA 1
ATOM 2681 C C . ASP A 1 346 ? 9.172 -12.528 -3.017 1.00 83.00 346 ASP A C 1
ATOM 2683 O O . ASP A 1 346 ? 8.573 -13.566 -3.275 1.00 83.00 346 ASP A O 1
ATOM 2687 N N . TYR A 1 347 ? 8.974 -11.407 -3.713 1.00 85.19 347 TYR A N 1
ATOM 2688 C CA . TYR A 1 347 ? 8.097 -11.347 -4.882 1.00 85.19 347 TYR A CA 1
ATOM 2689 C C . TYR A 1 347 ? 8.556 -12.281 -6.013 1.00 85.19 347 TYR A C 1
ATOM 2691 O O . TYR A 1 347 ? 7.737 -13.001 -6.577 1.00 85.19 347 TYR A O 1
ATOM 2699 N N . PHE A 1 348 ? 9.857 -12.306 -6.323 1.00 82.38 348 PHE A N 1
ATOM 2700 C CA . PHE A 1 348 ? 10.395 -13.140 -7.407 1.00 82.38 348 PHE A CA 1
ATOM 2701 C C . PHE A 1 348 ? 10.649 -14.587 -6.990 1.00 82.38 348 PHE A C 1
ATOM 2703 O O . PHE A 1 348 ? 10.344 -15.509 -7.738 1.00 82.38 348 PHE A O 1
ATOM 2710 N N . PHE A 1 349 ? 11.245 -14.788 -5.816 1.00 82.19 349 PHE A N 1
ATOM 2711 C CA . PHE A 1 349 ? 11.742 -16.096 -5.383 1.00 82.19 349 PHE A CA 1
ATOM 2712 C C . PHE A 1 349 ? 10.809 -16.783 -4.396 1.00 82.19 349 PHE A C 1
ATOM 2714 O O . PHE A 1 349 ? 10.989 -17.953 -4.083 1.00 82.19 349 PHE A O 1
ATOM 2721 N N . GLY A 1 350 ? 9.798 -16.088 -3.895 1.00 74.31 350 GLY A N 1
ATOM 2722 C CA . GLY A 1 350 ? 9.042 -16.575 -2.764 1.00 74.31 350 GLY A CA 1
ATOM 2723 C C . GLY A 1 350 ? 9.799 -16.388 -1.466 1.00 74.31 350 GLY A C 1
ATOM 2724 O O . GLY A 1 350 ? 10.980 -16.037 -1.376 1.00 74.31 350 GLY A O 1
ATOM 2725 N N . ALA A 1 351 ? 9.055 -16.633 -0.418 1.00 71.19 351 ALA A N 1
ATOM 2726 C CA . ALA A 1 351 ? 9.402 -16.310 0.938 1.00 71.19 351 ALA A CA 1
ATOM 2727 C C . ALA A 1 351 ? 10.493 -17.234 1.500 1.00 71.19 351 ALA A C 1
ATOM 2729 O O . ALA A 1 351 ? 11.302 -16.839 2.344 1.00 71.19 351 ALA A O 1
ATOM 2730 N N . LEU A 1 352 ? 10.457 -18.472 1.038 1.00 71.81 352 LEU A N 1
ATOM 2731 C CA . LEU A 1 352 ? 11.275 -19.624 1.382 1.00 71.81 352 LEU A CA 1
ATOM 2732 C C . LEU A 1 352 ? 11.995 -20.170 0.153 1.00 71.81 352 LEU A C 1
ATOM 2734 O O . LEU A 1 352 ? 12.520 -21.279 0.200 1.00 71.81 352 LEU A O 1
ATOM 2738 N N . ARG A 1 353 ? 12.054 -19.378 -0.925 1.00 76.19 353 ARG A N 1
ATOM 2739 C CA . ARG A 1 353 ? 12.623 -19.775 -2.218 1.00 76.19 353 ARG A CA 1
ATOM 2740 C C . ARG A 1 353 ? 11.823 -20.869 -2.928 1.00 76.19 353 ARG A C 1
ATOM 2742 O O . ARG A 1 353 ? 12.381 -21.699 -3.635 1.00 76.19 353 ARG A O 1
ATOM 2749 N N . GLU A 1 354 ? 10.516 -20.871 -2.712 1.00 75.94 354 GLU A N 1
ATOM 2750 C CA . GLU A 1 354 ? 9.558 -21.797 -3.306 1.00 75.94 354 GLU A CA 1
ATOM 2751 C C . GLU A 1 354 ? 9.102 -21.385 -4.715 1.00 75.94 354 GLU A C 1
ATOM 2753 O O . GLU A 1 354 ? 8.479 -22.190 -5.408 1.00 75.94 354 GLU A O 1
ATOM 2758 N N . LEU A 1 355 ? 9.386 -20.148 -5.145 1.00 77.62 355 LEU A N 1
ATOM 2759 C CA . LEU A 1 355 ? 9.082 -19.670 -6.495 1.00 77.62 355 LEU A CA 1
ATOM 2760 C C . LEU A 1 355 ? 10.322 -19.718 -7.379 1.00 77.62 355 LEU A C 1
ATOM 2762 O O . LEU A 1 355 ? 11.437 -19.418 -6.953 1.00 77.62 355 LEU A O 1
ATOM 2766 N N . ASN A 1 356 ? 10.085 -20.055 -8.642 1.00 81.94 356 ASN A N 1
ATOM 2767 C CA . ASN A 1 356 ? 11.112 -20.168 -9.664 1.00 81.94 356 ASN A CA 1
ATOM 2768 C C . ASN A 1 356 ? 10.897 -19.057 -10.696 1.00 81.94 356 ASN A C 1
ATOM 2770 O O . ASN A 1 356 ? 10.097 -19.243 -11.613 1.00 81.94 356 ASN A O 1
ATOM 2774 N N . PRO A 1 357 ? 11.555 -17.896 -10.553 1.00 88.25 357 PRO A N 1
ATOM 2775 C CA . PRO A 1 357 ? 11.453 -16.844 -11.549 1.00 88.25 357 PRO A CA 1
ATOM 2776 C C . PRO A 1 357 ? 12.193 -17.234 -12.836 1.00 88.25 357 PRO A C 1
ATOM 2778 O O . PRO A 1 357 ? 13.097 -18.072 -12.840 1.00 88.25 357 PRO A O 1
ATOM 2781 N N . HIS A 1 358 ? 11.819 -16.598 -13.942 1.00 88.50 358 HIS A N 1
ATOM 2782 C CA . HIS A 1 358 ? 12.259 -16.949 -15.287 1.00 88.50 358 HIS A CA 1
ATOM 2783 C C . HIS A 1 358 ? 13.089 -15.835 -15.914 1.00 88.50 358 HIS A C 1
ATOM 2785 O O . HIS A 1 358 ? 12.695 -14.672 -15.892 1.00 88.50 358 HIS A O 1
ATOM 2791 N N . ASN A 1 359 ? 14.220 -16.198 -16.519 1.00 92.31 359 ASN A N 1
ATOM 2792 C CA . ASN A 1 359 ? 14.992 -15.267 -17.335 1.00 92.31 359 ASN A CA 1
ATOM 2793 C C . ASN A 1 359 ? 14.368 -15.181 -18.732 1.00 92.31 359 ASN A C 1
ATOM 2795 O O . ASN A 1 359 ? 14.230 -16.198 -19.413 1.00 92.31 359 ASN A O 1
ATOM 2799 N N . VAL A 1 360 ? 14.009 -13.973 -19.151 1.00 91.56 360 VAL A N 1
ATOM 2800 C CA . VAL A 1 360 ? 13.383 -13.682 -20.440 1.00 91.56 360 VAL A CA 1
ATOM 2801 C C . VAL A 1 360 ? 14.220 -12.637 -21.165 1.00 91.56 360 VAL A C 1
ATOM 2803 O O . VAL A 1 360 ? 14.447 -11.536 -20.666 1.00 91.56 360 VAL A O 1
ATOM 2806 N N . THR A 1 361 ? 14.679 -12.984 -22.363 1.00 93.12 361 THR A N 1
ATOM 2807 C CA . THR A 1 361 ? 15.394 -12.064 -23.247 1.00 93.12 361 THR A CA 1
ATOM 2808 C C . THR A 1 361 ? 14.390 -11.302 -24.107 1.00 93.12 361 THR A C 1
ATOM 2810 O O . THR A 1 361 ? 13.666 -11.904 -24.897 1.00 93.12 361 THR A O 1
ATOM 2813 N N . VAL A 1 362 ? 14.357 -9.977 -23.975 1.00 92.62 362 VAL A N 1
ATOM 2814 C CA . VAL A 1 362 ? 13.389 -9.110 -24.657 1.00 92.62 362 VAL A CA 1
ATOM 2815 C C . VAL A 1 362 ? 14.129 -8.078 -25.511 1.00 92.62 362 VAL A C 1
ATOM 2817 O O . VAL A 1 362 ? 14.776 -7.183 -24.961 1.00 92.62 362 VAL A O 1
ATOM 2820 N N . PRO A 1 363 ? 14.055 -8.154 -26.855 1.00 92.50 363 PRO A N 1
ATOM 2821 C CA . PRO A 1 363 ? 14.571 -7.094 -27.715 1.00 92.50 363 PRO A CA 1
ATOM 2822 C C . PRO A 1 363 ? 13.804 -5.797 -27.458 1.00 92.50 363 PRO A C 1
ATOM 2824 O O . PRO A 1 363 ? 12.571 -5.802 -27.488 1.00 92.50 363 PRO A O 1
ATOM 2827 N N . LEU A 1 364 ? 14.505 -4.678 -27.260 1.00 91.00 364 LEU A N 1
ATOM 2828 C CA . LEU A 1 364 ? 13.875 -3.416 -26.869 1.00 91.00 364 LEU A CA 1
ATOM 2829 C C . LEU A 1 364 ? 12.833 -2.948 -27.895 1.00 91.00 364 LEU A C 1
ATOM 2831 O O . LEU A 1 364 ? 11.792 -2.438 -27.513 1.00 91.00 364 LEU A O 1
ATOM 2835 N N . ARG A 1 365 ? 13.042 -3.240 -29.186 1.00 90.62 365 ARG A N 1
ATOM 2836 C CA . ARG A 1 365 ? 12.079 -2.984 -30.276 1.00 90.62 365 ARG A CA 1
ATOM 2837 C C . ARG A 1 365 ? 10.702 -3.654 -30.117 1.00 90.62 365 ARG A C 1
ATOM 2839 O O . ARG A 1 365 ? 9.780 -3.297 -30.838 1.00 90.62 365 ARG A O 1
ATOM 2846 N N . THR A 1 366 ? 10.571 -4.657 -29.245 1.00 92.06 366 THR A N 1
ATOM 2847 C CA . THR A 1 366 ? 9.306 -5.383 -29.005 1.00 92.06 366 THR A CA 1
ATOM 2848 C C . THR A 1 366 ? 8.483 -4.795 -27.861 1.00 92.06 366 THR A C 1
ATOM 2850 O O . THR A 1 366 ? 7.318 -5.154 -27.699 1.00 92.06 366 THR A O 1
ATOM 2853 N N . VAL A 1 367 ? 9.067 -3.880 -27.084 1.00 94.50 367 VAL A N 1
ATOM 2854 C CA . VAL A 1 367 ? 8.437 -3.232 -25.933 1.00 94.50 367 VAL A CA 1
ATOM 2855 C C . VAL A 1 367 ? 8.519 -1.716 -26.060 1.00 94.50 367 VAL A C 1
ATOM 2857 O O . VAL A 1 367 ? 9.337 -1.165 -26.786 1.00 94.50 367 VAL A O 1
ATOM 2860 N N . THR A 1 368 ? 7.646 -1.014 -25.353 1.00 96.00 368 THR A N 1
ATOM 2861 C CA . THR A 1 368 ? 7.670 0.440 -25.229 1.00 96.00 368 THR A CA 1
ATOM 2862 C C . THR A 1 368 ? 7.952 0.786 -23.778 1.00 96.00 368 THR A C 1
ATOM 2864 O O . THR A 1 368 ? 7.125 0.544 -22.896 1.00 96.00 368 THR A O 1
ATOM 2867 N N . LEU A 1 369 ? 9.132 1.353 -23.533 1.00 96.44 369 LEU A N 1
ATOM 2868 C CA . LEU A 1 369 ? 9.458 1.937 -22.239 1.00 96.44 369 LEU A CA 1
ATOM 2869 C C . LEU A 1 369 ? 8.667 3.234 -22.089 1.00 96.44 369 LEU A C 1
ATOM 2871 O O . LEU A 1 369 ? 8.793 4.141 -22.908 1.00 96.44 369 LEU A O 1
ATOM 2875 N N . CYS A 1 370 ? 7.839 3.307 -21.060 1.00 96.25 370 CYS A N 1
ATOM 2876 C CA . CYS A 1 370 ? 6.937 4.416 -20.793 1.00 96.25 370 CYS A CA 1
ATOM 2877 C C . CYS A 1 370 ? 7.431 5.203 -19.578 1.00 96.25 370 CYS A C 1
ATOM 2879 O O . CYS A 1 370 ? 8.015 4.632 -18.657 1.00 96.25 370 CYS A O 1
ATOM 2881 N N . LYS A 1 371 ? 7.145 6.501 -19.538 1.00 95.00 371 LYS A N 1
ATOM 2882 C CA . LYS A 1 371 ? 7.295 7.353 -18.357 1.00 95.00 371 LYS A CA 1
ATOM 2883 C C . LYS A 1 371 ? 6.092 8.287 -18.267 1.00 95.00 371 LYS A C 1
ATOM 2885 O O . LYS A 1 371 ? 5.611 8.770 -19.290 1.00 95.00 371 LYS A O 1
ATOM 2890 N N . LEU A 1 372 ? 5.610 8.533 -17.053 1.00 94.38 372 LEU A N 1
ATOM 2891 C CA . LEU A 1 372 ? 4.544 9.505 -16.820 1.00 94.38 372 LEU A CA 1
ATOM 2892 C C . LEU A 1 372 ? 5.119 10.910 -16.655 1.00 94.38 372 LEU A C 1
ATOM 2894 O O . LEU A 1 372 ? 6.125 11.106 -15.964 1.00 94.38 372 LEU A O 1
ATOM 2898 N N . THR A 1 373 ? 4.469 11.886 -17.278 1.00 91.00 373 THR A N 1
ATOM 2899 C CA . THR A 1 373 ? 4.785 13.304 -17.102 1.00 91.00 373 THR A CA 1
ATOM 2900 C C . THR A 1 373 ? 4.224 13.833 -15.784 1.00 91.00 373 THR A C 1
ATOM 2902 O O . THR A 1 373 ? 3.361 13.224 -15.155 1.00 91.00 373 THR A O 1
ATOM 2905 N N . GLN A 1 374 ? 4.713 14.996 -15.355 1.00 86.88 374 GLN A N 1
ATOM 2906 C CA . GLN A 1 374 ? 4.249 15.670 -14.136 1.00 86.88 374 GLN A CA 1
ATOM 2907 C C . GLN A 1 374 ? 3.030 16.585 -14.384 1.00 86.88 374 GLN A C 1
ATOM 2909 O O . GLN A 1 374 ? 2.719 17.440 -13.555 1.00 86.88 374 GLN A O 1
ATOM 2914 N N . SER A 1 375 ? 2.342 16.449 -15.525 1.00 88.69 375 SER A N 1
ATOM 2915 C CA . SER A 1 375 ? 1.116 17.205 -15.808 1.00 88.69 375 SER A CA 1
ATOM 2916 C C . SER A 1 375 ? -0.077 16.667 -15.006 1.00 88.69 375 SER A C 1
ATOM 2918 O O . SER A 1 375 ? -0.022 15.600 -14.398 1.00 88.69 375 SER A O 1
ATOM 2920 N N . THR A 1 376 ? -1.182 17.413 -14.971 1.00 84.06 376 THR A N 1
ATOM 2921 C CA . THR A 1 376 ? -2.438 16.975 -14.340 1.00 84.06 376 THR A CA 1
ATOM 2922 C C . THR A 1 376 ? -3.590 17.165 -15.336 1.00 84.06 376 THR A C 1
ATOM 2924 O O . THR A 1 376 ? -3.954 18.312 -15.591 1.00 84.06 376 THR A O 1
ATOM 2927 N N . PRO A 1 377 ? -4.165 16.089 -15.913 1.00 86.75 377 PRO A N 1
ATOM 2928 C CA . PRO A 1 377 ? -3.766 14.683 -15.766 1.00 86.75 377 PRO A CA 1
ATOM 2929 C C . PRO A 1 377 ? -2.346 14.409 -16.306 1.00 86.75 377 PRO A C 1
ATOM 2931 O O . PRO A 1 377 ? -1.883 15.141 -17.187 1.00 86.75 377 PRO A O 1
ATOM 2934 N N . PRO A 1 378 ? -1.636 13.389 -15.790 1.00 91.56 378 PRO A N 1
ATOM 2935 C CA . PRO A 1 378 ? -0.358 12.971 -16.347 1.00 91.56 378 PRO A CA 1
ATOM 2936 C C . PRO A 1 378 ? -0.570 12.372 -17.737 1.00 91.56 378 PRO A C 1
ATOM 2938 O O . PRO A 1 378 ? -1.560 11.688 -17.992 1.00 91.56 378 PRO A O 1
ATOM 2941 N N . THR A 1 379 ? 0.376 12.620 -18.632 1.00 91.75 379 THR A N 1
ATOM 2942 C CA . THR A 1 379 ? 0.435 12.004 -19.960 1.00 91.75 379 THR A CA 1
ATOM 2943 C C . THR A 1 379 ? 1.514 10.928 -19.997 1.00 91.75 379 THR A C 1
ATOM 2945 O O . THR A 1 379 ? 2.445 10.920 -19.188 1.00 91.75 379 THR A O 1
ATOM 2948 N N . VAL A 1 380 ? 1.381 9.994 -20.937 1.00 94.56 380 VAL A N 1
ATOM 2949 C CA . VAL A 1 380 ? 2.354 8.919 -21.150 1.00 94.56 380 VAL A CA 1
ATOM 2950 C C . VAL A 1 380 ? 3.302 9.334 -22.264 1.00 94.56 380 VAL A C 1
ATOM 2952 O O . VAL A 1 380 ? 2.870 9.650 -23.372 1.00 94.56 380 VAL A O 1
ATOM 2955 N N . GLU A 1 381 ? 4.597 9.289 -21.983 1.00 94.81 381 GLU A N 1
ATOM 2956 C CA . GLU A 1 381 ? 5.649 9.508 -22.969 1.00 94.81 381 GLU A CA 1
ATOM 2957 C C . GLU A 1 381 ? 6.534 8.271 -23.096 1.00 94.81 381 GLU A C 1
ATOM 2959 O O . GLU A 1 381 ? 6.698 7.491 -22.154 1.00 94.81 381 GLU A O 1
ATOM 2964 N N . VAL A 1 382 ? 7.146 8.103 -24.269 1.00 94.62 382 VAL A N 1
ATOM 2965 C CA . VAL A 1 382 ? 8.197 7.100 -24.453 1.00 94.62 382 VAL A CA 1
ATOM 2966 C C . VAL A 1 382 ? 9.438 7.560 -23.694 1.00 94.62 382 VAL A C 1
ATOM 2968 O O . VAL A 1 382 ? 9.911 8.682 -23.884 1.00 94.62 382 VAL A O 1
ATOM 2971 N N . TRP A 1 383 ? 9.974 6.697 -22.838 1.00 94.50 383 TRP A N 1
ATOM 2972 C CA . TRP A 1 383 ? 11.201 6.954 -22.097 1.00 94.50 383 TRP A CA 1
ATOM 2973 C C . TRP A 1 383 ? 12.401 7.018 -23.055 1.00 94.50 383 TRP A C 1
ATOM 2975 O O . TRP A 1 383 ? 12.593 6.126 -23.880 1.00 94.50 383 TRP A O 1
ATOM 2985 N N . LYS A 1 384 ? 13.203 8.087 -22.951 1.00 90.31 384 LYS A N 1
ATOM 2986 C CA . LYS A 1 384 ? 14.305 8.409 -23.882 1.00 90.31 384 LYS A CA 1
ATOM 2987 C C . LYS A 1 384 ? 15.708 8.288 -23.268 1.00 90.31 384 LYS A C 1
ATOM 2989 O O . LYS A 1 384 ? 16.655 8.805 -23.852 1.00 90.31 384 LYS A O 1
ATOM 2994 N N . GLY A 1 385 ? 15.836 7.697 -22.078 1.00 90.06 385 GLY A N 1
ATOM 2995 C CA . GLY A 1 385 ? 17.141 7.507 -21.436 1.00 90.06 385 GLY A CA 1
ATOM 2996 C C . GLY A 1 385 ? 17.983 6.429 -22.124 1.00 90.06 385 GLY A C 1
ATOM 2997 O O . GLY A 1 385 ? 17.516 5.757 -23.048 1.00 90.06 385 GLY A O 1
ATOM 2998 N N . ASP A 1 386 ? 19.230 6.265 -21.681 1.00 91.38 386 ASP A N 1
ATOM 2999 C CA . ASP A 1 386 ? 20.110 5.210 -22.192 1.00 91.38 386 ASP A CA 1
ATOM 3000 C C . ASP A 1 386 ? 19.691 3.850 -21.609 1.00 91.38 386 ASP A C 1
ATOM 3002 O O . ASP A 1 386 ? 19.736 3.687 -20.387 1.00 91.38 386 ASP A O 1
ATOM 3006 N N . PRO A 1 387 ? 19.315 2.847 -22.432 1.00 91.88 387 PRO A N 1
ATOM 3007 C CA . PRO A 1 387 ? 18.943 1.524 -21.943 1.00 91.88 387 PRO A CA 1
ATOM 3008 C C . PRO A 1 387 ? 19.929 0.911 -20.938 1.00 91.88 387 PRO A C 1
ATOM 3010 O O . PRO A 1 387 ? 19.486 0.188 -20.050 1.00 91.88 387 PRO A O 1
ATOM 3013 N N . ALA A 1 388 ? 21.232 1.210 -21.014 1.00 90.94 388 ALA A N 1
ATOM 3014 C CA . ALA A 1 388 ? 22.220 0.724 -20.048 1.00 90.94 388 ALA A CA 1
ATOM 3015 C C . ALA A 1 388 ? 21.910 1.129 -18.592 1.00 90.94 388 ALA A C 1
ATOM 3017 O O . ALA A 1 388 ? 22.195 0.362 -17.668 1.00 90.94 388 ALA A O 1
ATOM 3018 N N . GLU A 1 389 ? 21.282 2.289 -18.376 1.00 92.00 389 GLU A N 1
ATOM 3019 C CA . GLU A 1 389 ? 20.904 2.801 -17.050 1.00 92.00 389 GLU A CA 1
ATOM 3020 C C . GLU A 1 389 ? 19.831 1.945 -16.366 1.00 92.00 389 GLU A C 1
ATOM 3022 O O . GLU A 1 389 ? 19.716 1.946 -15.139 1.00 92.00 389 GLU A O 1
ATOM 3027 N N . LEU A 1 390 ? 19.073 1.169 -17.148 1.00 92.94 390 LEU A N 1
ATOM 3028 C CA . LEU A 1 390 ? 18.026 0.289 -16.637 1.00 92.94 390 LEU A CA 1
ATOM 3029 C C . LEU A 1 390 ? 18.590 -0.922 -15.898 1.00 92.94 390 LEU A C 1
ATOM 3031 O O . LEU A 1 390 ? 17.824 -1.626 -15.243 1.00 92.94 390 LEU A O 1
ATOM 3035 N N . LYS A 1 391 ? 19.896 -1.195 -15.976 1.00 92.81 391 LYS A N 1
ATOM 3036 C CA . LYS A 1 391 ? 20.502 -2.302 -15.237 1.00 92.81 391 LYS A CA 1
ATOM 3037 C C . LYS A 1 391 ? 20.185 -2.192 -13.738 1.00 92.81 391 LYS A C 1
ATOM 3039 O O . LYS A 1 391 ? 20.366 -1.146 -13.112 1.00 92.81 391 LYS A O 1
ATOM 3044 N N . ASP A 1 392 ? 19.732 -3.310 -13.183 1.00 92.00 392 ASP A N 1
ATOM 3045 C CA . ASP A 1 392 ? 19.314 -3.492 -11.795 1.00 92.00 392 ASP A CA 1
ATOM 3046 C C . ASP A 1 392 ? 18.041 -2.739 -11.377 1.00 92.00 392 ASP A C 1
ATOM 3048 O O . ASP A 1 392 ? 17.662 -2.765 -10.205 1.00 92.00 392 ASP A O 1
ATOM 3052 N N . SER A 1 393 ? 17.336 -2.125 -12.332 1.00 92.69 393 SER A N 1
ATOM 3053 C CA . SER A 1 393 ? 16.054 -1.463 -12.083 1.00 92.69 393 SER A CA 1
ATOM 3054 C C . SER A 1 393 ? 14.872 -2.437 -12.110 1.00 92.69 393 SER A C 1
ATOM 3056 O O . SER A 1 393 ? 14.895 -3.482 -12.775 1.00 92.69 393 SER A O 1
ATOM 3058 N N . LEU A 1 394 ? 13.815 -2.071 -11.384 1.00 93.50 394 LEU A N 1
ATOM 3059 C CA . LEU A 1 394 ? 12.493 -2.673 -11.518 1.00 93.50 394 LEU A CA 1
ATOM 3060 C C . LEU A 1 394 ? 11.652 -1.872 -12.509 1.00 93.50 394 LEU A C 1
ATOM 3062 O O . LEU A 1 394 ? 11.539 -0.652 -12.391 1.00 93.50 394 LEU A O 1
ATOM 3066 N N . LEU A 1 395 ? 11.009 -2.578 -13.434 1.00 95.12 395 LEU A N 1
ATOM 3067 C CA . LEU A 1 395 ? 10.032 -2.020 -14.363 1.00 95.12 395 LEU A CA 1
ATOM 3068 C C . LEU A 1 395 ? 8.666 -2.643 -14.098 1.00 95.12 395 LEU A C 1
ATOM 3070 O O . LEU A 1 395 ? 8.574 -3.831 -13.784 1.00 95.12 395 LEU A O 1
ATOM 3074 N N . ALA A 1 396 ? 7.603 -1.863 -14.258 1.00 94.44 396 ALA A N 1
ATOM 3075 C CA . ALA A 1 396 ? 6.244 -2.375 -14.142 1.00 94.44 396 ALA A CA 1
ATOM 3076 C C . ALA A 1 396 ? 5.670 -2.727 -15.513 1.00 94.44 396 ALA A C 1
ATOM 3078 O O . ALA A 1 396 ? 5.670 -1.904 -16.423 1.00 94.44 396 ALA A O 1
ATOM 3079 N N . VAL A 1 397 ? 5.134 -3.937 -15.650 1.00 92.56 397 VAL A N 1
ATOM 3080 C CA . VAL A 1 397 ? 4.373 -4.346 -16.834 1.00 92.56 397 VAL A CA 1
ATOM 3081 C C . VAL A 1 397 ? 2.952 -3.812 -16.680 1.00 92.56 397 VAL A C 1
ATOM 3083 O O . VAL A 1 397 ? 2.226 -4.251 -15.783 1.00 92.56 397 VAL A O 1
ATOM 3086 N N . ILE A 1 398 ? 2.552 -2.863 -17.527 1.00 90.25 398 ILE A N 1
ATOM 3087 C CA . ILE A 1 398 ? 1.235 -2.215 -17.449 1.00 90.25 398 ILE A CA 1
ATOM 3088 C C . ILE A 1 398 ? 0.300 -2.800 -18.499 1.00 90.25 398 ILE A C 1
ATOM 3090 O O . ILE A 1 398 ? 0.626 -2.825 -19.685 1.00 90.25 398 ILE A O 1
ATOM 3094 N N . VAL A 1 399 ? -0.880 -3.249 -18.078 1.00 85.44 399 VAL A N 1
ATOM 3095 C CA . VAL A 1 399 ? -1.918 -3.737 -18.990 1.00 85.44 399 VAL A CA 1
ATOM 3096 C C . VAL A 1 399 ? -2.746 -2.551 -19.457 1.00 85.44 399 VAL A C 1
ATOM 3098 O O . VAL A 1 399 ? -3.499 -1.963 -18.681 1.00 85.44 399 VAL A O 1
ATOM 3101 N N . ALA A 1 400 ? -2.600 -2.213 -20.733 1.00 83.81 400 ALA A N 1
ATOM 3102 C CA . ALA A 1 400 ? -3.321 -1.132 -21.383 1.00 83.81 400 ALA A CA 1
ATOM 3103 C C . ALA A 1 400 ? -3.589 -1.510 -22.850 1.00 83.81 400 ALA A C 1
ATOM 3105 O O . ALA A 1 400 ? -2.713 -2.104 -23.482 1.00 83.81 400 ALA A O 1
ATOM 3106 N N . PRO A 1 401 ? -4.772 -1.195 -23.407 1.00 83.94 401 PRO A N 1
ATOM 3107 C CA . PRO A 1 401 ? -5.065 -1.489 -24.808 1.00 83.94 401 PRO A CA 1
ATOM 3108 C C . PRO A 1 401 ? -4.282 -0.581 -25.766 1.00 83.94 401 PRO A C 1
ATOM 3110 O O . PRO A 1 401 ? -4.000 -0.985 -26.894 1.00 83.94 401 PRO A O 1
ATOM 3113 N N . LYS A 1 402 ? -3.912 0.627 -25.326 1.00 89.44 402 LYS A N 1
ATOM 3114 C CA . LYS A 1 402 ? -3.088 1.575 -26.078 1.00 89.44 402 LYS A CA 1
ATOM 3115 C C . LYS A 1 402 ? -2.095 2.292 -25.165 1.00 89.44 402 LYS A C 1
ATOM 3117 O O . LYS A 1 402 ? -2.286 2.360 -23.954 1.00 89.44 402 LYS A O 1
ATOM 3122 N N . LEU A 1 403 ? -1.075 2.908 -25.771 1.00 91.81 403 LEU A N 1
ATOM 3123 C CA . LEU A 1 403 ? -0.057 3.696 -25.064 1.00 91.81 403 LEU A CA 1
ATOM 3124 C C . LEU A 1 403 ? -0.680 4.843 -24.258 1.00 91.81 403 LEU A C 1
ATOM 3126 O O . LEU A 1 403 ? -0.268 5.104 -23.132 1.00 91.81 403 LEU A O 1
ATOM 3130 N N . GLU A 1 404 ? -1.692 5.497 -24.830 1.00 91.31 404 GLU A N 1
ATOM 3131 C CA . GLU A 1 404 ? -2.417 6.592 -24.186 1.00 91.31 404 GLU A CA 1
ATOM 3132 C C . GLU A 1 404 ? -3.146 6.156 -22.915 1.00 91.31 404 GLU A C 1
ATOM 3134 O O . GLU A 1 404 ? -3.349 6.997 -22.059 1.00 91.31 404 GLU A O 1
ATOM 3139 N N . ASP A 1 405 ? -3.447 4.865 -22.736 1.00 89.00 405 ASP A N 1
ATOM 3140 C CA . ASP A 1 405 ? -4.179 4.336 -21.580 1.00 89.00 405 ASP A CA 1
ATOM 3141 C C . ASP A 1 405 ? -3.254 3.868 -20.436 1.00 89.00 405 ASP A C 1
ATOM 3143 O O . ASP A 1 405 ? -3.723 3.459 -19.375 1.00 89.00 405 ASP A O 1
ATOM 3147 N N . VAL A 1 406 ? -1.925 3.936 -20.600 1.00 90.06 406 VAL A N 1
ATOM 3148 C CA . VAL A 1 406 ? -0.962 3.450 -19.587 1.00 90.06 406 VAL A CA 1
ATOM 3149 C C . VAL A 1 406 ? -1.094 4.198 -18.251 1.00 90.06 406 VAL A C 1
ATOM 3151 O O . VAL A 1 406 ? -0.945 3.581 -17.202 1.00 90.06 406 VAL A O 1
ATOM 3154 N N . PHE A 1 407 ? -1.441 5.489 -18.257 1.00 89.44 407 PHE A N 1
ATOM 3155 C CA . PHE A 1 407 ? -1.668 6.316 -17.054 1.00 89.44 407 PHE A CA 1
ATOM 3156 C C . PHE A 1 407 ? -2.933 5.970 -16.246 1.00 89.44 407 PHE A C 1
ATOM 3158 O O . PHE A 1 407 ? -3.163 6.560 -15.190 1.00 89.44 407 PHE A O 1
ATOM 3165 N N . ILE A 1 408 ? -3.762 5.046 -16.738 1.00 87.12 408 ILE A N 1
ATOM 3166 C CA . ILE A 1 408 ? -4.915 4.472 -16.025 1.00 87.12 408 ILE A CA 1
ATOM 3167 C C . ILE A 1 408 ? -4.847 2.936 -15.968 1.00 87.12 408 ILE A C 1
ATOM 3169 O O . ILE A 1 408 ? -5.730 2.293 -15.402 1.00 87.12 408 ILE A O 1
ATOM 3173 N N . GLY A 1 409 ? -3.804 2.343 -16.556 1.00 83.69 409 GLY A N 1
ATOM 3174 C CA . GLY A 1 409 ? -3.629 0.903 -16.682 1.00 83.69 409 GLY A CA 1
ATOM 3175 C C . GLY A 1 409 ? -3.216 0.243 -15.369 1.00 83.69 409 GLY A C 1
ATOM 3176 O O . GLY A 1 409 ? -2.413 0.773 -14.601 1.00 83.69 409 GLY A O 1
ATOM 3177 N N . ASN A 1 410 ? -3.747 -0.954 -15.129 1.00 83.06 410 ASN A N 1
ATOM 3178 C CA . ASN A 1 410 ? -3.380 -1.764 -13.971 1.00 83.06 410 ASN A CA 1
ATOM 3179 C C . ASN A 1 410 ? -1.998 -2.402 -14.190 1.00 83.06 410 ASN A C 1
ATOM 3181 O O . ASN A 1 410 ? -1.683 -2.886 -15.283 1.00 83.06 410 ASN A O 1
ATOM 3185 N N . MET A 1 411 ? -1.189 -2.453 -13.138 1.00 87.31 411 MET A N 1
ATOM 3186 C CA . MET A 1 411 ? 0.072 -3.183 -13.137 1.00 87.31 411 MET A CA 1
ATOM 3187 C C . MET A 1 411 ? -0.205 -4.684 -13.050 1.00 87.31 411 MET A C 1
ATOM 3189 O O . MET A 1 411 ? -0.867 -5.159 -12.129 1.00 87.31 411 MET A O 1
ATOM 3193 N N . ALA A 1 412 ? 0.356 -5.446 -13.982 1.00 84.69 412 ALA A N 1
ATOM 3194 C CA . ALA A 1 412 ? 0.306 -6.902 -13.936 1.00 84.69 412 ALA A CA 1
ATOM 3195 C C . ALA A 1 412 ? 1.404 -7.526 -13.081 1.00 84.69 412 ALA A C 1
ATOM 3197 O O . ALA A 1 412 ? 1.223 -8.599 -12.509 1.00 84.69 412 ALA A O 1
ATOM 3198 N N . GLY A 1 413 ? 2.555 -6.868 -13.014 1.00 86.69 413 GLY A N 1
ATOM 3199 C CA . GLY A 1 413 ? 3.681 -7.330 -12.227 1.00 86.69 413 GLY A CA 1
ATOM 3200 C C . GLY A 1 413 ? 4.912 -6.467 -12.429 1.00 86.69 413 GLY A C 1
ATOM 3201 O O . GLY A 1 413 ? 4.951 -5.605 -13.310 1.00 86.69 413 GLY A O 1
ATOM 3202 N N . LEU A 1 414 ? 5.919 -6.727 -11.604 1.00 90.00 414 LEU A N 1
ATOM 3203 C CA . LEU A 1 414 ? 7.244 -6.144 -11.735 1.00 90.00 414 LEU A CA 1
ATOM 3204 C C . LEU A 1 414 ? 8.165 -7.127 -12.459 1.00 90.00 414 LEU A C 1
ATOM 3206 O O . LEU A 1 414 ? 8.091 -8.340 -12.264 1.00 90.00 414 LEU A O 1
ATOM 3210 N N . VAL A 1 415 ? 9.065 -6.592 -13.271 1.00 93.19 415 VAL A N 1
ATOM 3211 C CA . VAL A 1 415 ? 10.178 -7.325 -13.874 1.00 93.19 415 VAL A CA 1
ATOM 3212 C C . VAL A 1 415 ? 11.479 -6.660 -13.459 1.00 93.19 415 VAL A C 1
ATOM 3214 O O . VAL A 1 415 ? 11.547 -5.438 -13.333 1.00 93.19 415 VAL A O 1
ATOM 3217 N N . TRP A 1 416 ? 12.512 -7.462 -13.223 1.00 94.56 416 TRP A N 1
ATOM 3218 C CA . TRP A 1 416 ? 13.831 -6.960 -12.853 1.00 94.56 416 TRP A CA 1
ATOM 3219 C C . TRP A 1 416 ? 14.774 -7.036 -14.050 1.00 94.56 416 TRP A C 1
ATOM 3221 O O . TRP A 1 416 ? 14.976 -8.103 -14.623 1.00 94.56 416 TRP A O 1
ATOM 3231 N N . VAL A 1 417 ? 15.368 -5.909 -14.430 1.00 95.06 417 VAL A N 1
ATOM 3232 C CA . VAL A 1 417 ? 16.369 -5.851 -15.499 1.00 95.06 417 VAL A CA 1
ATOM 3233 C C . VAL A 1 417 ? 17.722 -6.325 -14.955 1.00 95.06 417 VAL A C 1
ATOM 3235 O O . VAL A 1 417 ? 18.424 -5.579 -14.276 1.00 95.06 417 VAL A O 1
ATOM 3238 N N . ARG A 1 418 ? 18.114 -7.566 -15.260 1.00 94.12 418 ARG A N 1
ATOM 3239 C CA . ARG A 1 418 ? 19.396 -8.160 -14.828 1.00 94.12 418 ARG A CA 1
ATOM 3240 C C . ARG A 1 418 ? 20.580 -7.568 -15.582 1.00 94.12 418 ARG A C 1
ATOM 3242 O O . ARG A 1 418 ? 21.642 -7.323 -15.014 1.00 94.12 418 ARG A O 1
ATOM 3249 N N . SER A 1 419 ? 20.414 -7.363 -16.881 1.00 92.81 419 SER A N 1
ATOM 3250 C CA . SER A 1 419 ? 21.421 -6.730 -17.721 1.00 92.81 419 SER A CA 1
ATOM 3251 C C . SER A 1 419 ? 20.802 -6.180 -18.995 1.00 92.81 419 SER A C 1
ATOM 3253 O O . SER A 1 419 ? 19.712 -6.578 -19.414 1.00 92.81 419 SER A O 1
ATOM 3255 N N . VAL A 1 420 ? 21.527 -5.255 -19.613 1.00 92.88 420 VAL A N 1
ATOM 3256 C CA . VAL A 1 420 ? 21.221 -4.734 -20.939 1.00 92.88 420 VAL A CA 1
ATOM 3257 C C . VAL A 1 420 ? 22.422 -5.018 -21.823 1.00 92.88 420 VAL A C 1
ATOM 3259 O O . VAL A 1 420 ? 23.559 -4.722 -21.462 1.00 92.88 420 VAL A O 1
ATOM 3262 N N . THR A 1 421 ? 22.165 -5.666 -22.951 1.00 91.00 421 THR A N 1
ATOM 3263 C CA . THR A 1 421 ? 23.182 -6.050 -23.934 1.00 91.00 421 THR A CA 1
ATOM 3264 C C . THR A 1 421 ? 22.861 -5.403 -25.271 1.00 91.00 421 THR A C 1
ATOM 3266 O O . THR A 1 421 ? 21.692 -5.218 -25.595 1.00 91.00 421 THR A O 1
ATOM 3269 N N . TYR A 1 422 ? 23.888 -5.072 -26.048 1.00 85.50 422 TYR A N 1
ATOM 3270 C CA . TYR A 1 422 ? 23.751 -4.485 -27.379 1.00 85.50 422 TYR A CA 1
ATOM 3271 C C . TYR A 1 422 ? 24.280 -5.506 -28.383 1.00 85.50 422 TYR A C 1
ATOM 3273 O O . TYR A 1 422 ? 25.437 -5.919 -28.290 1.00 85.50 422 TYR A O 1
ATOM 3281 N N . GLY A 1 423 ? 23.437 -5.969 -29.303 1.00 66.06 423 GLY A N 1
ATOM 3282 C CA . GLY A 1 423 ? 23.865 -6.950 -30.298 1.00 66.06 423 GLY A CA 1
ATOM 3283 C C . GLY A 1 423 ? 22.720 -7.626 -31.038 1.00 66.06 423 GLY A C 1
ATOM 3284 O O . GLY A 1 423 ? 21.639 -7.842 -30.489 1.00 66.06 423 GLY A O 1
ATOM 3285 N N . ASP A 1 424 ? 22.989 -7.973 -32.296 1.00 53.09 424 ASP A N 1
ATOM 3286 C CA . ASP A 1 424 ? 22.055 -8.657 -33.182 1.00 53.09 424 ASP A CA 1
ATOM 3287 C C . ASP A 1 424 ? 21.727 -10.044 -32.632 1.00 53.09 424 ASP A C 1
ATOM 3289 O O . ASP A 1 424 ? 22.539 -10.973 -32.671 1.00 53.09 424 ASP A O 1
ATOM 3293 N N . ALA A 1 425 ? 20.502 -10.211 -32.140 1.00 48.19 425 ALA A N 1
ATOM 3294 C CA . ALA A 1 425 ? 19.893 -11.525 -32.019 1.00 48.19 425 ALA A CA 1
ATOM 3295 C C . ALA A 1 425 ? 19.692 -12.102 -33.439 1.00 48.19 425 ALA A C 1
ATOM 3297 O O . ALA A 1 425 ? 18.594 -12.047 -33.986 1.00 48.19 425 ALA A O 1
ATOM 3298 N N . GLY A 1 426 ? 20.777 -12.607 -34.039 1.00 45.12 426 GLY A N 1
ATOM 3299 C CA . GLY A 1 426 ? 20.818 -13.289 -35.335 1.00 45.12 426 GLY A CA 1
ATOM 3300 C C . GLY A 1 426 ? 21.371 -12.448 -36.498 1.00 45.12 426 GLY A C 1
ATOM 3301 O O . GLY A 1 426 ? 20.771 -11.456 -36.883 1.00 45.12 426 GLY A O 1
ATOM 3302 N N . LEU A 1 427 ? 22.449 -12.954 -37.114 1.00 40.28 427 LEU A N 1
ATOM 3303 C CA . LEU A 1 427 ? 23.155 -12.503 -38.332 1.00 40.28 427 LEU A CA 1
ATOM 3304 C C . LEU A 1 427 ? 24.158 -11.335 -38.214 1.00 40.28 427 LEU A C 1
ATOM 3306 O O . LEU A 1 427 ? 23.850 -10.167 -38.408 1.00 40.28 427 LEU A O 1
ATOM 3310 N N . MET A 1 428 ? 25.430 -11.720 -38.079 1.00 46.44 428 MET A N 1
ATOM 3311 C CA . MET A 1 428 ? 26.597 -10.921 -38.456 1.00 46.44 428 MET A CA 1
ATOM 3312 C C . MET A 1 428 ? 26.643 -10.713 -39.976 1.00 46.44 428 MET A C 1
ATOM 3314 O O . MET A 1 428 ? 27.136 -11.599 -40.664 1.00 46.44 428 MET A O 1
ATOM 3318 N N . LEU A 1 429 ? 26.218 -9.555 -40.489 1.00 38.31 429 LEU A N 1
ATOM 3319 C CA . LEU A 1 429 ? 26.751 -8.960 -41.727 1.00 38.31 429 LEU A CA 1
ATOM 3320 C C . LEU A 1 429 ? 26.516 -7.435 -41.725 1.00 38.31 429 LEU A C 1
ATOM 3322 O O . LEU A 1 429 ? 25.472 -6.963 -42.160 1.00 38.31 429 LEU A O 1
ATOM 3326 N N . GLY A 1 430 ? 27.532 -6.666 -41.314 1.00 38.53 430 GLY A N 1
ATOM 3327 C CA . GLY A 1 430 ? 27.707 -5.274 -41.756 1.00 38.53 430 GLY A CA 1
ATOM 3328 C C . GLY A 1 430 ? 27.551 -4.172 -40.701 1.00 38.53 430 GLY A C 1
ATOM 3329 O O . GLY A 1 430 ? 26.451 -3.732 -40.408 1.00 38.53 430 GLY A O 1
ATOM 3330 N N . GLY A 1 431 ? 28.694 -3.672 -40.216 1.00 43.50 431 GLY A N 1
ATOM 3331 C CA . GLY A 1 431 ? 29.023 -2.247 -40.020 1.00 43.50 431 GLY A CA 1
ATOM 3332 C C . GLY A 1 431 ? 27.957 -1.231 -39.581 1.00 43.50 431 GLY A C 1
ATOM 3333 O O . GLY A 1 431 ? 27.978 -0.119 -40.100 1.00 43.50 431 GLY A O 1
ATOM 3334 N N . GLY A 1 432 ? 27.062 -1.567 -38.652 1.00 46.97 432 GLY A N 1
ATOM 3335 C CA . GLY A 1 432 ? 26.132 -0.622 -38.025 1.00 46.97 432 GL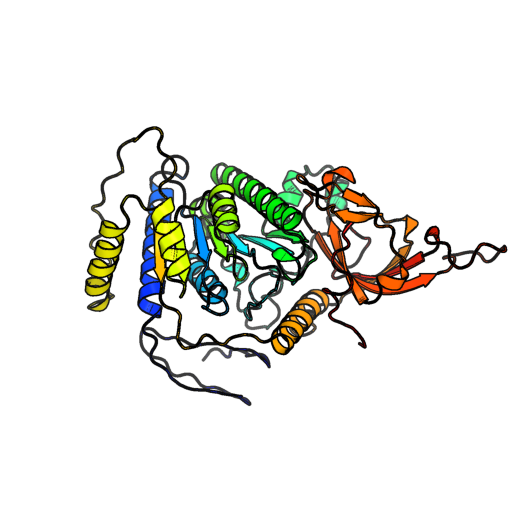Y A CA 1
ATOM 3336 C C . GLY A 1 432 ? 26.640 -0.091 -36.681 1.00 46.97 432 GLY A C 1
ATOM 3337 O O . GLY A 1 432 ? 27.362 -0.782 -35.962 1.00 46.97 432 GLY A O 1
ATOM 3338 N N . ASP A 1 433 ? 26.259 1.143 -36.353 1.00 45.44 433 ASP A N 1
ATOM 3339 C CA . ASP A 1 433 ? 26.650 1.880 -35.147 1.00 45.44 433 ASP A CA 1
ATOM 3340 C C . ASP A 1 433 ? 26.385 1.059 -33.867 1.00 45.44 433 ASP A C 1
ATOM 3342 O O . ASP A 1 433 ? 25.238 0.753 -33.526 1.00 45.44 433 ASP A O 1
ATOM 3346 N N . LYS A 1 434 ? 27.451 0.671 -33.153 1.00 49.38 434 LYS A N 1
ATOM 3347 C CA . LYS A 1 434 ? 27.418 -0.321 -32.054 1.00 49.38 434 LYS A CA 1
ATOM 3348 C C . LYS A 1 434 ? 26.610 0.106 -30.817 1.00 49.38 434 LYS A C 1
ATOM 3350 O O . LYS A 1 434 ? 26.436 -0.706 -29.916 1.00 49.38 434 LYS A O 1
ATOM 3355 N N . ASN A 1 435 ? 26.101 1.338 -30.792 1.00 50.47 435 ASN A N 1
ATOM 3356 C CA . ASN A 1 435 ? 25.389 1.946 -29.666 1.00 50.47 435 ASN A CA 1
ATOM 3357 C C . ASN A 1 435 ? 23.987 2.478 -30.018 1.00 50.47 435 ASN A C 1
ATOM 3359 O O . ASN A 1 435 ? 23.437 3.293 -29.279 1.00 50.47 435 ASN A O 1
ATOM 3363 N N . SER A 1 436 ? 23.368 2.044 -31.122 1.00 60.31 436 SER A N 1
ATOM 3364 C CA . SER A 1 436 ? 21.971 2.429 -31.368 1.00 60.31 436 SER A CA 1
ATOM 3365 C C . SER A 1 436 ? 21.048 1.822 -30.304 1.00 60.31 436 SER A C 1
ATOM 3367 O O . SER A 1 436 ? 21.006 0.601 -30.135 1.00 60.31 436 SER A O 1
ATOM 3369 N N . SER A 1 437 ? 20.253 2.662 -29.629 1.00 62.53 437 SER A N 1
ATOM 3370 C CA . SER A 1 437 ? 19.212 2.240 -28.676 1.00 62.53 437 SER A CA 1
ATOM 3371 C C . SER A 1 437 ? 18.235 1.216 -29.273 1.00 62.53 437 SER A C 1
ATOM 3373 O O . SER A 1 437 ? 17.683 0.393 -28.548 1.00 62.53 437 SER A O 1
ATOM 3375 N N . SER A 1 438 ? 18.078 1.201 -30.601 1.00 64.62 438 SER A N 1
ATOM 3376 C CA . SER A 1 438 ? 17.248 0.238 -31.339 1.00 64.62 438 SER A CA 1
ATOM 3377 C C . SER A 1 438 ? 17.724 -1.224 -31.262 1.00 64.62 438 SER A C 1
ATOM 3379 O O . SER A 1 438 ? 16.906 -2.136 -31.407 1.00 64.62 438 SER A O 1
ATOM 3381 N N . ASN A 1 439 ? 19.011 -1.455 -30.972 1.00 81.94 439 ASN A N 1
ATOM 3382 C CA . ASN A 1 439 ? 19.629 -2.786 -30.902 1.00 81.94 439 ASN A CA 1
ATOM 3383 C C . ASN A 1 439 ? 19.803 -3.303 -29.467 1.00 81.94 439 ASN A C 1
ATOM 3385 O O . ASN A 1 439 ? 20.416 -4.352 -29.253 1.00 81.94 439 ASN A O 1
ATOM 3389 N N . ALA A 1 440 ? 19.282 -2.576 -28.478 1.00 88.56 440 ALA A N 1
ATOM 3390 C CA . ALA A 1 440 ? 19.332 -3.011 -27.095 1.00 88.56 440 ALA A CA 1
ATOM 3391 C C . ALA A 1 440 ? 18.444 -4.247 -26.876 1.00 88.56 440 ALA A C 1
ATOM 3393 O O . ALA A 1 440 ? 17.328 -4.361 -27.391 1.00 88.56 440 ALA A O 1
ATOM 3394 N N . VAL A 1 441 ? 18.943 -5.173 -26.068 1.00 93.12 441 VAL A N 1
ATOM 3395 C CA . VAL A 1 441 ? 18.257 -6.387 -25.638 1.00 93.12 441 VAL A CA 1
ATOM 3396 C C . VAL A 1 441 ? 18.298 -6.433 -24.117 1.00 93.12 441 VAL A C 1
ATOM 3398 O O . VAL A 1 441 ? 19.375 -6.411 -23.513 1.00 93.12 441 VAL A O 1
ATOM 3401 N N . LEU A 1 442 ? 17.119 -6.495 -23.504 1.00 94.31 442 LEU A N 1
ATOM 3402 C CA . LEU A 1 442 ? 16.942 -6.580 -22.061 1.00 94.31 442 LEU A CA 1
ATOM 3403 C C . LEU A 1 442 ? 16.976 -8.046 -21.623 1.00 94.31 442 LEU A C 1
ATOM 3405 O O . LEU A 1 442 ? 16.262 -8.881 -22.178 1.00 94.31 442 LEU A O 1
ATOM 3409 N N . GLN A 1 443 ? 17.772 -8.354 -20.603 1.00 94.88 443 GLN A N 1
ATOM 3410 C CA . GLN A 1 443 ? 17.689 -9.616 -19.872 1.00 94.88 443 GLN A CA 1
ATOM 3411 C C . GLN A 1 443 ? 16.837 -9.384 -18.627 1.00 94.88 443 GLN A C 1
ATOM 3413 O O . GLN A 1 443 ? 17.288 -8.758 -17.667 1.00 94.88 443 GLN A O 1
ATOM 3418 N N . LEU A 1 444 ? 15.589 -9.840 -18.663 1.00 94.81 444 LEU A N 1
ATOM 3419 C CA . LEU A 1 444 ? 14.616 -9.632 -17.597 1.00 94.81 444 LEU A CA 1
ATOM 3420 C C . LEU A 1 444 ? 14.500 -10.880 -16.727 1.00 94.81 444 LEU A C 1
ATOM 3422 O O . LEU A 1 444 ? 14.438 -11.990 -17.245 1.00 94.81 444 LEU A O 1
ATOM 3426 N N . LEU A 1 445 ? 14.404 -10.698 -15.415 1.00 94.00 445 LEU A N 1
ATOM 3427 C CA . LEU A 1 445 ? 13.880 -11.707 -14.509 1.00 94.00 445 LEU A CA 1
ATOM 3428 C C . LEU A 1 445 ? 12.382 -11.443 -14.309 1.00 94.00 445 LEU A C 1
ATOM 3430 O O . LEU A 1 445 ? 11.985 -10.387 -13.810 1.00 94.00 445 LEU A O 1
ATOM 3434 N N . CYS A 1 446 ? 11.559 -12.405 -14.707 1.00 89.19 446 CYS A N 1
ATOM 3435 C CA . CYS A 1 446 ? 10.105 -12.361 -14.633 1.00 89.19 446 CYS A CA 1
ATOM 3436 C C . CYS A 1 446 ? 9.593 -13.334 -13.555 1.00 89.19 446 CYS A C 1
ATOM 3438 O O . CYS A 1 446 ? 10.139 -14.427 -13.409 1.00 89.19 446 CYS A O 1
ATOM 3440 N N . PRO A 1 447 ? 8.530 -12.990 -12.810 1.00 82.44 447 PRO A N 1
ATOM 3441 C CA . PRO A 1 447 ? 7.965 -13.863 -11.774 1.00 82.44 447 PRO A CA 1
ATOM 3442 C C . PRO A 1 447 ? 7.211 -15.076 -12.347 1.00 82.44 447 PRO A C 1
ATOM 3444 O O . PRO A 1 447 ? 6.958 -16.037 -11.629 1.00 82.44 447 PRO A O 1
ATOM 3447 N N . ALA A 1 448 ? 6.835 -15.028 -13.626 1.00 79.00 448 ALA A N 1
ATOM 3448 C CA . ALA A 1 448 ? 6.089 -16.068 -14.322 1.00 79.00 448 ALA A CA 1
ATOM 3449 C C . ALA A 1 448 ? 6.756 -16.406 -15.667 1.00 79.00 448 ALA A C 1
ATOM 3451 O O . ALA A 1 448 ? 7.425 -15.542 -16.244 1.00 79.00 448 ALA A O 1
ATOM 3452 N N . PRO A 1 449 ? 6.592 -17.646 -16.163 1.00 77.88 449 PRO A N 1
ATOM 3453 C CA . PRO A 1 449 ? 7.086 -18.040 -17.475 1.00 77.88 449 PRO A CA 1
ATOM 3454 C C . PRO A 1 449 ? 6.254 -17.423 -18.602 1.00 77.88 449 PRO A C 1
ATOM 3456 O O . PRO A 1 449 ? 5.108 -17.023 -18.408 1.00 77.88 449 PRO A O 1
ATOM 3459 N N . GLY A 1 450 ? 6.814 -17.455 -19.810 1.00 80.12 450 GLY A N 1
ATOM 3460 C CA . GLY A 1 450 ? 6.133 -17.030 -21.030 1.00 80.12 450 GLY A CA 1
ATOM 3461 C C . GLY A 1 450 ? 6.484 -15.604 -21.465 1.00 80.12 450 GLY A C 1
ATOM 3462 O O . GLY A 1 450 ? 7.335 -14.951 -20.854 1.00 80.12 450 GLY A O 1
ATOM 3463 N N . PRO A 1 451 ? 5.884 -15.134 -22.572 1.00 82.12 451 PRO A N 1
ATOM 3464 C CA . PRO A 1 451 ? 6.076 -13.770 -23.041 1.00 82.12 451 PRO A CA 1
ATOM 3465 C C . PRO A 1 451 ? 5.475 -12.763 -22.055 1.00 82.12 451 PRO A C 1
ATOM 3467 O O . PRO A 1 451 ? 4.558 -13.077 -21.293 1.00 82.12 451 PRO A O 1
ATOM 3470 N N . LEU A 1 452 ? 5.962 -11.521 -22.109 1.00 82.94 452 LEU A N 1
ATOM 3471 C CA . LEU A 1 452 ? 5.332 -10.420 -21.387 1.00 82.94 452 LEU A CA 1
ATOM 3472 C C . LEU A 1 452 ? 3.883 -10.267 -21.853 1.00 82.94 452 LEU A C 1
ATOM 3474 O O . LEU A 1 452 ? 3.602 -10.232 -23.050 1.00 82.94 452 LEU A O 1
ATOM 3478 N N . ILE A 1 453 ? 2.968 -10.136 -20.897 1.00 81.44 453 ILE A N 1
ATOM 3479 C CA . ILE A 1 453 ? 1.534 -10.025 -21.189 1.00 81.44 453 ILE A CA 1
ATOM 3480 C C . ILE A 1 453 ? 1.141 -8.673 -21.801 1.00 81.44 453 ILE A C 1
ATOM 3482 O O . ILE A 1 453 ? 0.027 -8.505 -22.286 1.00 81.44 453 ILE A O 1
ATOM 3486 N N . SER A 1 454 ? 2.046 -7.700 -21.733 1.00 87.19 454 SER A N 1
ATOM 3487 C CA . SER A 1 454 ? 1.925 -6.376 -22.325 1.00 87.19 454 SER A CA 1
ATOM 3488 C C . SER A 1 454 ? 3.301 -5.920 -22.785 1.00 87.19 454 SER A C 1
ATOM 3490 O O . SER A 1 454 ? 4.320 -6.257 -22.177 1.00 87.19 454 SER A O 1
ATOM 3492 N N . ASN A 1 455 ? 3.323 -5.135 -23.853 1.00 92.12 455 ASN A N 1
ATOM 3493 C CA . ASN A 1 455 ? 4.524 -4.498 -24.367 1.00 92.12 455 ASN A CA 1
ATOM 3494 C C . ASN A 1 455 ? 4.821 -3.152 -23.681 1.00 92.12 455 ASN A C 1
ATOM 3496 O O . ASN A 1 455 ? 5.880 -2.586 -23.937 1.00 92.12 455 ASN A O 1
ATOM 3500 N N . TYR A 1 456 ? 3.944 -2.639 -22.812 1.00 95.88 456 TYR A N 1
ATOM 3501 C CA . TYR A 1 456 ? 4.168 -1.390 -22.078 1.00 95.88 456 TYR A CA 1
ATOM 3502 C C . TYR A 1 456 ? 4.893 -1.644 -20.752 1.00 95.88 456 TYR A C 1
ATOM 3504 O O . TYR A 1 456 ? 4.341 -2.249 -19.829 1.00 95.88 456 TYR A O 1
ATOM 3512 N N . LEU A 1 457 ? 6.132 -1.156 -20.654 1.00 96.81 457 LEU A N 1
ATOM 3513 C CA . LEU A 1 457 ? 6.954 -1.217 -19.446 1.00 96.81 457 LEU A CA 1
ATOM 3514 C C . LEU A 1 457 ? 7.101 0.185 -18.859 1.00 96.81 457 LEU A C 1
ATOM 3516 O O . LEU A 1 457 ? 7.748 1.041 -19.457 1.00 96.81 457 LEU A O 1
ATOM 3520 N N . LEU A 1 458 ? 6.509 0.435 -17.695 1.00 96.25 458 LEU A N 1
ATOM 3521 C CA . LEU A 1 458 ? 6.587 1.728 -17.027 1.00 96.25 458 LEU A CA 1
ATOM 3522 C C . LEU A 1 458 ? 7.882 1.836 -16.211 1.00 96.25 458 LEU A C 1
ATOM 3524 O O . LEU A 1 458 ? 8.168 0.998 -15.352 1.00 96.25 458 LEU A O 1
ATOM 3528 N N . VAL A 1 459 ? 8.650 2.886 -16.499 1.00 95.50 459 VAL A N 1
ATOM 3529 C CA . VAL A 1 459 ? 9.920 3.222 -15.852 1.00 95.50 459 VAL A CA 1
ATOM 3530 C C . VAL A 1 459 ? 9.658 4.235 -14.735 1.00 95.50 459 VAL A C 1
ATOM 3532 O O . VAL A 1 459 ? 9.113 5.312 -14.983 1.00 95.50 459 VAL A O 1
ATOM 3535 N N . GLY A 1 460 ? 10.045 3.880 -13.508 1.00 91.75 460 GLY A N 1
ATOM 3536 C CA . GLY A 1 460 ? 9.991 4.761 -12.338 1.00 91.75 460 GLY A CA 1
ATOM 3537 C C . GLY A 1 460 ? 11.307 5.510 -12.107 1.00 91.75 460 GLY A C 1
ATOM 3538 O O . GLY A 1 460 ? 12.054 5.809 -13.040 1.00 91.75 460 GLY A O 1
ATOM 3539 N N . ASP A 1 461 ? 11.612 5.785 -10.843 1.00 90.94 461 ASP A N 1
ATOM 3540 C CA . ASP A 1 461 ? 12.923 6.242 -10.401 1.00 90.94 461 ASP A CA 1
ATOM 3541 C C . ASP A 1 461 ? 13.938 5.094 -10.462 1.00 90.94 461 ASP A C 1
ATOM 3543 O O . ASP A 1 461 ? 14.020 4.240 -9.573 1.00 90.94 461 ASP A O 1
ATOM 3547 N N . ILE A 1 462 ? 14.726 5.100 -11.538 1.00 86.50 462 ILE A N 1
ATOM 3548 C CA . ILE A 1 462 ? 15.774 4.114 -11.805 1.00 86.50 462 ILE A CA 1
ATOM 3549 C C . ILE A 1 462 ? 16.862 4.085 -10.732 1.00 86.50 462 ILE A C 1
ATOM 3551 O O . ILE A 1 462 ? 17.525 3.064 -10.626 1.00 86.50 462 ILE A O 1
ATOM 3555 N N . ASN A 1 463 ? 17.049 5.144 -9.938 1.00 84.50 463 ASN A N 1
ATOM 3556 C CA 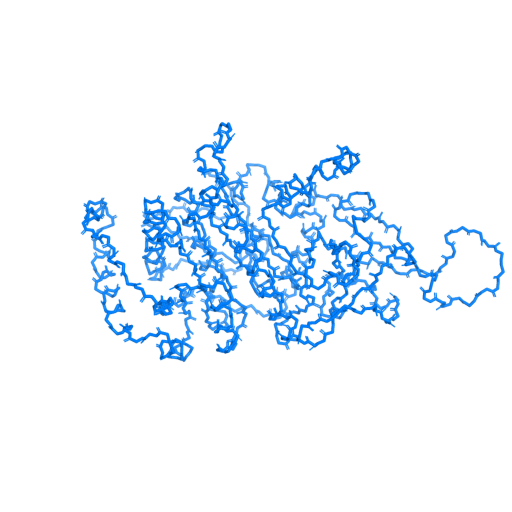. ASN A 1 463 ? 18.058 5.187 -8.875 1.00 84.50 463 ASN A CA 1
ATOM 3557 C C . ASN A 1 463 ? 17.448 4.837 -7.515 1.00 84.50 463 ASN A C 1
ATOM 3559 O O . ASN A 1 463 ? 18.048 4.118 -6.718 1.00 84.50 463 ASN A O 1
ATOM 3563 N N . GLY A 1 464 ? 16.232 5.316 -7.252 1.00 81.69 464 GLY A N 1
ATOM 3564 C CA . GLY A 1 464 ? 15.516 5.036 -6.015 1.00 81.69 464 GLY A CA 1
ATOM 3565 C C . GLY A 1 464 ? 15.082 3.576 -5.890 1.00 81.69 464 GLY A C 1
ATOM 3566 O O . GLY A 1 464 ? 15.164 3.007 -4.804 1.00 81.69 464 GLY A O 1
ATOM 3567 N N . LEU A 1 465 ? 14.649 2.928 -6.971 1.00 83.75 465 LEU A N 1
ATOM 3568 C CA . LEU A 1 465 ? 14.051 1.587 -6.910 1.00 83.75 465 LEU A CA 1
ATOM 3569 C C . LEU A 1 465 ? 15.017 0.454 -7.295 1.00 83.75 465 LEU A C 1
ATOM 3571 O O . LEU A 1 465 ? 14.618 -0.517 -7.943 1.00 83.75 465 LEU A O 1
ATOM 3575 N N . LYS A 1 466 ? 16.284 0.553 -6.871 1.00 85.81 466 LYS A N 1
ATOM 3576 C CA . LYS A 1 466 ? 17.268 -0.534 -6.992 1.00 85.81 466 LYS A CA 1
ATOM 3577 C C . LYS A 1 466 ? 17.404 -1.302 -5.681 1.00 85.81 466 LYS A C 1
ATOM 3579 O O . LYS A 1 466 ? 17.651 -0.735 -4.615 1.00 85.81 466 LYS A O 1
ATOM 3584 N N . TYR A 1 467 ? 17.242 -2.620 -5.770 1.00 85.19 467 TYR A N 1
ATOM 3585 C CA . TYR A 1 467 ? 17.189 -3.511 -4.603 1.00 85.19 467 TYR A CA 1
ATOM 3586 C C . TYR A 1 467 ? 18.196 -4.656 -4.640 1.00 85.19 467 TYR A C 1
ATOM 3588 O O . TYR A 1 467 ? 18.398 -5.310 -3.617 1.00 85.19 467 TYR A O 1
ATOM 3596 N N . PHE A 1 468 ? 18.817 -4.883 -5.797 1.00 78.50 468 PHE A N 1
ATOM 3597 C CA . PHE A 1 468 ? 19.683 -6.027 -6.073 1.00 78.50 468 PHE A CA 1
ATOM 3598 C C . PHE A 1 468 ? 21.089 -5.620 -6.540 1.00 78.50 468 PHE A C 1
ATOM 3600 O O . PHE A 1 468 ? 21.801 -6.435 -7.128 1.00 78.50 468 PHE A O 1
ATOM 3607 N N . GLU A 1 469 ? 21.501 -4.370 -6.302 1.00 68.19 469 GLU A N 1
ATOM 3608 C CA . GLU A 1 469 ? 22.836 -3.905 -6.689 1.00 68.19 469 GLU A CA 1
ATOM 3609 C C . GLU A 1 469 ? 23.926 -4.814 -6.102 1.00 68.19 469 GLU A C 1
ATOM 3611 O O . GLU A 1 469 ? 23.974 -5.056 -4.895 1.00 68.19 469 GLU A O 1
ATOM 3616 N N . GLY A 1 470 ? 24.796 -5.333 -6.974 1.00 56.78 470 GLY A N 1
ATOM 3617 C CA . GLY A 1 470 ? 25.925 -6.179 -6.582 1.00 56.78 470 GLY A CA 1
ATOM 3618 C C . GLY A 1 470 ? 25.601 -7.652 -6.290 1.00 56.78 470 GLY A C 1
ATOM 3619 O O . GLY A 1 470 ? 26.459 -8.320 -5.714 1.00 56.78 470 GLY A O 1
ATOM 3620 N N . THR A 1 471 ? 24.414 -8.159 -6.668 1.00 47.38 471 THR A N 1
ATOM 3621 C CA . THR A 1 471 ? 24.000 -9.571 -6.453 1.00 47.38 471 THR A CA 1
ATOM 3622 C C . THR A 1 471 ? 23.976 -10.476 -7.684 1.00 47.38 471 THR A C 1
ATOM 3624 O O . THR A 1 471 ? 23.520 -10.064 -8.782 1.00 47.38 471 THR A O 1
#

pLDDT: mean 77.2, std 21.98, range [26.3, 98.44]